Protein AF-A0A8H7KN46-F1 (afdb_monomer_lite)

Foldseek 3Di:
DQQVQADPVRHRDDPVLVVQLLVLLLVLLVVVVPDDDDPVCVPDQPALVSCCVPPVPSLVVSLVSSCVSRVSQVVAPPSVSSSVSNRVSSVVVSVVVVVVVVVVVCVVVPVDDDDDDDDPDDDLQVLLVVLLCLLQPDDLVVCLQPPDPCCAQQNQPSCSQCPPNRHLCVRLVALVSQVDPVSLVSSLVSLVVSVVSSNVRCVVVVNDDSHHPSVVSSVVSVVSNVVRCVVVVNDPPPDDPPPPDPDPDPDDDDDDDDDDDDDDDDDDDDDDDDDDDDDDDDDDDDDDDDDDDDDDDDDDPPPPPDLVVLLVLLLVDHPVVLVVLCVVVVHDDDPPDGSNNSSVVLSPDDPVSNQDSVNSVVSVVVVVVVVVVVVVVVVPPDD

Secondary structure (DSSP, 8-state):
-TTT-B-TTSPBPPHHHHHHHHHHHHHHHHHHHTS---TTTTTS---HHHHHHH-HHHHHHHHHHHHHH-GGGTTSGGGHHHHHHHHHHHHHHHHHHHHHHHHHHHHHHTTS-----------HHHHHHHHHHHHHT--TTGGGGS--GGGSGGGTTHHHHHGGG--HHHH-SSHHHH-SHHHHHHHHHHHHHHHHHHHHHHHHTT---S--HHHHHHHHHHHHHHHHHHHTT-----S-------PPPS--------------------------------------------------------HHHHHHHHTTS-HHHHHHHHHHTT----TT--HHHHHHHHHTS-TTTSPPHHHHHHHHHHHHHHHHHHHHHTTS---

pLDDT: mean 80.56, std 20.69, range [34.06, 98.5]

Structure (mmCIF, N/CA/C/O backbone):
data_AF-A0A8H7KN46-F1
#
_entry.id   AF-A0A8H7KN46-F1
#
loop_
_atom_site.group_PDB
_atom_site.id
_atom_site.type_symbol
_atom_site.label_atom_id
_atom_site.label_alt_id
_atom_site.label_comp_id
_atom_site.label_asym_id
_atom_site.label_entity_id
_atom_site.label_seq_id
_atom_site.pdbx_PDB_ins_code
_atom_site.Cartn_x
_atom_site.Cartn_y
_atom_site.Cartn_z
_atom_site.occupancy
_atom_site.B_iso_or_equiv
_atom_site.auth_seq_id
_atom_site.auth_comp_id
_atom_site.auth_asym_id
_atom_site.auth_atom_id
_atom_site.pdbx_PDB_model_num
ATOM 1 N N . MET A 1 1 ? -3.778 -1.177 12.459 1.00 79.94 1 MET A N 1
ATOM 2 C CA . MET A 1 1 ? -2.851 -2.339 12.482 1.00 79.94 1 MET A CA 1
ATOM 3 C C . MET A 1 1 ? -3.054 -3.282 13.672 1.00 79.94 1 MET A C 1
ATOM 5 O O . MET A 1 1 ? -3.098 -4.482 13.447 1.00 79.94 1 MET A O 1
ATOM 9 N N . ASN A 1 2 ? -3.202 -2.800 14.915 1.00 78.19 2 ASN A N 1
ATOM 10 C CA . ASN A 1 2 ? -3.412 -3.665 16.097 1.00 78.19 2 ASN A CA 1
ATOM 11 C C . ASN A 1 2 ? -4.621 -4.622 15.981 1.00 78.19 2 ASN A C 1
ATOM 13 O O . ASN A 1 2 ? -4.564 -5.729 16.492 1.00 78.19 2 ASN A O 1
ATOM 17 N N . THR A 1 3 ? -5.685 -4.223 15.281 1.00 83.81 3 THR A N 1
ATOM 18 C CA . THR A 1 3 ? -6.890 -5.037 15.035 1.00 83.81 3 THR A CA 1
ATOM 19 C C . THR A 1 3 ? -6.734 -6.076 13.921 1.00 83.81 3 THR A C 1
ATOM 21 O O . THR A 1 3 ? -7.535 -7.006 13.835 1.00 83.81 3 THR A O 1
ATOM 24 N N . ALA A 1 4 ? -5.722 -5.925 13.060 1.00 82.19 4 ALA A N 1
ATOM 25 C CA . ALA A 1 4 ? -5.460 -6.821 11.932 1.00 82.19 4 ALA A CA 1
ATOM 26 C C . ALA A 1 4 ? -4.572 -8.017 12.322 1.00 82.19 4 ALA A C 1
ATOM 28 O O . ALA A 1 4 ? -4.532 -9.027 11.619 1.00 82.19 4 ALA A O 1
ATOM 29 N N . ILE A 1 5 ? -3.849 -7.919 13.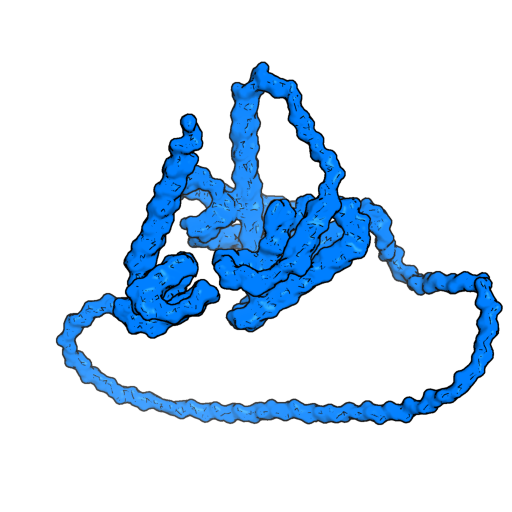441 1.00 90.69 5 ILE A N 1
ATOM 30 C CA . ILE A 1 5 ? -3.033 -9.010 13.976 1.00 90.69 5 ILE A CA 1
ATOM 31 C C . ILE A 1 5 ? -3.873 -9.775 14.992 1.00 90.69 5 ILE A C 1
ATOM 33 O O . ILE A 1 5 ? -4.477 -9.197 15.893 1.00 90.69 5 ILE A O 1
ATOM 37 N N . ARG A 1 6 ? -3.932 -11.089 14.803 1.00 92.75 6 ARG A N 1
ATOM 38 C CA . ARG A 1 6 ? -4.775 -12.016 15.554 1.00 92.75 6 ARG A CA 1
ATOM 39 C C . ARG A 1 6 ? -3.920 -13.174 16.037 1.00 92.75 6 ARG A C 1
ATOM 41 O O . ARG A 1 6 ? -2.882 -13.457 15.435 1.00 92.75 6 ARG A O 1
ATOM 48 N N . ASN A 1 7 ? -4.365 -13.816 17.106 1.00 95.50 7 ASN A N 1
ATOM 49 C CA . ASN A 1 7 ? -3.825 -15.101 17.526 1.00 95.50 7 ASN A CA 1
ATOM 50 C C . ASN A 1 7 ? -4.100 -16.166 16.447 1.00 95.50 7 ASN A C 1
ATOM 52 O O . ASN A 1 7 ? -4.873 -15.943 15.511 1.00 95.50 7 ASN A O 1
ATOM 56 N N . THR A 1 8 ? -3.473 -17.333 16.580 1.00 93.75 8 THR A N 1
ATOM 57 C CA . THR A 1 8 ? -3.646 -18.467 15.654 1.00 93.75 8 THR A CA 1
ATOM 58 C C . THR A 1 8 ? -5.088 -18.972 15.574 1.00 93.75 8 THR A C 1
ATOM 60 O O . THR A 1 8 ? -5.494 -19.478 14.536 1.00 93.75 8 THR A O 1
ATOM 63 N N . ASP A 1 9 ? -5.878 -18.783 16.631 1.00 93.81 9 ASP A N 1
ATOM 64 C CA . ASP A 1 9 ? -7.309 -19.105 16.693 1.00 93.81 9 ASP A CA 1
ATOM 65 C C . ASP A 1 9 ? -8.222 -18.007 16.101 1.00 93.81 9 ASP A C 1
ATOM 67 O O . ASP A 1 9 ? -9.446 -18.126 16.126 1.00 93.81 9 ASP A O 1
ATOM 71 N N . GLY A 1 10 ? -7.648 -16.912 15.588 1.00 90.75 10 GLY A N 1
ATOM 72 C CA . GLY A 1 10 ? -8.381 -15.765 15.048 1.00 90.75 10 GLY A CA 1
ATOM 73 C C . GLY A 1 10 ? -8.858 -14.744 16.093 1.00 90.75 10 GLY A C 1
ATOM 74 O O . GLY A 1 10 ? -9.384 -13.685 15.720 1.00 90.75 10 GLY A O 1
ATOM 75 N N . SER A 1 11 ? -8.647 -14.993 17.388 1.00 93.50 11 SER A N 1
ATOM 76 C CA . SER A 1 11 ? -8.971 -14.032 18.446 1.00 93.50 11 SER A CA 1
ATOM 77 C C . SER A 1 11 ? -8.077 -12.785 18.376 1.00 93.50 11 SER A C 1
ATOM 79 O O . SER A 1 11 ? -6.987 -12.789 17.795 1.00 93.50 11 SER A O 1
ATOM 81 N N . LEU A 1 12 ? -8.558 -11.667 18.928 1.00 91.06 12 LEU A N 1
ATOM 82 C CA . LEU A 1 12 ? -7.784 -10.424 18.979 1.00 91.06 12 LEU A CA 1
ATOM 83 C C . LEU A 1 12 ? -6.608 -10.565 19.952 1.00 91.06 12 LEU A C 1
ATOM 85 O O . LEU A 1 12 ? -6.760 -11.106 21.047 1.00 91.06 12 LEU A O 1
ATOM 89 N N . ILE A 1 13 ? -5.451 -10.019 19.578 1.00 96.19 13 ILE A N 1
ATOM 90 C CA . ILE A 1 13 ? -4.305 -9.927 20.488 1.00 96.19 13 ILE A CA 1
ATOM 91 C C . ILE A 1 13 ? -4.566 -8.899 21.598 1.00 96.19 13 ILE A C 1
ATOM 93 O O . ILE A 1 13 ? -5.303 -7.927 21.412 1.00 96.19 13 ILE A O 1
ATOM 97 N N . THR A 1 14 ? -3.930 -9.079 22.754 1.00 96.50 14 THR A N 1
ATOM 98 C CA . THR A 1 14 ? -3.999 -8.103 23.851 1.00 96.50 14 THR A CA 1
ATOM 99 C C . THR A 1 14 ? -3.113 -6.884 23.568 1.00 96.50 14 THR A C 1
ATOM 101 O O . THR A 1 14 ? -2.185 -6.937 22.755 1.00 96.50 14 THR A O 1
ATOM 104 N N . ALA A 1 15 ? -3.358 -5.776 24.276 1.00 93.00 15 ALA A N 1
ATOM 105 C CA . ALA A 1 15 ? -2.524 -4.575 24.171 1.00 93.00 15 ALA A CA 1
ATOM 106 C C . ALA A 1 15 ? -1.045 -4.859 24.496 1.00 93.00 15 ALA A C 1
ATOM 108 O O . ALA A 1 15 ? -0.166 -4.394 23.776 1.00 93.00 15 ALA A O 1
ATOM 109 N N . GLY A 1 16 ? -0.775 -5.696 25.507 1.00 96.38 16 GLY A N 1
ATOM 110 C CA . GLY A 1 16 ? 0.589 -6.081 25.881 1.00 96.38 16 GLY A CA 1
ATOM 111 C C . GLY A 1 16 ? 1.326 -6.836 24.771 1.00 96.38 16 GLY A C 1
ATOM 112 O O . GLY A 1 16 ? 2.477 -6.524 24.480 1.00 96.38 16 GLY A O 1
ATOM 113 N N . VAL A 1 17 ? 0.655 -7.765 24.079 1.00 96.50 17 VAL A N 1
ATOM 114 C CA . VAL A 1 17 ? 1.240 -8.466 22.918 1.00 96.50 17 VAL A CA 1
ATOM 115 C C . VAL A 1 17 ? 1.554 -7.479 21.792 1.00 96.50 17 VAL A C 1
ATOM 117 O O . VAL A 1 17 ? 2.625 -7.534 21.189 1.00 96.50 17 VAL A O 1
ATOM 120 N N . TRP A 1 18 ? 0.657 -6.524 21.534 1.00 96.88 18 TRP A N 1
ATOM 121 C CA . TRP A 1 18 ? 0.903 -5.480 20.540 1.00 96.88 18 TRP A CA 1
ATOM 122 C C . TRP A 1 18 ? 2.093 -4.576 20.902 1.00 96.88 18 TRP A C 1
ATOM 124 O O . TRP A 1 18 ? 2.863 -4.188 20.021 1.00 96.88 18 TRP A O 1
ATOM 134 N N . ASP A 1 19 ? 2.280 -4.251 22.181 1.00 95.81 19 ASP A N 1
ATOM 135 C CA . ASP A 1 19 ? 3.432 -3.472 22.644 1.00 95.81 19 ASP A CA 1
ATOM 136 C C . ASP A 1 19 ? 4.755 -4.214 22.435 1.00 95.81 19 ASP A C 1
ATOM 138 O O . ASP A 1 19 ? 5.716 -3.613 21.948 1.00 95.81 19 ASP A O 1
ATOM 142 N N . VAL A 1 20 ? 4.779 -5.524 22.693 1.00 97.31 20 VAL A N 1
ATOM 143 C CA . VAL A 1 20 ? 5.935 -6.386 22.412 1.00 97.31 20 VAL A CA 1
ATOM 144 C C . VAL A 1 20 ? 6.251 -6.418 20.911 1.00 97.31 20 VAL A C 1
ATOM 146 O O . VAL A 1 20 ? 7.402 -6.212 20.526 1.00 97.31 20 VAL A O 1
ATOM 149 N N . ILE A 1 21 ? 5.238 -6.554 20.044 1.00 97.56 21 ILE A N 1
ATOM 150 C CA . ILE A 1 21 ? 5.416 -6.501 18.581 1.00 97.56 21 ILE A CA 1
ATOM 151 C C . ILE A 1 21 ? 6.026 -5.163 18.144 1.00 97.56 21 ILE A C 1
ATOM 153 O O . ILE A 1 21 ? 6.982 -5.133 17.363 1.00 97.56 21 ILE A O 1
ATOM 157 N N . LYS A 1 22 ? 5.502 -4.041 18.655 1.00 97.12 22 LYS A N 1
ATOM 158 C CA . LYS A 1 22 ? 6.054 -2.709 18.362 1.00 97.12 22 LYS A CA 1
ATOM 159 C C . LYS A 1 22 ? 7.501 -2.586 18.833 1.00 97.12 22 LYS A C 1
ATOM 161 O O . LYS A 1 22 ? 8.298 -1.961 18.136 1.00 97.12 22 LYS A O 1
ATOM 166 N N . LEU A 1 23 ? 7.841 -3.147 19.993 1.00 97.69 23 LEU A N 1
ATOM 167 C CA . LEU A 1 23 ? 9.199 -3.112 20.531 1.00 97.69 23 LEU A CA 1
ATOM 168 C C . LEU A 1 23 ? 10.175 -3.889 19.638 1.00 97.69 23 LEU A C 1
ATOM 170 O O . LEU A 1 23 ? 11.185 -3.322 19.222 1.00 97.69 23 LEU A O 1
ATOM 174 N N . SER A 1 24 ? 9.846 -5.129 19.261 1.00 98.44 24 SER A N 1
ATOM 175 C CA . SER A 1 24 ? 10.664 -5.916 18.325 1.00 98.44 24 SER A CA 1
ATOM 176 C C . SER A 1 24 ? 10.804 -5.226 16.967 1.00 98.44 24 SER A C 1
ATOM 178 O O . SER A 1 24 ? 11.900 -5.151 16.418 1.00 98.44 24 SER A O 1
ATOM 180 N N . SER A 1 25 ? 9.722 -4.638 16.451 1.00 98.19 25 SER A N 1
ATOM 181 C CA . SER A 1 25 ? 9.766 -3.856 15.212 1.00 98.19 25 SER A CA 1
ATOM 182 C C . SER A 1 25 ? 10.705 -2.650 15.314 1.00 98.19 25 SER A C 1
ATOM 184 O O . SER A 1 25 ? 11.467 -2.382 14.386 1.00 98.19 25 SER A O 1
ATOM 186 N N . ARG A 1 26 ? 10.715 -1.933 16.449 1.00 98.00 26 ARG A N 1
ATOM 187 C CA . ARG A 1 26 ? 11.660 -0.824 16.680 1.00 98.00 26 ARG A CA 1
ATOM 188 C C . ARG A 1 26 ? 13.103 -1.303 16.705 1.00 98.00 26 ARG A C 1
ATOM 190 O O . ARG A 1 26 ? 13.947 -0.630 16.124 1.00 98.00 26 ARG A O 1
ATOM 197 N N . GLN A 1 27 ? 13.381 -2.441 17.339 1.00 98.25 27 GLN A N 1
ATOM 198 C CA . GLN A 1 27 ? 14.721 -3.028 17.372 1.00 98.25 27 GLN A CA 1
ATOM 199 C C . GLN A 1 27 ? 15.227 -3.339 15.954 1.00 98.25 27 GLN A C 1
ATOM 201 O O . GLN A 1 27 ? 16.325 -2.924 15.585 1.00 98.25 27 GLN A O 1
ATOM 206 N N . VAL A 1 28 ? 14.405 -3.997 15.130 1.00 98.50 28 VAL A N 1
ATOM 207 C CA . VAL A 1 28 ? 14.744 -4.299 13.728 1.00 98.50 28 VAL A CA 1
ATOM 208 C C . VAL A 1 28 ? 14.901 -3.013 12.906 1.00 98.50 28 VAL A C 1
ATOM 210 O O . VAL A 1 28 ? 15.877 -2.853 12.174 1.00 98.50 28 VAL A O 1
ATOM 213 N N . ALA A 1 29 ? 13.999 -2.041 13.077 1.00 98.12 29 ALA A N 1
ATOM 214 C CA . ALA A 1 29 ? 14.088 -0.746 12.405 1.00 98.12 29 ALA A CA 1
ATOM 215 C C . ALA A 1 29 ? 15.373 0.019 12.768 1.00 98.12 29 ALA A C 1
ATOM 217 O O . ALA A 1 29 ? 15.988 0.634 11.900 1.00 98.12 29 ALA A O 1
ATOM 218 N N . GLN A 1 30 ? 15.807 -0.023 14.030 1.00 97.75 30 GLN A N 1
ATOM 219 C CA . GLN A 1 30 ? 17.065 0.590 14.460 1.00 97.75 30 GLN A CA 1
ATOM 220 C C . GLN A 1 30 ? 18.282 -0.090 13.829 1.00 97.75 30 GLN A C 1
ATOM 222 O O . GLN A 1 30 ? 19.210 0.612 13.435 1.00 97.75 30 GLN A O 1
ATOM 227 N N . SER A 1 31 ? 18.261 -1.417 13.671 1.00 98.00 31 SER A N 1
ATOM 228 C CA . SER A 1 31 ? 19.317 -2.146 12.959 1.00 98.00 31 SER A CA 1
ATOM 229 C C . SER A 1 31 ? 19.429 -1.693 11.498 1.00 98.00 31 SER A C 1
ATOM 231 O O . SER A 1 31 ? 20.519 -1.326 11.060 1.00 98.00 31 SER A O 1
ATOM 233 N N . LEU A 1 32 ? 18.299 -1.584 10.783 1.00 97.38 32 LEU A N 1
ATOM 234 C CA . LEU A 1 32 ? 18.259 -1.037 9.418 1.00 97.38 32 LEU A CA 1
ATOM 235 C C . LEU A 1 32 ? 18.794 0.397 9.347 1.00 97.38 32 LEU A C 1
ATOM 237 O O . LEU A 1 32 ? 19.567 0.740 8.456 1.00 97.38 32 LEU A O 1
ATOM 241 N N . LEU A 1 33 ? 18.392 1.253 10.287 1.00 96.19 33 LEU A N 1
ATOM 242 C CA . LEU A 1 33 ? 18.830 2.649 10.335 1.00 96.19 33 LEU A CA 1
ATOM 243 C C . LEU A 1 33 ? 20.300 2.814 10.756 1.00 96.19 33 LEU A C 1
ATOM 245 O O . LEU A 1 33 ? 20.874 3.867 10.491 1.00 96.19 33 LEU A O 1
ATOM 249 N N . GLY A 1 34 ? 20.892 1.808 11.404 1.00 95.94 34 GLY A N 1
ATOM 250 C CA . GLY A 1 34 ? 22.303 1.771 11.798 1.00 95.94 34 GLY A CA 1
ATOM 251 C C . GLY A 1 34 ? 23.250 1.294 10.694 1.00 95.94 34 GLY A C 1
ATOM 252 O O . GLY A 1 34 ? 24.466 1.305 10.885 1.00 95.94 34 GLY A O 1
ATOM 253 N N . MET A 1 35 ? 22.720 0.880 9.540 1.00 96.50 35 MET A N 1
ATOM 254 C CA . MET A 1 35 ? 23.533 0.518 8.384 1.00 96.50 35 MET A CA 1
ATOM 255 C C . MET A 1 35 ? 24.356 1.710 7.876 1.00 96.50 35 MET A C 1
ATOM 257 O O . MET A 1 35 ? 23.965 2.873 7.992 1.00 96.50 35 MET A O 1
ATOM 261 N N . LYS A 1 36 ? 25.507 1.421 7.264 1.00 94.94 36 LYS A N 1
ATOM 262 C CA . LYS A 1 36 ? 26.312 2.442 6.587 1.00 94.94 36 LYS A CA 1
ATOM 263 C C . LYS A 1 36 ? 25.663 2.785 5.245 1.00 94.94 36 LYS A C 1
ATOM 265 O O . LYS A 1 36 ? 25.499 1.908 4.403 1.00 94.94 36 LYS A O 1
ATOM 270 N N . PHE A 1 37 ? 25.322 4.056 5.055 1.00 94.12 37 PHE A N 1
ATOM 271 C CA . PHE A 1 37 ? 24.769 4.591 3.807 1.00 94.12 37 PHE A CA 1
ATOM 272 C C . PHE A 1 37 ? 25.821 5.433 3.082 1.00 94.12 37 PHE A C 1
ATOM 274 O O . PHE A 1 37 ? 26.661 6.060 3.732 1.00 94.12 37 PHE A O 1
ATOM 281 N N . SER A 1 38 ? 25.761 5.502 1.751 1.00 90.88 38 SER A N 1
ATOM 282 C CA . SER A 1 38 ? 26.600 6.443 1.001 1.00 90.88 38 SER A CA 1
ATOM 283 C C . SER A 1 38 ? 26.205 7.897 1.293 1.00 90.88 38 SER A C 1
ATOM 285 O O . SER A 1 38 ? 25.077 8.188 1.700 1.00 90.88 38 SER A O 1
ATOM 287 N N . ALA A 1 39 ? 27.118 8.837 1.031 1.00 86.19 39 ALA A N 1
ATOM 288 C CA . ALA A 1 39 ? 26.893 10.266 1.271 1.00 86.19 39 ALA A CA 1
ATOM 289 C C . ALA A 1 39 ? 25.680 10.839 0.512 1.00 86.19 39 ALA A C 1
ATOM 291 O O . ALA A 1 39 ? 25.021 11.757 0.989 1.00 86.19 39 ALA A O 1
ATOM 292 N N . HIS A 1 40 ? 25.352 10.296 -0.662 1.00 82.56 40 HIS A N 1
ATOM 293 C CA . HIS A 1 40 ? 24.167 10.722 -1.406 1.00 82.56 40 HIS A CA 1
ATOM 294 C C . HIS A 1 40 ? 22.872 10.186 -0.770 1.00 82.56 40 HIS A C 1
ATOM 296 O O . HIS A 1 40 ? 21.833 10.847 -0.782 1.00 82.56 40 HIS A O 1
ATOM 302 N N . GLU A 1 41 ? 22.921 8.999 -0.170 1.00 85.62 41 GLU A N 1
ATOM 303 C CA . GLU A 1 41 ? 21.756 8.344 0.417 1.00 85.62 41 GLU A CA 1
ATOM 304 C C . GLU A 1 41 ? 21.405 8.879 1.803 1.00 85.62 41 GLU A C 1
ATOM 306 O O . GLU A 1 41 ? 20.233 8.821 2.176 1.00 85.62 41 GLU A O 1
ATOM 311 N N . THR A 1 42 ? 22.368 9.387 2.575 1.00 84.19 42 THR A N 1
ATOM 312 C CA . THR A 1 42 ? 22.129 9.950 3.920 1.00 84.19 42 THR A CA 1
ATOM 313 C C . THR A 1 42 ? 21.143 11.117 3.908 1.00 84.19 42 THR A C 1
ATOM 315 O O . THR A 1 42 ? 20.400 11.284 4.870 1.00 84.19 42 THR A O 1
ATOM 318 N N . SER A 1 43 ? 21.077 11.867 2.804 1.00 82.25 43 SER A N 1
ATOM 319 C CA . SER A 1 43 ? 20.131 12.976 2.612 1.00 82.25 43 SER A CA 1
ATOM 320 C C . SER A 1 43 ? 18.669 12.536 2.445 1.00 82.25 43 SER A C 1
ATOM 322 O O . SER A 1 43 ? 17.753 13.347 2.579 1.00 82.25 43 SER A O 1
ATOM 324 N N . ARG A 1 44 ? 18.423 11.257 2.136 1.00 87.94 44 ARG A N 1
ATOM 325 C CA . ARG A 1 44 ? 17.082 10.742 1.842 1.00 87.94 44 ARG A CA 1
ATOM 326 C C . ARG A 1 44 ? 16.390 10.224 3.093 1.00 87.94 44 ARG A C 1
ATOM 328 O O . ARG A 1 44 ? 16.990 9.556 3.934 1.00 87.94 44 ARG A O 1
ATOM 335 N N . SER A 1 45 ? 15.081 10.455 3.148 1.00 90.81 45 SER A N 1
ATOM 336 C CA . SER A 1 45 ? 14.211 9.901 4.181 1.00 90.81 45 SER A CA 1
ATOM 337 C C . SER A 1 45 ? 14.236 8.369 4.150 1.00 90.81 45 SER A C 1
ATOM 339 O O . SER A 1 45 ? 13.954 7.749 3.123 1.00 90.81 45 SER A O 1
ATOM 341 N N . LYS A 1 46 ? 14.586 7.752 5.283 1.00 95.25 46 LYS A N 1
ATOM 342 C CA . LYS A 1 46 ? 14.768 6.300 5.431 1.00 95.25 46 LYS A CA 1
ATOM 343 C C . LYS A 1 46 ? 13.434 5.588 5.672 1.00 95.25 46 LYS A C 1
ATOM 345 O O . LYS A 1 46 ? 13.182 5.037 6.740 1.00 95.25 46 LYS A O 1
ATOM 350 N N . THR A 1 47 ? 12.551 5.666 4.683 1.00 92.94 47 THR A N 1
ATOM 351 C CA . THR A 1 47 ? 11.210 5.065 4.710 1.00 92.94 47 THR A CA 1
ATOM 352 C C . THR A 1 47 ? 11.221 3.609 4.232 1.00 92.94 47 THR A C 1
ATOM 354 O O . THR A 1 47 ? 12.224 3.109 3.727 1.00 92.94 47 THR A O 1
ATOM 357 N N . LYS A 1 48 ? 10.071 2.927 4.329 1.00 94.19 48 LYS A N 1
ATOM 358 C CA . LYS A 1 48 ? 9.851 1.607 3.712 1.00 94.19 48 LYS A CA 1
ATOM 359 C C . LYS A 1 48 ? 10.237 1.584 2.226 1.00 94.19 48 LYS A C 1
ATOM 361 O O . LYS A 1 48 ? 10.964 0.691 1.809 1.00 94.19 48 LYS A O 1
ATOM 366 N N . SER A 1 49 ? 9.769 2.562 1.443 1.00 85.88 49 SER A N 1
ATOM 367 C CA . SER A 1 49 ? 10.064 2.650 0.003 1.00 85.88 49 SER A CA 1
ATOM 368 C C . SER A 1 49 ? 11.572 2.765 -0.246 1.00 85.88 49 SER A C 1
ATOM 370 O O . SER A 1 49 ? 12.111 2.027 -1.063 1.00 85.88 49 SER A O 1
ATOM 372 N N . PHE A 1 50 ? 12.278 3.578 0.550 1.00 93.69 50 PHE A N 1
ATOM 373 C CA . PHE A 1 50 ? 13.734 3.694 0.463 1.00 93.69 50 PHE A CA 1
ATOM 374 C C . PHE A 1 50 ? 14.439 2.336 0.625 1.00 93.69 50 PHE A C 1
ATOM 376 O O . PHE A 1 50 ? 15.244 1.958 -0.223 1.00 93.69 50 PHE A O 1
ATOM 383 N N . PHE A 1 51 ? 14.130 1.573 1.677 1.00 96.31 51 PHE A N 1
ATOM 384 C CA . PHE A 1 51 ? 14.781 0.276 1.880 1.00 96.31 51 PHE A CA 1
ATOM 385 C C . PHE A 1 51 ? 14.365 -0.764 0.838 1.00 96.31 51 PHE A C 1
ATOM 387 O O . PHE A 1 51 ? 15.222 -1.509 0.380 1.00 96.31 51 PHE A O 1
ATOM 394 N N . LYS A 1 52 ? 13.100 -0.788 0.399 1.00 91.62 52 LYS A N 1
ATOM 395 C CA . LYS A 1 52 ? 12.667 -1.706 -0.667 1.00 91.62 52 LYS A CA 1
ATOM 396 C C . LYS A 1 52 ? 13.388 -1.445 -1.993 1.00 91.62 52 LYS A C 1
ATOM 398 O O . LYS A 1 52 ? 13.739 -2.402 -2.667 1.00 91.62 52 LYS A O 1
ATOM 403 N N . SER A 1 53 ? 13.619 -0.182 -2.355 1.00 85.00 53 SER A N 1
ATOM 404 C CA . SER A 1 53 ? 14.245 0.169 -3.636 1.00 85.00 53 SER A CA 1
ATOM 405 C C . SER A 1 53 ? 15.770 0.066 -3.620 1.00 85.00 53 SER A C 1
ATOM 407 O O . SER A 1 53 ? 16.352 -0.390 -4.596 1.00 85.00 53 SER A O 1
ATOM 409 N N . PHE A 1 54 ? 16.427 0.504 -2.540 1.00 91.56 54 PHE A N 1
ATOM 410 C CA . PHE A 1 54 ? 17.896 0.597 -2.491 1.00 91.56 54 PHE A CA 1
ATOM 411 C C . PHE A 1 54 ? 18.560 -0.570 -1.750 1.00 91.56 54 PHE A C 1
ATOM 413 O O . PHE A 1 54 ? 19.723 -0.866 -2.002 1.00 91.56 54 PHE A O 1
ATOM 420 N N . TYR A 1 55 ? 17.834 -1.247 -0.856 1.00 95.81 55 TYR A N 1
ATOM 421 C CA . TYR A 1 55 ? 18.351 -2.335 -0.017 1.00 95.81 55 TYR A CA 1
ATOM 422 C C . TYR A 1 55 ? 17.354 -3.507 0.087 1.00 95.81 55 TYR A C 1
ATOM 424 O O . TYR A 1 55 ? 16.999 -3.917 1.200 1.00 95.81 55 TYR A O 1
ATOM 432 N N . PRO A 1 56 ? 16.857 -4.052 -1.043 1.00 92.50 56 PRO A N 1
ATOM 433 C CA . PRO A 1 56 ? 15.804 -5.071 -1.041 1.00 92.50 56 PRO A CA 1
ATOM 434 C C . PRO A 1 56 ? 16.192 -6.325 -0.245 1.00 92.50 56 PRO A C 1
ATOM 436 O O . PRO A 1 56 ? 15.355 -6.898 0.458 1.00 92.50 56 PRO A O 1
ATOM 439 N N . THR A 1 57 ? 17.467 -6.721 -0.290 1.00 96.19 57 THR A N 1
ATOM 440 C CA . THR A 1 57 ? 17.994 -7.864 0.466 1.00 96.19 57 THR A CA 1
ATOM 441 C C . THR A 1 57 ? 17.908 -7.622 1.969 1.00 96.19 57 THR A C 1
ATOM 443 O O . THR A 1 57 ? 17.371 -8.454 2.697 1.00 96.19 57 THR A O 1
ATOM 446 N N . GLN A 1 58 ? 18.374 -6.467 2.448 1.00 98.00 58 GLN A N 1
ATOM 447 C CA . GLN A 1 58 ? 18.357 -6.131 3.873 1.00 98.00 58 GLN A CA 1
ATOM 448 C C . GLN A 1 58 ? 16.938 -5.874 4.373 1.00 98.00 58 GLN A C 1
ATOM 450 O O . GLN A 1 58 ? 16.611 -6.241 5.502 1.00 98.00 58 GLN A O 1
ATOM 455 N N . TRP A 1 59 ? 16.069 -5.309 3.530 1.00 97.06 59 TRP A N 1
ATOM 456 C CA . TRP A 1 59 ? 14.642 -5.225 3.820 1.00 97.06 59 TRP A CA 1
ATOM 457 C C . TRP A 1 59 ? 14.049 -6.620 4.033 1.00 97.06 59 TRP A C 1
ATOM 459 O O . TRP A 1 59 ? 13.454 -6.871 5.075 1.00 97.06 59 TRP A O 1
ATOM 469 N N . THR A 1 60 ? 14.270 -7.547 3.098 1.00 96.38 60 THR A N 1
ATOM 470 C CA . THR A 1 60 ? 13.757 -8.924 3.183 1.00 96.38 60 THR A CA 1
ATOM 471 C C . THR A 1 60 ? 14.287 -9.648 4.421 1.00 96.38 60 THR A C 1
ATOM 473 O O . THR A 1 60 ? 13.500 -10.209 5.177 1.00 96.38 60 THR A O 1
ATOM 476 N N . GLN A 1 61 ? 15.590 -9.549 4.703 1.00 97.88 61 GLN A N 1
ATOM 477 C CA . GLN A 1 61 ? 16.196 -10.107 5.918 1.00 97.88 61 GLN A CA 1
ATOM 478 C C . GLN A 1 61 ? 15.577 -9.529 7.195 1.00 97.88 61 GLN A C 1
ATOM 480 O O . GLN A 1 61 ? 15.308 -10.267 8.137 1.00 97.88 61 GLN A O 1
ATOM 485 N N . SER A 1 62 ? 15.299 -8.225 7.218 1.00 98.25 62 SER A N 1
ATOM 486 C CA . SER A 1 62 ? 14.664 -7.560 8.361 1.00 98.25 62 SER A CA 1
ATOM 487 C C . SER A 1 62 ? 13.220 -8.014 8.565 1.00 98.25 62 SER A C 1
ATOM 489 O O . SER A 1 62 ? 12.777 -8.164 9.701 1.00 98.25 62 SER A O 1
ATOM 491 N N . ILE A 1 63 ? 12.484 -8.266 7.479 1.00 98.06 63 ILE A N 1
ATOM 492 C CA . ILE A 1 63 ? 11.147 -8.864 7.540 1.00 98.06 63 ILE A CA 1
ATOM 493 C C . ILE A 1 63 ? 11.216 -10.266 8.143 1.00 98.06 63 ILE A C 1
ATOM 495 O O . ILE A 1 63 ? 10.523 -10.525 9.124 1.00 98.06 63 ILE A O 1
ATOM 499 N N . THR A 1 64 ? 12.106 -11.121 7.634 1.00 97.31 64 THR A N 1
ATOM 500 C CA . THR A 1 64 ? 12.314 -12.474 8.167 1.00 97.31 64 THR A CA 1
ATOM 501 C C . THR A 1 64 ? 12.722 -12.444 9.640 1.00 97.31 64 THR A C 1
ATOM 503 O O . THR A 1 64 ? 12.188 -13.201 10.445 1.00 97.31 64 THR A O 1
ATOM 506 N N . GLN A 1 65 ? 13.620 -11.536 10.028 1.00 98.12 65 GLN A N 1
ATOM 507 C CA . GLN A 1 65 ? 14.028 -11.367 11.422 1.00 98.12 65 GLN A CA 1
ATOM 508 C C . GLN A 1 65 ? 12.849 -10.942 12.307 1.00 98.12 65 GLN A C 1
ATOM 510 O O . GLN A 1 65 ? 12.657 -11.492 13.390 1.00 98.12 65 GLN A O 1
ATOM 515 N N . LEU A 1 66 ? 12.040 -9.975 11.863 1.00 98.25 66 LEU A N 1
ATOM 516 C CA . LEU A 1 66 ? 10.871 -9.525 12.617 1.00 98.25 66 LEU A CA 1
ATOM 517 C C . LEU A 1 66 ? 9.838 -10.650 12.777 1.00 98.25 66 LEU A C 1
ATOM 519 O O . LEU A 1 66 ? 9.250 -10.795 13.845 1.00 98.25 66 LEU A O 1
ATOM 523 N N . GLU A 1 67 ? 9.648 -11.465 11.746 1.00 97.62 67 GLU A N 1
ATOM 524 C CA . GLU A 1 67 ? 8.778 -12.639 11.773 1.00 97.62 67 GLU A CA 1
ATOM 525 C C . GLU A 1 67 ? 9.284 -13.736 12.708 1.00 97.62 67 GLU A C 1
ATOM 527 O O . GLU A 1 67 ? 8.479 -14.355 13.400 1.00 97.62 67 GLU A O 1
ATOM 532 N N . GLN A 1 68 ?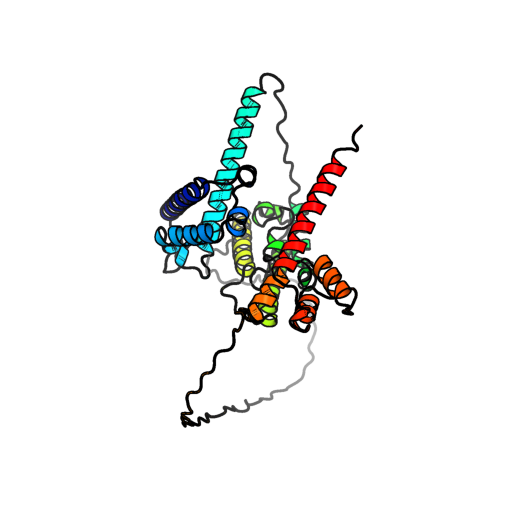 10.597 -13.963 12.774 1.00 97.62 68 GLN A N 1
ATOM 533 C CA . GLN A 1 68 ? 11.204 -14.887 13.737 1.00 97.62 68 GLN A CA 1
ATOM 534 C C . GLN A 1 68 ? 11.001 -14.413 15.180 1.00 97.62 68 GLN A C 1
ATOM 536 O O . GLN A 1 68 ? 10.695 -15.219 16.055 1.00 97.62 68 GLN A O 1
ATOM 541 N N . LEU A 1 69 ? 11.131 -13.105 15.427 1.00 97.88 69 LEU A N 1
ATOM 542 C CA . LEU A 1 69 ? 10.886 -12.515 16.745 1.00 97.88 69 LEU A CA 1
ATOM 543 C C . LEU A 1 69 ? 9.399 -12.524 17.120 1.00 97.88 69 LEU A C 1
ATOM 545 O O . LEU A 1 69 ? 9.068 -12.619 18.299 1.00 97.88 69 LEU A O 1
ATOM 549 N N . GLN A 1 70 ? 8.508 -12.390 16.135 1.00 97.69 70 GLN A N 1
ATOM 550 C CA . GLN A 1 70 ? 7.066 -12.251 16.331 1.00 97.69 70 GLN A CA 1
ATOM 551 C C . GLN A 1 70 ? 6.289 -13.196 15.398 1.00 97.69 70 GLN A C 1
ATOM 553 O O . GLN A 1 70 ? 5.762 -12.750 14.371 1.00 97.69 70 GLN A O 1
ATOM 558 N N . PRO A 1 71 ? 6.133 -14.484 15.769 1.00 97.19 71 PRO A N 1
ATOM 559 C CA . PRO A 1 71 ? 5.482 -15.490 14.924 1.00 97.19 71 PRO A CA 1
ATOM 560 C C . PRO A 1 71 ? 4.051 -15.137 14.491 1.00 97.19 71 PRO A C 1
ATOM 562 O O . PRO A 1 71 ? 3.608 -15.546 13.424 1.00 97.19 71 PRO A O 1
ATOM 565 N N . LEU A 1 72 ? 3.325 -14.311 15.257 1.00 95.81 72 LEU A N 1
ATOM 566 C CA . LEU A 1 72 ? 1.980 -13.840 14.882 1.00 95.81 72 LEU A CA 1
ATOM 567 C C . LEU A 1 72 ? 1.953 -13.017 13.581 1.00 95.81 72 LEU A C 1
ATOM 569 O O . LEU A 1 72 ? 0.903 -12.894 12.941 1.00 95.81 72 LEU A O 1
ATOM 573 N N . LEU A 1 73 ? 3.091 -12.443 13.180 1.00 95.56 73 LEU A N 1
ATOM 574 C CA . LEU A 1 73 ? 3.222 -11.710 11.923 1.00 95.56 73 LEU A CA 1
ATOM 575 C C . LEU A 1 73 ? 3.351 -12.646 10.712 1.00 95.56 73 LEU A C 1
ATOM 577 O O . LEU A 1 73 ? 2.958 -12.234 9.623 1.00 95.56 73 LEU A O 1
ATOM 581 N N . GLN A 1 74 ? 3.783 -13.899 10.916 1.00 95.50 74 GLN A N 1
ATOM 582 C CA . GLN A 1 74 ? 3.879 -14.935 9.873 1.00 95.50 74 GLN A CA 1
ATOM 583 C C . GLN A 1 74 ? 2.511 -15.474 9.442 1.00 95.50 74 GLN A C 1
ATOM 585 O O . GLN A 1 74 ? 2.377 -16.064 8.377 1.00 95.50 74 GLN A O 1
ATOM 590 N N . LEU A 1 75 ? 1.465 -15.255 10.248 1.00 89.31 75 LEU A N 1
ATOM 591 C CA . LEU A 1 75 ? 0.108 -15.748 9.976 1.00 89.31 75 LEU A CA 1
ATOM 592 C C . LEU A 1 75 ? -0.581 -15.044 8.788 1.00 89.31 75 LEU A C 1
ATOM 594 O O . LEU A 1 75 ? -1.792 -15.159 8.626 1.00 89.31 75 LEU A O 1
ATOM 598 N N . CYS A 1 76 ? 0.140 -14.247 8.000 1.00 79.19 76 CYS A N 1
ATOM 599 C CA . CYS A 1 76 ? -0.351 -13.665 6.757 1.00 79.19 76 CYS A CA 1
ATOM 600 C C . CYS A 1 76 ? 0.580 -14.020 5.607 1.00 79.19 76 CYS A C 1
ATOM 602 O O . CYS A 1 76 ? 1.797 -13.933 5.740 1.00 79.19 76 CYS A O 1
ATOM 604 N N . ALA A 1 77 ? -0.014 -14.330 4.457 1.00 74.12 77 ALA A N 1
ATOM 605 C CA . ALA A 1 77 ? 0.735 -14.562 3.237 1.00 74.12 77 ALA A CA 1
ATOM 606 C C . ALA A 1 77 ? 1.578 -13.334 2.846 1.00 74.12 77 ALA A C 1
ATOM 608 O O . ALA A 1 77 ? 1.228 -12.183 3.142 1.00 74.12 77 ALA A O 1
ATOM 609 N N . SER A 1 78 ? 2.696 -13.603 2.168 1.00 77.44 78 SER A N 1
ATOM 610 C CA . SER A 1 78 ? 3.584 -12.586 1.586 1.00 77.44 78 SER A CA 1
ATOM 611 C C . SER A 1 78 ? 4.142 -11.578 2.603 1.00 77.44 78 SER A C 1
ATOM 613 O O . SER A 1 78 ? 4.458 -10.440 2.250 1.00 77.44 78 SER A O 1
ATOM 615 N N . ASN A 1 79 ? 4.253 -11.981 3.872 1.00 90.62 79 ASN A N 1
ATOM 616 C CA . ASN A 1 79 ? 4.855 -11.207 4.958 1.00 90.62 79 ASN A CA 1
ATOM 617 C C . ASN A 1 79 ? 4.203 -9.828 5.164 1.00 90.62 79 ASN A C 1
ATOM 619 O O . ASN A 1 79 ? 4.827 -8.884 5.662 1.00 90.62 79 ASN A O 1
ATOM 623 N N . TRP A 1 80 ? 2.940 -9.669 4.746 1.00 88.50 80 TRP A N 1
ATOM 624 C CA . TRP A 1 80 ? 2.279 -8.364 4.690 1.00 88.50 80 TRP A CA 1
ATOM 625 C C . TRP A 1 80 ? 2.226 -7.682 6.065 1.00 88.50 80 TRP A C 1
ATOM 627 O O . TRP A 1 80 ? 2.546 -6.495 6.178 1.00 88.50 80 TRP A O 1
ATOM 637 N N . LYS A 1 81 ? 1.900 -8.432 7.129 1.00 90.38 81 LYS A N 1
ATOM 638 C CA . LYS A 1 81 ? 1.836 -7.905 8.503 1.00 90.38 81 LYS A CA 1
ATOM 639 C C . LYS A 1 81 ? 3.188 -7.360 8.951 1.00 90.38 81 LYS A C 1
ATOM 641 O O . LYS A 1 81 ? 3.263 -6.215 9.395 1.00 90.38 81 LYS A O 1
ATOM 646 N N . ALA A 1 82 ? 4.249 -8.154 8.811 1.00 96.38 82 ALA A N 1
ATOM 647 C CA . ALA A 1 82 ? 5.603 -7.744 9.168 1.00 96.38 82 ALA A CA 1
ATOM 648 C C . ALA A 1 82 ? 6.051 -6.526 8.352 1.00 96.38 82 ALA A C 1
ATOM 650 O O . ALA A 1 82 ? 6.560 -5.553 8.909 1.00 96.38 82 ALA A O 1
ATOM 651 N N . ASN A 1 83 ? 5.762 -6.528 7.050 1.00 94.06 83 ASN A N 1
ATOM 652 C CA . ASN A 1 83 ? 6.073 -5.429 6.143 1.00 94.06 83 ASN A CA 1
ATOM 653 C C . ASN A 1 83 ? 5.398 -4.123 6.570 1.00 94.06 83 ASN A C 1
ATOM 655 O O . ASN A 1 83 ? 6.037 -3.068 6.634 1.00 94.06 83 ASN A O 1
ATOM 659 N N . HIS A 1 84 ? 4.117 -4.194 6.919 1.00 91.50 84 HIS A N 1
ATOM 660 C CA . HIS A 1 84 ? 3.357 -3.027 7.330 1.00 91.50 84 HIS A CA 1
ATOM 661 C C . HIS A 1 84 ? 3.778 -2.508 8.712 1.00 91.50 84 HIS A C 1
ATOM 663 O O . HIS A 1 84 ? 3.920 -1.294 8.891 1.00 91.50 84 HIS A O 1
ATOM 669 N N . VAL A 1 85 ? 4.014 -3.405 9.676 1.00 96.75 85 VAL A N 1
ATOM 670 C CA . VAL A 1 85 ? 4.463 -3.054 11.032 1.00 96.75 85 VAL A CA 1
ATOM 671 C C . VAL A 1 85 ? 5.847 -2.399 10.995 1.00 96.75 85 VAL A C 1
ATOM 673 O O . VAL A 1 85 ? 6.026 -1.320 11.573 1.00 96.75 85 VAL A O 1
ATOM 676 N N . LEU A 1 86 ? 6.801 -2.987 10.266 1.00 97.88 86 LEU A N 1
ATOM 677 C CA . LEU A 1 86 ? 8.151 -2.439 10.128 1.00 97.88 86 LEU A CA 1
ATOM 678 C C . LEU A 1 86 ? 8.137 -1.096 9.389 1.00 97.88 86 LEU A C 1
ATOM 680 O O . LEU A 1 86 ? 8.736 -0.124 9.850 1.00 97.88 86 LEU A O 1
ATOM 684 N N . GLY A 1 87 ? 7.389 -1.004 8.284 1.00 94.38 87 GLY A N 1
ATOM 685 C CA . GLY A 1 87 ? 7.263 0.230 7.511 1.00 94.38 87 GLY A CA 1
ATOM 686 C C . GLY A 1 87 ? 6.651 1.382 8.312 1.00 94.38 87 GLY A C 1
ATOM 687 O O . GLY A 1 87 ? 7.179 2.495 8.287 1.00 94.38 87 GLY A O 1
ATOM 688 N N . GLY A 1 88 ? 5.590 1.111 9.079 1.00 92.25 88 GLY A N 1
ATOM 689 C CA . GLY A 1 88 ? 4.981 2.098 9.976 1.00 92.25 88 GLY A CA 1
ATOM 690 C C . GLY A 1 88 ? 5.921 2.527 11.106 1.00 92.25 88 GLY A C 1
ATOM 691 O O . GLY A 1 88 ? 5.968 3.701 11.470 1.00 92.25 88 GLY A O 1
ATOM 692 N N . THR A 1 89 ? 6.730 1.597 11.617 1.00 97.25 89 THR A N 1
ATOM 693 C CA . THR A 1 89 ? 7.726 1.888 12.658 1.00 97.25 89 THR A CA 1
ATOM 694 C C . THR A 1 89 ? 8.834 2.805 12.141 1.00 97.25 89 THR A C 1
ATOM 696 O O . THR A 1 89 ? 9.170 3.786 12.804 1.00 97.25 89 THR A O 1
ATOM 699 N N . LEU A 1 90 ? 9.360 2.546 10.940 1.00 96.88 90 LEU A N 1
ATOM 700 C CA . LEU A 1 90 ? 10.333 3.430 10.290 1.00 96.88 90 LEU A CA 1
ATOM 701 C C . LEU A 1 90 ? 9.770 4.836 10.073 1.00 96.88 90 LEU A C 1
ATOM 703 O O . LEU A 1 90 ? 10.437 5.816 10.402 1.00 96.88 90 LEU A O 1
ATOM 707 N N . ALA A 1 91 ? 8.536 4.942 9.572 1.00 91.94 91 ALA A N 1
ATOM 708 C CA . ALA A 1 91 ? 7.881 6.231 9.364 1.00 91.94 91 ALA A CA 1
ATOM 709 C C . ALA A 1 91 ? 7.773 7.033 10.673 1.00 91.94 91 ALA A C 1
ATOM 711 O O . ALA A 1 91 ? 8.137 8.209 10.699 1.00 91.94 91 ALA A O 1
ATOM 712 N N . ALA A 1 92 ? 7.364 6.390 11.771 1.00 93.75 92 ALA A N 1
ATOM 713 C CA . ALA A 1 92 ? 7.278 7.028 13.084 1.00 93.75 92 ALA A CA 1
ATOM 714 C C . ALA A 1 92 ? 8.651 7.500 13.603 1.00 93.75 92 ALA A C 1
ATOM 716 O O . ALA A 1 92 ? 8.768 8.618 14.108 1.00 93.75 92 ALA A O 1
ATOM 717 N N . ILE A 1 93 ? 9.707 6.690 13.441 1.00 95.50 93 ILE A N 1
ATOM 718 C CA . ILE A 1 93 ? 11.073 7.068 13.842 1.00 95.50 93 ILE A CA 1
ATOM 719 C C . ILE A 1 93 ? 11.553 8.285 13.041 1.00 95.50 93 ILE A C 1
ATOM 721 O O . ILE A 1 93 ? 12.048 9.248 13.626 1.00 95.50 93 ILE A O 1
ATOM 725 N N . VAL A 1 94 ? 11.377 8.278 11.718 1.00 91.12 94 VAL A N 1
ATOM 726 C CA . VAL A 1 94 ? 11.762 9.401 10.850 1.00 91.12 94 VAL A CA 1
ATOM 727 C C . VAL A 1 94 ? 11.004 10.678 11.225 1.00 91.12 94 VAL A C 1
ATOM 729 O O . VAL A 1 94 ? 11.620 11.731 11.379 1.00 91.12 94 VAL A O 1
ATOM 732 N N . GLN A 1 95 ? 9.689 10.591 11.442 1.00 89.06 95 GLN A N 1
ATOM 733 C CA . GLN A 1 95 ? 8.876 11.737 11.862 1.00 89.06 95 GLN A CA 1
ATOM 734 C C . GLN A 1 95 ? 9.329 12.301 13.216 1.00 89.06 95 GLN A C 1
ATOM 736 O O . GLN A 1 95 ? 9.427 13.518 13.362 1.00 89.06 95 GLN A O 1
ATOM 741 N N . SER A 1 96 ? 9.665 11.437 14.182 1.00 92.50 96 SER A N 1
ATOM 742 C CA . SER A 1 96 ? 10.160 11.873 15.495 1.00 92.50 96 SER A CA 1
ATOM 743 C C . SER A 1 96 ? 11.490 12.630 15.410 1.00 92.50 96 SER A C 1
ATOM 745 O O . SER A 1 96 ? 11.660 13.637 16.093 1.00 92.50 96 SER A O 1
ATOM 747 N N . LYS A 1 97 ? 12.398 12.213 14.514 1.00 89.25 97 LYS A N 1
ATOM 748 C CA . LYS A 1 97 ? 13.676 12.903 14.284 1.00 89.25 97 LYS A CA 1
ATOM 749 C C . LYS A 1 97 ? 13.469 14.278 13.657 1.00 89.25 97 LYS A C 1
ATOM 751 O O . LYS A 1 97 ? 14.084 15.243 14.096 1.00 89.25 97 LYS A O 1
ATOM 756 N N . ASN A 1 98 ? 12.575 14.371 12.674 1.00 83.81 98 ASN A N 1
ATOM 757 C CA . ASN A 1 98 ? 12.261 15.643 12.026 1.00 83.81 98 ASN A CA 1
ATOM 758 C C . ASN A 1 98 ? 11.615 16.627 13.006 1.00 83.81 98 ASN A C 1
ATOM 760 O O . ASN A 1 98 ? 11.978 17.797 13.016 1.00 83.81 98 ASN A O 1
ATOM 764 N N . LYS A 1 99 ? 10.697 16.151 13.857 1.00 84.56 99 LYS A N 1
ATOM 765 C CA . LYS A 1 99 ? 10.062 16.989 14.877 1.00 84.56 99 LYS A CA 1
ATOM 766 C C . LYS A 1 99 ? 11.081 17.521 15.887 1.00 84.56 99 LYS A C 1
ATOM 768 O O . LYS A 1 99 ? 11.070 18.711 16.168 1.00 84.56 99 LYS A O 1
ATOM 773 N N . HIS A 1 100 ? 11.985 16.669 16.372 1.00 82.25 100 HIS A N 1
ATOM 774 C CA . HIS A 1 100 ? 13.007 17.097 17.327 1.00 82.25 100 HIS A CA 1
ATOM 775 C C . HIS A 1 100 ? 13.980 18.120 16.722 1.00 82.25 100 HIS A C 1
ATOM 777 O O . HIS A 1 100 ? 14.330 19.089 17.382 1.00 82.25 100 HIS A O 1
ATOM 783 N N . GLY A 1 101 ? 14.351 17.960 15.445 1.00 76.44 101 GLY A N 1
ATOM 784 C CA . GLY A 1 101 ? 15.187 18.939 14.744 1.00 76.44 101 GLY A CA 1
ATOM 785 C C . GLY A 1 101 ? 14.507 20.298 14.546 1.00 76.44 101 GLY A C 1
ATOM 786 O O . GLY A 1 101 ? 15.176 21.325 14.609 1.00 76.44 101 GLY A O 1
ATOM 787 N N . ILE A 1 102 ? 13.184 20.317 14.341 1.00 75.88 102 ILE A N 1
ATOM 788 C CA . ILE A 1 102 ? 12.405 21.560 14.249 1.00 75.88 102 ILE A CA 1
ATOM 789 C C . ILE A 1 102 ? 12.288 22.220 15.625 1.00 75.88 102 ILE A C 1
ATOM 791 O O . ILE A 1 102 ? 12.584 23.400 15.735 1.00 75.88 102 ILE A O 1
ATOM 795 N N . GLU A 1 103 ? 11.938 21.473 16.676 1.00 78.12 103 GLU A N 1
ATOM 796 C CA . GLU A 1 103 ? 11.829 22.019 18.039 1.00 78.12 103 GLU A CA 1
ATOM 797 C C . GLU A 1 103 ? 13.176 22.560 18.553 1.00 78.12 103 GLU A C 1
ATOM 799 O O . GLU A 1 103 ? 13.210 23.598 19.209 1.00 78.12 103 GLU A O 1
ATOM 804 N N . GLU A 1 104 ? 14.300 21.914 18.221 1.00 72.50 104 GLU A N 1
ATOM 805 C CA . GLU A 1 104 ? 15.635 22.413 18.575 1.00 72.50 104 GLU A CA 1
ATOM 806 C C . GLU A 1 104 ? 16.023 23.667 17.768 1.00 72.50 104 GLU A C 1
ATOM 808 O O . GLU A 1 104 ? 16.654 24.579 18.305 1.00 72.50 104 GLU A O 1
ATOM 813 N N . ALA A 1 105 ? 15.623 23.754 16.494 1.00 70.00 105 ALA A N 1
ATOM 814 C CA . ALA A 1 105 ? 15.824 24.948 15.673 1.00 70.00 105 ALA A CA 1
ATOM 815 C C . ALA A 1 105 ? 14.932 26.120 16.123 1.00 70.00 105 ALA A C 1
ATOM 817 O O . ALA A 1 105 ? 15.391 27.260 16.164 1.00 70.00 105 ALA A O 1
ATOM 818 N N . GLU A 1 106 ? 13.689 25.845 16.521 1.00 69.88 106 GLU A N 1
ATOM 819 C CA . GLU A 1 106 ? 12.752 26.825 17.076 1.00 69.88 106 GLU A CA 1
ATOM 820 C C . GLU A 1 106 ? 13.196 27.303 18.464 1.00 69.88 106 GLU A C 1
ATOM 822 O O . GLU A 1 106 ? 13.160 28.502 18.726 1.00 69.88 106 GLU A O 1
ATOM 827 N N . ALA A 1 107 ? 13.724 26.426 19.324 1.00 67.75 107 ALA A N 1
ATOM 828 C CA . ALA A 1 107 ? 14.303 26.823 20.611 1.00 67.75 107 ALA A CA 1
ATOM 829 C C . ALA A 1 107 ? 15.522 27.753 20.462 1.00 67.75 107 ALA A C 1
ATOM 831 O O . ALA A 1 107 ? 15.800 28.547 21.357 1.00 67.75 107 ALA A O 1
ATOM 832 N N . ARG A 1 108 ? 16.230 27.695 19.324 1.00 62.25 108 ARG A N 1
ATOM 833 C CA . ARG A 1 108 ? 17.315 28.631 18.980 1.00 62.25 108 ARG A CA 1
ATOM 834 C C . ARG A 1 108 ? 16.826 29.908 18.282 1.00 62.25 108 ARG A C 1
ATOM 836 O O . ARG A 1 108 ? 17.596 30.857 18.190 1.00 62.25 108 ARG A O 1
ATOM 843 N N . GLY A 1 109 ? 15.584 29.938 17.794 1.00 54.22 109 GLY A N 1
ATOM 844 C CA . GLY A 1 109 ? 14.978 31.082 17.098 1.00 54.22 109 GLY A CA 1
ATOM 845 C C . GLY A 1 109 ? 13.928 31.860 17.904 1.00 54.22 109 GLY A C 1
ATOM 846 O O . GLY A 1 109 ? 13.526 32.941 17.488 1.00 54.22 109 GLY A O 1
ATOM 847 N N . ALA A 1 110 ? 13.484 31.347 19.053 1.00 50.12 110 ALA A N 1
ATOM 848 C CA . ALA A 1 110 ? 12.362 31.888 19.823 1.00 50.12 110 ALA A CA 1
ATOM 849 C C . ALA A 1 110 ? 12.769 32.840 20.970 1.00 50.12 110 ALA A C 1
ATOM 851 O O . ALA A 1 110 ? 12.252 32.722 22.082 1.00 50.12 110 ALA A O 1
ATOM 852 N N . GLU A 1 111 ? 13.638 33.820 20.696 1.00 48.50 111 GLU A N 1
ATOM 853 C CA . GLU A 1 111 ? 13.585 35.109 21.419 1.00 48.50 111 GLU A CA 1
ATOM 854 C C . GLU A 1 111 ? 12.704 36.145 20.710 1.00 48.50 111 GLU A C 1
ATOM 856 O O . GLU A 1 111 ? 12.394 37.178 21.297 1.00 48.50 111 GLU A O 1
ATOM 861 N N . ASP A 1 112 ? 12.203 35.857 19.506 1.00 52.16 112 ASP A N 1
ATOM 862 C CA . ASP A 1 112 ? 11.317 36.774 18.802 1.00 52.16 112 ASP A CA 1
ATOM 863 C C . ASP A 1 112 ? 10.102 36.032 18.238 1.00 52.16 112 ASP A C 1
ATOM 865 O O . ASP A 1 112 ? 10.221 34.983 17.612 1.00 52.16 112 ASP A O 1
ATOM 869 N N . SER A 1 113 ? 8.912 36.599 18.435 1.00 48.03 113 SER A N 1
ATOM 870 C CA . SER A 1 113 ? 7.626 36.136 17.878 1.00 48.03 113 SER A CA 1
ATOM 871 C C . SER A 1 113 ? 6.901 34.970 18.579 1.00 48.03 113 SER A C 1
ATOM 873 O O . SER A 1 113 ? 6.693 33.884 18.035 1.00 48.03 113 SER A O 1
ATOM 875 N N . LYS A 1 114 ? 6.319 35.266 19.750 1.00 41.94 114 LYS A N 1
ATOM 876 C CA . LYS A 1 114 ? 5.109 34.575 20.230 1.00 41.94 114 LYS A CA 1
ATOM 877 C C . LYS A 1 114 ? 3.905 34.964 19.371 1.00 41.94 114 LYS A C 1
ATOM 879 O O . LYS A 1 114 ? 3.509 36.124 19.342 1.00 41.94 114 LYS A O 1
ATOM 884 N N . GLY A 1 115 ? 3.238 33.960 18.812 1.00 45.34 115 GLY A N 1
ATOM 885 C CA . GLY A 1 115 ? 1.808 34.041 18.526 1.00 45.34 115 GLY A CA 1
ATOM 886 C C . GLY A 1 115 ? 1.431 33.743 17.086 1.00 45.34 115 GLY A C 1
ATOM 887 O O . GLY A 1 115 ? 1.324 34.649 16.264 1.00 45.34 115 GLY A O 1
ATOM 888 N N . ARG A 1 116 ? 1.101 32.476 16.819 1.00 36.53 116 ARG A N 1
ATOM 889 C CA . ARG A 1 116 ? 0.003 32.119 15.910 1.00 36.53 116 ARG A CA 1
ATOM 890 C C . ARG A 1 116 ? -0.409 30.659 16.119 1.00 36.53 116 ARG A C 1
ATOM 892 O O . ARG A 1 116 ? 0.194 29.731 15.595 1.00 36.53 116 ARG A O 1
ATOM 899 N N . HIS A 1 117 ? -1.455 30.474 16.922 1.00 34.16 117 HIS A N 1
ATOM 900 C CA . HIS A 1 117 ? -2.195 29.218 17.019 1.00 34.16 117 HIS A CA 1
ATOM 901 C C . HIS A 1 117 ? -2.992 29.005 15.725 1.00 34.16 117 HIS A C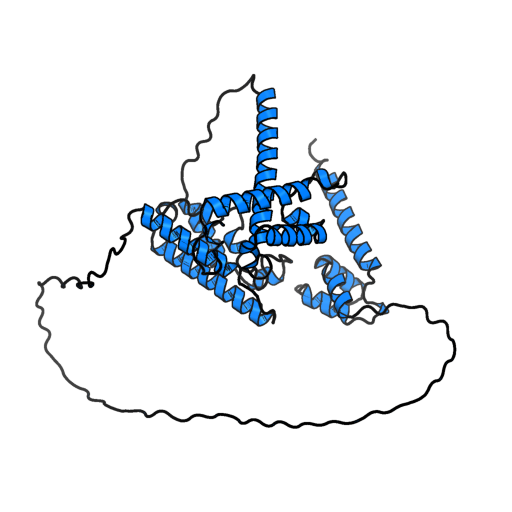 1
ATOM 903 O O . HIS A 1 117 ? -3.825 29.839 15.367 1.00 34.16 117 HIS A O 1
ATOM 909 N N . ASN A 1 118 ? -2.744 27.888 15.037 1.00 38.16 118 ASN A N 1
ATOM 910 C CA . ASN A 1 118 ? -3.475 27.512 13.831 1.00 38.16 118 ASN A CA 1
ATOM 911 C C . ASN A 1 118 ? -4.877 26.987 14.164 1.00 38.16 118 ASN A C 1
ATOM 913 O O . ASN A 1 118 ? -5.064 26.086 14.981 1.00 38.16 118 ASN A O 1
ATOM 917 N N . HIS A 1 119 ? -5.852 27.582 13.489 1.00 37.47 119 HIS A N 1
ATOM 918 C CA . HIS A 1 119 ? -7.284 27.387 13.632 1.00 37.47 119 HIS A CA 1
ATOM 919 C C . HIS A 1 119 ? -7.738 26.344 12.592 1.00 37.47 119 HIS A C 1
ATOM 921 O O . HIS A 1 119 ? -8.009 26.696 11.449 1.00 37.47 119 HIS A O 1
ATOM 927 N N . TYR A 1 120 ? -7.813 25.055 12.947 1.00 39.72 120 TYR A N 1
ATOM 928 C CA . TYR A 1 120 ? -8.466 24.053 12.088 1.00 39.72 120 TYR A CA 1
ATOM 929 C C . TYR A 1 120 ? -9.986 24.139 12.289 1.00 39.72 120 TYR A C 1
ATOM 931 O O . TYR A 1 120 ? -10.571 23.425 13.101 1.00 39.72 120 TYR A O 1
ATOM 939 N N . ARG A 1 121 ? -10.619 25.079 11.578 1.00 41.75 121 ARG A N 1
ATOM 940 C CA . ARG A 1 121 ? -12.081 25.204 11.478 1.00 41.75 121 ARG A CA 1
ATOM 941 C C . ARG A 1 121 ? -12.604 24.218 10.432 1.00 41.75 121 ARG A C 1
ATOM 943 O O . ARG A 1 121 ? -12.085 24.154 9.323 1.00 41.75 121 ARG A O 1
ATOM 950 N N . GLY A 1 122 ? -13.604 23.435 10.828 1.00 45.06 122 GLY A N 1
ATOM 951 C CA . GLY A 1 122 ? -14.091 22.269 10.108 1.00 45.06 122 GLY A CA 1
ATOM 952 C C . GLY A 1 122 ? -14.925 22.559 8.864 1.00 45.06 122 GLY A C 1
ATOM 953 O O . GLY A 1 122 ? -15.993 23.148 8.959 1.00 45.06 122 GLY A O 1
ATOM 954 N N . ASN A 1 123 ? -14.475 21.993 7.747 1.00 54.56 123 ASN A N 1
ATOM 955 C CA . ASN A 1 123 ? -15.325 21.520 6.661 1.00 54.56 123 ASN A CA 1
ATOM 956 C C . ASN A 1 123 ? -14.802 20.133 6.253 1.00 54.56 123 ASN A C 1
ATOM 958 O O . ASN A 1 123 ? -13.963 20.024 5.369 1.00 54.56 123 ASN A O 1
ATOM 962 N N . THR A 1 124 ? -15.237 19.076 6.945 1.00 74.12 124 THR A N 1
ATOM 963 C CA . THR A 1 124 ? -14.810 17.688 6.671 1.00 74.12 124 THR A CA 1
ATOM 964 C C . THR A 1 124 ? -15.634 17.004 5.578 1.00 74.12 124 THR A C 1
ATOM 966 O O . THR A 1 124 ? -15.185 16.012 5.016 1.00 74.12 124 THR A O 1
ATOM 969 N N . LEU A 1 125 ? -16.814 17.540 5.245 1.00 82.50 125 LEU A N 1
ATOM 970 C CA . LEU A 1 125 ? -17.677 16.980 4.203 1.00 82.50 125 LEU A CA 1
ATOM 971 C C . LEU A 1 125 ? -17.093 17.128 2.780 1.00 82.50 125 LEU A C 1
ATOM 973 O O . LEU A 1 125 ? -17.178 16.161 2.033 1.00 82.50 125 LEU A O 1
ATOM 977 N N . PRO A 1 126 ? -16.459 18.257 2.389 1.00 90.75 126 PRO A N 1
ATOM 978 C CA . PRO A 1 126 ? -15.790 18.359 1.090 1.00 90.75 126 PRO A CA 1
ATOM 979 C C . PRO A 1 126 ? -14.665 17.335 0.905 1.00 90.75 126 PRO A C 1
ATOM 981 O O . PRO A 1 126 ? -14.619 16.687 -0.131 1.00 90.75 126 PRO A O 1
ATOM 984 N N . GLU A 1 127 ? -13.826 17.122 1.930 1.00 92.50 127 GLU A N 1
ATOM 985 C CA . GLU A 1 127 ? -12.768 16.094 1.901 1.00 92.50 127 GLU A CA 1
ATOM 986 C C . GLU A 1 127 ? -13.365 14.686 1.727 1.00 92.50 127 GLU A C 1
ATOM 988 O O . GLU A 1 127 ? -12.794 13.844 1.040 1.00 92.50 127 GLU A O 1
ATOM 993 N N . PHE A 1 128 ? -14.529 14.426 2.337 1.00 94.75 128 PHE A N 1
ATOM 994 C CA . PHE A 1 128 ? -15.247 13.163 2.176 1.00 94.75 128 PHE A CA 1
ATOM 995 C C . PHE A 1 128 ? -15.806 12.972 0.769 1.00 94.75 128 PHE A C 1
ATOM 997 O O . PHE A 1 128 ? -15.661 11.888 0.212 1.00 94.75 128 PHE A O 1
ATOM 1004 N N . LEU A 1 129 ? -16.432 13.999 0.195 1.00 94.94 129 LEU A N 1
ATOM 1005 C CA . LEU A 1 129 ? -16.994 13.913 -1.151 1.00 94.94 129 LEU A CA 1
ATOM 1006 C C . LEU A 1 129 ? -15.897 13.773 -2.209 1.00 94.94 129 LEU A C 1
ATOM 1008 O O . LEU A 1 129 ? -16.041 12.938 -3.090 1.00 94.94 129 LEU A O 1
ATOM 1012 N N . GLU A 1 130 ? -14.787 14.503 -2.073 1.00 94.50 130 GLU A N 1
ATOM 1013 C CA . GLU A 1 130 ? -13.616 14.354 -2.947 1.00 94.50 130 GLU A CA 1
ATOM 1014 C C . GLU A 1 130 ? -13.046 12.930 -2.867 1.00 94.50 130 GLU A C 1
ATOM 1016 O O . GLU A 1 130 ? -12.749 12.308 -3.884 1.00 94.50 130 GLU A O 1
ATOM 1021 N N . PHE A 1 131 ? -12.952 12.374 -1.656 1.00 95.69 131 PHE A N 1
ATOM 1022 C CA . PHE A 1 131 ? -12.502 11.000 -1.455 1.00 95.69 131 PHE A CA 1
ATOM 1023 C C . PHE A 1 131 ? -13.465 9.964 -2.054 1.00 95.69 131 PHE A C 1
ATOM 1025 O O . PHE A 1 131 ? -13.020 8.996 -2.668 1.00 95.69 131 PHE A O 1
ATOM 1032 N N . LEU A 1 132 ? -14.777 10.159 -1.898 1.00 96.94 132 LEU A N 1
ATOM 1033 C CA . LEU A 1 132 ? -15.793 9.283 -2.479 1.00 96.94 132 LEU A CA 1
ATOM 1034 C C . LEU A 1 132 ? -15.761 9.331 -4.011 1.00 96.94 132 LEU A C 1
ATOM 1036 O O . LEU A 1 132 ? -15.655 8.283 -4.644 1.00 96.94 132 LEU A O 1
ATOM 1040 N N . GLU A 1 133 ? -15.788 10.533 -4.590 1.00 95.69 133 GLU A N 1
ATOM 1041 C CA . GLU A 1 133 ? -15.719 10.753 -6.037 1.00 95.69 133 GLU A CA 1
ATOM 1042 C C . GLU A 1 133 ? -14.458 10.113 -6.624 1.00 95.69 133 GLU A C 1
ATOM 1044 O O . GLU A 1 133 ? -14.519 9.450 -7.660 1.00 95.69 133 GLU A O 1
ATOM 1049 N N . HIS A 1 134 ? -13.322 10.229 -5.934 1.00 94.88 134 HIS A N 1
ATOM 1050 C CA . HIS A 1 134 ? -12.070 9.610 -6.355 1.00 94.88 134 HIS A CA 1
ATOM 1051 C C . HIS A 1 134 ? -12.152 8.078 -6.454 1.00 94.88 134 HIS A C 1
ATOM 1053 O O . HIS A 1 134 ? -11.646 7.493 -7.411 1.00 94.88 134 HIS A O 1
ATOM 1059 N N . ILE A 1 135 ? -12.791 7.415 -5.485 1.00 95.94 135 ILE A N 1
ATOM 1060 C CA . ILE A 1 135 ? -12.955 5.953 -5.504 1.00 95.94 135 ILE A CA 1
ATOM 1061 C C . ILE A 1 135 ? -13.979 5.539 -6.570 1.00 95.94 135 ILE A C 1
ATOM 1063 O O . ILE A 1 135 ? -13.757 4.554 -7.274 1.00 95.94 135 ILE A O 1
ATOM 1067 N N . GLU A 1 136 ? -15.082 6.279 -6.711 1.00 96.31 136 GLU A N 1
ATOM 1068 C CA . GLU A 1 136 ? -16.153 5.982 -7.675 1.00 96.31 136 GLU A CA 1
ATOM 1069 C C . GLU A 1 136 ? -15.711 6.143 -9.131 1.00 96.31 136 GLU A C 1
ATOM 1071 O O . GLU A 1 136 ? -16.114 5.363 -9.993 1.00 96.31 136 GLU A O 1
ATOM 1076 N N . THR A 1 137 ? -14.870 7.138 -9.407 1.00 94.75 137 THR A N 1
ATOM 1077 C CA . THR A 1 137 ? -14.396 7.459 -10.762 1.00 94.75 137 THR A CA 1
ATOM 1078 C C . THR A 1 137 ? -13.094 6.748 -11.134 1.00 94.75 137 THR A C 1
ATOM 1080 O O . THR A 1 137 ? -12.549 6.984 -12.213 1.00 94.75 137 THR A O 1
ATOM 1083 N N . ALA A 1 138 ? -12.590 5.863 -10.269 1.00 92.88 138 ALA A N 1
ATOM 1084 C CA . ALA A 1 138 ? -11.365 5.118 -10.515 1.00 92.88 138 ALA A CA 1
ATOM 1085 C C . ALA A 1 138 ? -11.508 4.196 -11.739 1.00 92.88 138 ALA A C 1
ATOM 1087 O O . ALA A 1 138 ? -12.194 3.175 -11.695 1.00 92.88 138 ALA A O 1
ATOM 1088 N N . ASP A 1 139 ? -10.812 4.540 -12.823 1.00 90.56 139 ASP A N 1
ATOM 1089 C CA . ASP A 1 139 ? -10.798 3.756 -14.057 1.00 90.56 139 ASP A CA 1
ATOM 1090 C C . ASP A 1 139 ? -9.662 2.716 -14.038 1.00 90.56 139 ASP A C 1
ATOM 1092 O O . ASP A 1 139 ? -8.496 3.108 -14.105 1.00 90.56 139 ASP A O 1
ATOM 1096 N N . PRO A 1 140 ? -9.948 1.400 -14.004 1.00 87.00 140 PRO A N 1
ATOM 1097 C CA . PRO A 1 140 ? -8.912 0.370 -14.071 1.00 87.00 140 PRO A CA 1
ATOM 1098 C C . PRO A 1 140 ? -8.086 0.369 -15.355 1.00 87.00 140 PRO A C 1
ATOM 1100 O O . PRO A 1 140 ? -6.973 -0.150 -15.351 1.00 87.00 140 PRO A O 1
ATOM 1103 N N . GLN A 1 141 ? -8.598 0.927 -16.452 1.00 82.81 141 GLN A N 1
ATOM 1104 C CA . GLN A 1 141 ? -7.883 0.954 -17.728 1.00 82.81 141 GLN A CA 1
ATOM 1105 C C . GLN A 1 141 ? -6.852 2.080 -17.794 1.00 82.81 141 GLN A C 1
ATOM 1107 O O . GLN A 1 141 ? -5.802 1.910 -18.416 1.00 82.81 141 GLN A O 1
ATOM 1112 N N . ALA A 1 142 ? -7.108 3.201 -17.115 1.00 75.06 142 ALA A N 1
ATOM 1113 C CA . ALA A 1 142 ? -6.218 4.361 -17.102 1.00 75.06 142 ALA A CA 1
ATOM 1114 C C . ALA A 1 142 ? -4.830 4.055 -16.508 1.00 75.06 142 ALA A C 1
ATOM 1116 O O . ALA A 1 142 ? -3.847 4.712 -16.852 1.00 75.06 142 ALA A O 1
ATOM 1117 N N . PHE A 1 143 ? -4.724 3.043 -15.641 1.00 64.94 143 PHE A N 1
ATOM 1118 C CA . PHE A 1 143 ? -3.484 2.732 -14.923 1.00 64.94 143 PHE A CA 1
ATOM 1119 C C . PHE A 1 143 ? -2.585 1.709 -15.622 1.00 64.94 143 PHE A C 1
ATOM 1121 O O . PHE A 1 143 ? -1.433 1.567 -15.225 1.00 64.94 143 PHE A O 1
ATOM 1128 N N . ASN A 1 144 ? -3.029 1.082 -16.717 1.00 60.97 144 ASN A N 1
ATOM 1129 C CA . ASN A 1 144 ? -2.155 0.229 -17.536 1.00 60.97 144 ASN A CA 1
ATOM 1130 C C . ASN A 1 144 ? -0.988 1.009 -18.183 1.00 60.97 144 ASN A C 1
ATOM 1132 O O . ASN A 1 144 ? -0.023 0.407 -18.656 1.00 60.97 144 ASN A O 1
ATOM 1136 N N . GLU A 1 145 ? -1.057 2.344 -18.210 1.00 55.53 145 GLU A N 1
ATOM 1137 C CA . GLU A 1 145 ? -0.018 3.214 -18.771 1.00 55.53 145 GLU A CA 1
ATOM 1138 C C . GLU A 1 145 ? 1.024 3.687 -17.740 1.00 55.53 145 GLU A C 1
ATOM 1140 O O . GLU A 1 145 ? 2.102 4.146 -18.128 1.00 55.53 145 GLU A O 1
ATOM 1145 N N . ILE A 1 146 ? 0.738 3.565 -16.440 1.00 57.19 146 ILE A N 1
ATOM 1146 C CA . ILE A 1 146 ? 1.597 4.060 -15.361 1.00 57.19 146 ILE A CA 1
ATOM 1147 C C . ILE A 1 146 ? 2.218 2.849 -14.657 1.00 57.19 146 ILE A C 1
ATOM 1149 O O . ILE A 1 146 ? 1.505 1.985 -14.162 1.00 57.19 146 ILE A O 1
ATOM 1153 N N . GLU A 1 147 ? 3.554 2.781 -14.609 1.00 58.00 147 GLU A N 1
ATOM 1154 C CA . GLU A 1 147 ? 4.333 1.771 -13.864 1.00 58.00 147 GLU A CA 1
ATOM 1155 C C . GLU A 1 147 ? 4.187 1.931 -12.338 1.00 58.00 147 GLU A C 1
ATOM 1157 O O . GLU A 1 147 ? 5.172 2.047 -11.609 1.00 58.00 147 GLU A O 1
ATOM 1162 N N . ASP A 1 148 ? 2.963 2.023 -11.839 1.00 73.06 148 ASP A N 1
ATOM 1163 C CA . ASP A 1 148 ? 2.704 2.102 -10.415 1.00 73.06 148 ASP A CA 1
ATOM 1164 C C . ASP A 1 148 ? 2.349 0.706 -9.904 1.00 73.06 148 ASP A C 1
ATOM 1166 O O . ASP A 1 148 ? 1.234 0.222 -10.099 1.00 73.06 148 ASP A O 1
ATOM 1170 N N . GLU A 1 149 ? 3.319 0.038 -9.268 1.00 73.88 149 GLU A N 1
ATOM 1171 C CA . GLU A 1 149 ? 3.136 -1.285 -8.648 1.00 73.88 149 GLU A CA 1
ATOM 1172 C C . GLU A 1 149 ? 1.942 -1.317 -7.683 1.00 73.88 149 GLU A C 1
ATOM 1174 O O . GLU A 1 149 ? 1.340 -2.374 -7.471 1.00 73.88 149 GLU A O 1
ATOM 1179 N N . ASP A 1 150 ? 1.585 -0.163 -7.116 1.00 75.69 150 ASP A N 1
ATOM 1180 C CA . ASP A 1 150 ? 0.480 -0.011 -6.180 1.00 75.69 150 ASP A CA 1
ATOM 1181 C C . ASP A 1 150 ? -0.901 -0.021 -6.872 1.00 75.69 150 ASP A C 1
ATOM 1183 O O . ASP A 1 150 ? -1.925 -0.126 -6.199 1.00 75.69 150 ASP A O 1
ATOM 1187 N N . ASN A 1 151 ? -0.946 0.018 -8.208 1.00 79.25 151 ASN A N 1
ATOM 1188 C CA . ASN A 1 151 ? -2.166 0.025 -9.023 1.00 79.25 151 ASN A CA 1
ATOM 1189 C C . ASN A 1 151 ? -2.338 -1.222 -9.901 1.00 79.25 151 ASN A C 1
ATOM 1191 O O . ASN A 1 151 ? -3.184 -1.241 -10.793 1.00 79.25 151 ASN A O 1
ATOM 1195 N N . LEU A 1 152 ? -1.570 -2.287 -9.655 1.00 83.19 152 LEU A N 1
ATOM 1196 C CA . LEU A 1 152 ? -1.616 -3.502 -10.470 1.00 83.19 152 LEU A CA 1
ATOM 1197 C C . LEU A 1 152 ? -2.205 -4.692 -9.707 1.00 83.19 152 LEU A C 1
ATOM 1199 O O . LEU A 1 152 ? -1.824 -4.979 -8.570 1.00 83.19 152 LEU A O 1
ATOM 1203 N N . GLY A 1 153 ? -3.115 -5.419 -10.367 1.00 88.12 153 GLY A N 1
ATOM 1204 C CA . GLY A 1 153 ? -3.645 -6.707 -9.908 1.00 88.12 153 GLY A CA 1
ATOM 1205 C C . GLY A 1 153 ? -4.124 -6.688 -8.455 1.00 88.12 153 GLY A C 1
ATOM 1206 O O . GLY A 1 153 ? -5.076 -5.993 -8.104 1.00 88.12 153 GLY A O 1
ATOM 1207 N N . SER A 1 154 ? -3.438 -7.444 -7.594 1.00 91.06 154 SER A N 1
ATOM 1208 C CA . SER A 1 154 ? -3.782 -7.599 -6.176 1.00 91.06 154 SER A CA 1
ATOM 1209 C C . SER A 1 154 ? -3.605 -6.331 -5.350 1.00 91.06 154 SER A C 1
ATOM 1211 O O . SER A 1 154 ? -4.191 -6.225 -4.272 1.00 91.06 154 SER A O 1
ATOM 1213 N N . ASN A 1 155 ? -2.792 -5.388 -5.829 1.00 91.19 155 ASN A N 1
ATOM 1214 C CA . ASN A 1 155 ? -2.534 -4.122 -5.150 1.00 91.19 155 ASN A CA 1
ATOM 1215 C C . ASN A 1 155 ? -3.580 -3.055 -5.496 1.00 91.19 155 ASN A C 1
ATOM 1217 O O . ASN A 1 155 ? -3.675 -2.062 -4.774 1.00 91.19 155 ASN A O 1
ATOM 1221 N N . TRP A 1 156 ? -4.406 -3.289 -6.528 1.00 93.50 156 TRP A N 1
ATOM 1222 C CA . TRP A 1 156 ? -5.489 -2.384 -6.904 1.00 93.50 156 TRP A CA 1
ATOM 1223 C C . TRP A 1 156 ? -6.345 -2.007 -5.691 1.00 93.50 156 TRP A C 1
ATOM 1225 O O . TRP A 1 156 ? -6.756 -2.856 -4.890 1.00 93.50 156 TRP A O 1
ATOM 1235 N N . GLY A 1 157 ? -6.600 -0.708 -5.566 1.00 92.31 157 GLY A N 1
ATOM 1236 C CA . GLY A 1 157 ? -7.188 -0.085 -4.394 1.00 92.31 157 GLY A CA 1
ATOM 1237 C C . GLY A 1 157 ? -6.189 0.758 -3.606 1.00 92.31 157 GLY A C 1
ATOM 1238 O O . GLY A 1 157 ? -6.617 1.737 -3.008 1.00 92.31 157 GLY A O 1
ATOM 1239 N N . HIS A 1 158 ? -4.879 0.462 -3.602 1.00 92.69 158 HIS A N 1
ATOM 1240 C CA . HIS A 1 158 ? -3.937 1.239 -2.778 1.00 92.69 158 HIS A CA 1
ATOM 1241 C C . HIS A 1 158 ? -4.027 2.736 -3.051 1.00 92.69 158 HIS A C 1
ATOM 1243 O O . HIS A 1 158 ? -4.231 3.520 -2.124 1.00 92.69 158 HIS A O 1
ATOM 1249 N N . TYR A 1 159 ? -3.928 3.117 -4.322 1.00 91.62 159 TYR A N 1
ATOM 1250 C CA . TYR A 1 159 ? -4.019 4.505 -4.742 1.00 91.62 159 TYR A CA 1
ATOM 1251 C C . TYR A 1 159 ? -5.390 5.095 -4.418 1.00 91.62 159 TYR A C 1
ATOM 1253 O O . TYR A 1 159 ? -5.454 6.152 -3.801 1.00 91.62 159 TYR A O 1
ATOM 1261 N N . GLN A 1 160 ? -6.473 4.367 -4.705 1.00 93.69 160 GLN A N 1
ATOM 1262 C CA . GLN A 1 160 ? -7.842 4.825 -4.443 1.00 93.69 160 GLN A CA 1
ATOM 1263 C C . GLN A 1 160 ? -8.072 5.182 -2.965 1.00 93.69 160 GLN A C 1
ATOM 1265 O O . GLN A 1 160 ? -8.813 6.112 -2.667 1.00 93.69 160 GLN A O 1
ATOM 1270 N N . TYR A 1 161 ? -7.406 4.495 -2.031 1.00 94.81 161 TYR A N 1
ATOM 1271 C CA . TYR A 1 161 ? -7.527 4.769 -0.593 1.00 94.81 161 TYR A CA 1
ATOM 1272 C C . TYR A 1 161 ? -6.406 5.641 -0.002 1.00 94.81 161 TYR A C 1
ATOM 1274 O O . TYR A 1 161 ? -6.432 5.900 1.206 1.00 94.81 161 TYR A O 1
ATOM 1282 N N . THR A 1 162 ? -5.397 6.050 -0.781 1.00 90.94 162 THR A N 1
ATOM 1283 C CA . THR A 1 162 ? -4.226 6.788 -0.253 1.00 90.94 162 THR A CA 1
ATOM 1284 C C . THR A 1 162 ? -3.785 8.003 -1.072 1.00 90.94 162 THR A C 1
ATOM 1286 O O . THR A 1 162 ? -2.944 8.782 -0.602 1.00 90.94 162 THR A O 1
ATOM 1289 N N . ALA A 1 163 ? -4.342 8.206 -2.265 1.00 84.38 163 ALA A N 1
ATOM 1290 C CA . ALA A 1 163 ? -4.020 9.330 -3.129 1.00 84.38 163 ALA A CA 1
ATOM 1291 C C . ALA A 1 163 ? -4.362 10.678 -2.475 1.00 84.38 163 ALA A C 1
ATOM 1293 O O . ALA A 1 163 ? -5.234 10.802 -1.616 1.00 84.38 163 ALA A O 1
ATOM 1294 N N . GLY A 1 164 ? -3.623 11.723 -2.856 1.00 78.62 164 GLY A N 1
ATOM 1295 C CA . GLY A 1 164 ? -3.945 13.099 -2.460 1.00 78.62 164 GLY A CA 1
ATOM 1296 C C . GLY A 1 164 ? -3.861 13.400 -0.957 1.00 78.62 164 GLY A C 1
ATOM 1297 O O . GLY A 1 164 ? -4.322 14.454 -0.535 1.00 78.62 164 GLY A O 1
ATOM 1298 N N . LYS A 1 165 ? -3.251 12.522 -0.139 1.00 82.06 165 LYS A N 1
ATOM 1299 C CA . LYS A 1 165 ? -3.282 12.565 1.344 1.00 82.06 165 LYS A CA 1
ATOM 1300 C C . LYS A 1 165 ? -4.671 12.299 1.943 1.00 82.06 165 LYS A C 1
ATOM 1302 O O . LYS A 1 165 ? -4.824 12.400 3.163 1.00 82.06 165 LYS A O 1
ATOM 1307 N N . LEU A 1 166 ? -5.655 11.946 1.120 1.00 87.75 166 LEU A N 1
ATOM 1308 C CA . LEU A 1 166 ? -6.976 11.534 1.560 1.00 87.75 166 LEU A CA 1
ATOM 1309 C C . LEU A 1 166 ? -6.920 10.033 1.839 1.00 87.75 166 LEU A C 1
ATOM 1311 O O . LEU A 1 166 ? -6.820 9.201 0.948 1.00 87.75 166 LEU A O 1
ATOM 1315 N N . THR A 1 167 ? -6.907 9.698 3.121 1.00 93.38 167 THR A N 1
ATOM 1316 C CA . THR A 1 167 ? -6.940 8.329 3.631 1.00 93.38 167 THR A CA 1
ATOM 1317 C C . THR A 1 167 ? -8.243 8.103 4.380 1.00 93.38 167 THR A C 1
ATOM 1319 O O . THR A 1 167 ? -8.830 9.052 4.904 1.00 93.38 167 THR A O 1
ATOM 1322 N N . LEU A 1 168 ? -8.648 6.842 4.546 1.00 94.81 168 LEU A N 1
ATOM 1323 C CA . LEU A 1 168 ? -9.824 6.487 5.351 1.00 94.81 168 LEU A CA 1
ATOM 1324 C C . LEU A 1 168 ? -9.842 7.195 6.716 1.00 94.81 168 LEU A C 1
ATOM 1326 O O . LEU A 1 168 ? -10.844 7.789 7.101 1.00 94.81 168 LEU A O 1
ATOM 1330 N N . THR A 1 169 ? -8.710 7.188 7.426 1.00 93.62 169 THR A N 1
ATOM 1331 C CA . THR A 1 169 ? -8.602 7.798 8.764 1.00 93.62 169 THR A CA 1
ATOM 1332 C C . THR A 1 169 ? -8.523 9.322 8.748 1.00 93.62 169 THR A C 1
ATOM 1334 O O . THR A 1 169 ? -8.931 9.963 9.717 1.00 93.62 169 THR A O 1
ATOM 1337 N N . SER A 1 170 ? -8.011 9.925 7.671 1.00 92.62 170 SER A N 1
ATOM 1338 C CA . SER A 1 170 ? -7.963 11.382 7.555 1.00 92.62 170 SER A CA 1
ATOM 1339 C C . SER A 1 170 ? -9.301 11.963 7.120 1.00 92.62 170 SER A C 1
ATOM 1341 O O . SER A 1 170 ? -9.574 13.102 7.463 1.00 92.62 170 SER A O 1
ATOM 1343 N N . VAL A 1 171 ? -10.135 11.205 6.412 1.00 94.62 171 VAL A N 1
ATOM 1344 C CA . VAL A 1 171 ? -11.435 11.662 5.907 1.00 94.62 171 VAL A CA 1
ATOM 1345 C C . VAL A 1 171 ? -12.560 11.328 6.896 1.00 94.62 171 VAL A C 1
ATOM 1347 O O . VAL A 1 171 ? -13.361 12.184 7.281 1.00 94.62 171 VAL A O 1
ATOM 1350 N N . ILE A 1 172 ? -12.585 10.095 7.407 1.00 95.25 172 ILE A N 1
ATOM 1351 C CA . ILE A 1 172 ? -13.632 9.591 8.303 1.00 95.25 172 ILE A CA 1
ATOM 1352 C C . ILE A 1 172 ? -13.217 9.827 9.764 1.00 95.25 172 ILE A C 1
ATOM 1354 O O . ILE A 1 172 ? -12.930 8.898 10.508 1.00 95.25 172 ILE A O 1
ATOM 1358 N N . LYS A 1 173 ? -13.160 11.098 10.186 1.00 95.06 173 LYS A N 1
ATOM 1359 C CA . LYS A 1 173 ? -12.783 11.479 11.570 1.00 95.06 173 LYS A CA 1
ATOM 1360 C C . LYS A 1 173 ? -13.911 11.246 12.586 1.00 95.06 173 LYS A C 1
ATOM 1362 O O . LYS A 1 173 ? -13.661 10.998 13.763 1.00 95.06 173 LYS A O 1
ATOM 1367 N N . ALA A 1 174 ? -15.157 11.390 12.140 1.00 95.06 174 ALA A N 1
ATOM 1368 C CA . ALA A 1 174 ? -16.374 11.238 12.930 1.00 95.06 174 ALA A CA 1
ATOM 1369 C C . ALA A 1 174 ? -17.558 10.936 12.001 1.00 95.06 174 ALA A C 1
ATOM 1371 O O . ALA A 1 174 ? -17.481 11.194 10.801 1.00 95.06 174 ALA A O 1
ATOM 1372 N N . TRP A 1 175 ? -18.684 10.468 12.553 1.00 95.00 175 TRP A N 1
ATOM 1373 C CA . TRP A 1 175 ? -19.888 10.216 11.750 1.00 95.00 175 TRP A CA 1
ATOM 1374 C C . TRP A 1 175 ? -20.388 11.478 11.033 1.00 95.00 175 TRP A C 1
ATOM 1376 O O . TRP A 1 175 ? -20.792 11.423 9.877 1.00 95.00 175 TRP A O 1
ATOM 1386 N N . ALA A 1 176 ? -20.272 12.637 11.690 1.00 93.75 176 ALA A N 1
ATOM 1387 C CA . ALA A 1 176 ? -20.626 13.929 11.110 1.00 93.75 176 ALA A CA 1
ATOM 1388 C C . ALA A 1 176 ? -19.812 14.280 9.848 1.00 93.75 176 ALA A C 1
ATOM 1390 O O . ALA A 1 176 ? -20.323 14.995 8.994 1.00 93.75 176 ALA A O 1
ATOM 1391 N N . SER A 1 177 ? -18.585 13.759 9.694 1.00 94.31 177 SER A N 1
ATOM 1392 C CA . SER A 1 177 ? -17.773 13.985 8.487 1.00 94.31 177 SER A CA 1
ATOM 1393 C C . SER A 1 177 ? -18.342 13.304 7.244 1.00 94.31 177 SER A C 1
ATOM 1395 O O . SER A 1 177 ? -18.088 13.766 6.141 1.00 94.31 177 SER A O 1
ATOM 1397 N N . ILE A 1 178 ? -19.110 12.225 7.418 1.00 94.38 178 ILE A N 1
ATOM 1398 C CA . ILE A 1 178 ? -19.739 11.478 6.319 1.00 94.38 178 ILE A CA 1
ATOM 1399 C C . ILE A 1 178 ? -21.006 12.201 5.831 1.00 94.38 178 ILE A C 1
ATOM 1401 O O . ILE A 1 178 ? -21.444 12.033 4.699 1.00 94.38 178 ILE A O 1
ATOM 1405 N N . GLY A 1 179 ? -21.630 13.006 6.694 1.00 91.25 179 GLY A N 1
ATOM 1406 C CA . GLY A 1 179 ? -22.850 13.753 6.397 1.00 91.25 179 GLY A CA 1
ATOM 1407 C C . GLY A 1 179 ? -24.128 12.921 6.521 1.00 91.25 179 GLY A C 1
ATOM 1408 O O . GLY A 1 179 ? -24.997 13.271 7.316 1.00 91.25 179 GLY A O 1
ATOM 1409 N N . SER A 1 180 ? -24.262 11.818 5.772 1.00 91.56 180 SER A N 1
ATOM 1410 C CA . SER A 1 180 ? -25.493 11.008 5.753 1.00 91.56 180 SER A CA 1
ATOM 1411 C C . SER A 1 180 ? -25.243 9.493 5.653 1.00 91.56 180 SER A C 1
ATOM 1413 O O . SER A 1 180 ? -24.221 9.074 5.107 1.00 91.56 180 SER A O 1
ATOM 1415 N N . PRO A 1 181 ? -26.184 8.641 6.113 1.00 93.81 181 PRO A N 1
ATOM 1416 C CA . PRO A 1 181 ? -26.105 7.195 5.888 1.00 93.81 181 PRO A CA 1
ATOM 1417 C C . PRO A 1 181 ? -26.023 6.815 4.403 1.00 93.81 181 PRO A C 1
ATOM 1419 O O . PRO A 1 181 ? -25.343 5.852 4.061 1.00 93.81 181 PRO A O 1
ATOM 1422 N N . SER A 1 182 ? -26.662 7.587 3.517 1.00 93.25 182 SER A N 1
ATOM 1423 C CA . SER A 1 182 ? -26.609 7.363 2.068 1.00 93.25 182 SER A CA 1
ATOM 1424 C C . SER A 1 182 ? -25.181 7.454 1.533 1.00 93.25 182 SER A C 1
ATOM 1426 O O . SER A 1 182 ? -24.764 6.592 0.766 1.00 93.25 182 SER A O 1
ATOM 1428 N N . TYR A 1 183 ? -24.402 8.429 2.006 1.00 95.94 183 TYR A N 1
ATOM 1429 C CA . TYR A 1 183 ? -22.991 8.571 1.640 1.00 95.94 183 TYR A CA 1
ATOM 1430 C C . TYR A 1 183 ? -22.119 7.433 2.183 1.00 95.94 183 TYR A C 1
ATOM 1432 O O . TYR A 1 183 ? -21.222 6.958 1.490 1.00 95.94 183 TYR A O 1
ATOM 1440 N N . ALA A 1 184 ? -22.402 6.936 3.393 1.00 96.50 184 ALA A N 1
ATOM 1441 C CA . ALA A 1 184 ? -21.713 5.757 3.923 1.00 96.50 184 ALA A CA 1
ATOM 1442 C C . ALA A 1 184 ? -21.962 4.511 3.051 1.00 96.50 184 ALA A C 1
ATOM 1444 O O . ALA A 1 184 ? -21.039 3.739 2.792 1.00 96.50 184 ALA A O 1
ATOM 1445 N N . ILE A 1 185 ? -23.204 4.325 2.588 1.00 97.38 185 ILE A N 1
ATOM 1446 C CA . ILE A 1 185 ? -23.590 3.220 1.700 1.00 97.38 185 ILE A CA 1
ATOM 1447 C C . ILE A 1 185 ? -22.922 3.367 0.330 1.00 97.38 185 ILE A C 1
ATOM 1449 O O . ILE A 1 185 ? -22.398 2.382 -0.184 1.00 97.38 185 ILE A O 1
ATOM 1453 N N . GLN A 1 186 ? -22.894 4.577 -0.237 1.00 97.38 186 GLN A N 1
ATOM 1454 C CA . GLN A 1 186 ? -22.196 4.855 -1.496 1.00 97.38 186 GLN A CA 1
ATOM 1455 C C . GLN A 1 186 ? -20.705 4.527 -1.393 1.00 97.38 186 GLN A C 1
ATOM 1457 O O . GLN A 1 186 ? -20.193 3.776 -2.217 1.00 97.38 186 GLN A O 1
ATOM 1462 N N . LEU A 1 187 ? -20.033 4.964 -0.324 1.00 97.56 187 LEU A N 1
ATOM 1463 C CA . LEU A 1 187 ? -18.622 4.644 -0.108 1.00 97.56 187 LEU A CA 1
ATOM 1464 C C . LEU A 1 187 ? -18.375 3.133 0.013 1.00 97.56 187 LEU A C 1
ATOM 1466 O O . LEU A 1 187 ? -17.409 2.624 -0.553 1.00 97.56 187 LEU A O 1
ATOM 1470 N N . LEU A 1 188 ? -19.250 2.392 0.703 1.00 98.19 188 LEU A N 1
ATOM 1471 C CA . LEU A 1 188 ? -19.174 0.927 0.763 1.00 98.19 188 LEU A CA 1
ATOM 1472 C C . LEU A 1 188 ? -19.386 0.277 -0.611 1.00 98.19 188 LEU A C 1
ATOM 1474 O O . LEU A 1 188 ? -18.669 -0.663 -0.952 1.00 98.19 188 LEU A O 1
ATOM 1478 N N . ALA A 1 189 ? -20.339 0.773 -1.401 1.00 97.69 189 ALA A N 1
ATOM 1479 C CA . ALA A 1 189 ? -20.599 0.277 -2.748 1.00 97.69 189 ALA A CA 1
ATOM 1480 C C . ALA A 1 189 ? -19.399 0.524 -3.676 1.00 97.69 189 ALA A C 1
ATOM 1482 O O . ALA A 1 189 ? -18.928 -0.412 -4.321 1.00 97.69 189 ALA A O 1
ATOM 1483 N N . ALA A 1 190 ? -18.848 1.740 -3.673 1.00 97.50 190 ALA A N 1
ATOM 1484 C CA . ALA A 1 190 ? -17.638 2.091 -4.412 1.00 97.50 190 ALA A CA 1
ATOM 1485 C C . ALA A 1 190 ? -16.461 1.187 -4.006 1.00 97.50 190 ALA A C 1
ATOM 1487 O O . ALA A 1 190 ? -15.780 0.614 -4.855 1.00 97.50 190 ALA A O 1
ATOM 1488 N N . SER A 1 191 ? -16.302 0.950 -2.702 1.00 97.62 191 SER A N 1
ATOM 1489 C CA . SER A 1 191 ? -15.259 0.081 -2.151 1.00 97.62 191 SER A CA 1
ATOM 1490 C C . SER A 1 191 ? -15.386 -1.378 -2.601 1.00 97.62 191 SER A C 1
ATOM 1492 O O . SER A 1 191 ? -14.387 -2.016 -2.939 1.00 97.62 191 SER A O 1
ATOM 1494 N N . LEU A 1 192 ? -16.609 -1.918 -2.643 1.00 97.88 192 LEU A N 1
ATOM 1495 C CA . LEU A 1 192 ? -16.888 -3.257 -3.175 1.00 97.88 192 LEU A CA 1
ATOM 1496 C C . LEU A 1 192 ? -16.567 -3.345 -4.671 1.00 97.88 192 LEU A C 1
ATOM 1498 O O . LEU A 1 192 ? -15.972 -4.332 -5.109 1.00 97.88 192 LEU A O 1
ATOM 1502 N N . THR A 1 193 ? -16.897 -2.305 -5.440 1.00 97.06 193 THR A N 1
ATOM 1503 C CA . THR A 1 193 ? -16.519 -2.200 -6.855 1.00 97.06 193 THR A CA 1
ATOM 1504 C C . THR A 1 193 ? -15.002 -2.242 -7.015 1.00 97.06 193 THR A C 1
ATOM 1506 O O . THR A 1 193 ? -14.505 -3.046 -7.801 1.00 97.06 193 THR A O 1
ATOM 1509 N N . THR A 1 194 ? -14.243 -1.489 -6.209 1.00 96.50 194 THR A N 1
ATOM 1510 C CA . THR A 1 194 ? -12.772 -1.556 -6.198 1.00 96.50 194 THR A CA 1
ATOM 1511 C C . THR A 1 194 ? -12.266 -2.978 -5.929 1.00 96.50 194 THR A C 1
ATOM 1513 O O . THR A 1 194 ? -11.354 -3.445 -6.610 1.00 96.50 194 THR A O 1
ATOM 1516 N N . CYS A 1 195 ? -12.873 -3.709 -4.988 1.00 96.94 195 CYS A N 1
ATOM 1517 C CA . CYS A 1 195 ? -12.497 -5.100 -4.705 1.00 96.94 195 CYS A CA 1
ATOM 1518 C C . CYS A 1 195 ? -12.765 -6.028 -5.902 1.00 96.94 195 CYS A C 1
ATOM 1520 O O . CYS A 1 195 ? -11.940 -6.877 -6.240 1.00 96.94 195 CYS A O 1
ATOM 1522 N N . ASN A 1 196 ? -13.907 -5.865 -6.574 1.00 96.38 196 ASN A N 1
ATOM 1523 C CA . ASN A 1 196 ? -14.247 -6.647 -7.765 1.00 96.38 196 ASN A CA 1
ATOM 1524 C C . ASN A 1 196 ? -13.296 -6.367 -8.929 1.00 96.38 196 ASN A C 1
ATOM 1526 O O . ASN A 1 196 ? -12.867 -7.301 -9.604 1.00 96.38 196 ASN A O 1
ATOM 1530 N N . VAL A 1 197 ? -12.913 -5.106 -9.121 1.00 94.88 197 VAL A N 1
ATOM 153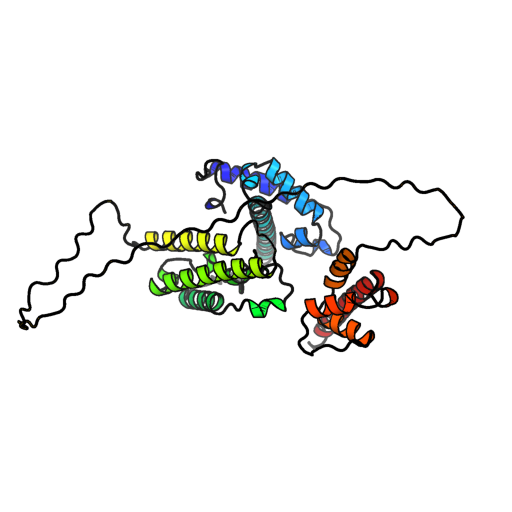1 C CA . VAL A 1 197 ? -11.926 -4.710 -10.128 1.00 94.88 197 VAL A CA 1
ATOM 1532 C C . VAL A 1 197 ? -10.569 -5.360 -9.856 1.00 94.88 197 VAL A C 1
ATOM 1534 O O . VAL A 1 197 ? -9.981 -5.919 -10.777 1.00 94.88 197 VAL A O 1
ATOM 1537 N N . ALA A 1 198 ? -10.102 -5.391 -8.602 1.00 94.38 198 ALA A N 1
ATOM 1538 C CA . ALA A 1 198 ? -8.851 -6.070 -8.248 1.00 94.38 198 ALA A CA 1
ATOM 1539 C C . ALA A 1 198 ? -8.878 -7.567 -8.617 1.00 94.38 198 ALA A C 1
ATOM 1541 O O . ALA A 1 198 ? -7.924 -8.092 -9.191 1.00 94.38 198 ALA A O 1
ATOM 1542 N N . ARG A 1 199 ? -9.998 -8.254 -8.343 1.00 94.62 199 ARG A N 1
ATOM 1543 C CA . ARG A 1 199 ? -10.204 -9.661 -8.737 1.00 94.62 199 ARG A CA 1
ATOM 1544 C C . ARG A 1 199 ? -10.177 -9.839 -10.250 1.00 94.62 199 ARG A C 1
ATOM 1546 O O . ARG A 1 199 ? -9.508 -10.744 -10.745 1.00 94.62 199 ARG A O 1
ATOM 1553 N N . TRP A 1 200 ? -10.881 -8.973 -10.973 1.00 94.12 200 TRP A N 1
ATOM 1554 C CA . TRP A 1 200 ? -10.929 -8.998 -12.432 1.00 94.12 200 TRP A CA 1
ATOM 1555 C C . TRP A 1 200 ? -9.547 -8.757 -13.062 1.00 94.12 200 TRP A C 1
ATOM 1557 O O . TRP A 1 200 ? -9.160 -9.488 -13.976 1.00 94.12 200 TRP A O 1
ATOM 1567 N N . LEU A 1 201 ? -8.767 -7.808 -12.534 1.00 90.81 201 LEU A N 1
ATOM 1568 C CA . LEU A 1 201 ? -7.392 -7.555 -12.973 1.00 90.81 201 LEU A CA 1
ATOM 1569 C C . LEU A 1 201 ? -6.507 -8.790 -12.758 1.00 90.81 201 LEU A C 1
ATOM 1571 O O . LEU A 1 201 ? -5.846 -9.239 -13.691 1.00 90.81 201 LEU A O 1
ATOM 1575 N N . CYS A 1 202 ? -6.528 -9.395 -11.566 1.00 91.00 202 CYS A N 1
ATOM 1576 C CA . CYS A 1 202 ? -5.751 -10.612 -11.298 1.00 91.00 202 CYS A CA 1
ATOM 1577 C C . CYS A 1 202 ? -6.126 -11.771 -12.228 1.00 91.00 202 CYS A C 1
ATOM 1579 O O . CYS A 1 202 ? -5.238 -12.452 -12.742 1.00 91.00 202 CYS A O 1
ATOM 1581 N N . LEU A 1 203 ? -7.427 -11.970 -12.471 1.00 91.81 203 LEU A N 1
ATOM 1582 C CA . LEU A 1 203 ? -7.920 -12.994 -13.391 1.00 91.81 203 LEU A CA 1
ATOM 1583 C C . LEU A 1 203 ? -7.410 -12.751 -14.817 1.00 91.81 203 LEU A C 1
ATOM 1585 O O . LEU A 1 203 ? -6.922 -13.675 -15.462 1.00 91.81 203 LEU A O 1
ATOM 1589 N N . THR A 1 204 ? -7.471 -11.504 -15.284 1.00 89.00 204 THR A N 1
ATOM 1590 C CA . THR A 1 204 ? -7.042 -11.114 -16.636 1.00 89.00 204 THR A CA 1
ATOM 1591 C C . THR A 1 204 ? -5.536 -11.304 -16.834 1.00 89.00 204 THR A C 1
ATOM 1593 O O . THR A 1 204 ? -5.098 -11.724 -17.902 1.00 89.00 204 THR A O 1
ATOM 1596 N N . HIS A 1 205 ? -4.734 -11.059 -15.797 1.00 84.75 205 HIS A N 1
ATOM 1597 C CA . HIS A 1 205 ? -3.278 -11.201 -15.856 1.00 84.75 205 HIS A CA 1
ATOM 1598 C C . HIS A 1 205 ? -2.763 -12.596 -15.469 1.00 84.75 205 HIS A C 1
ATOM 1600 O O . HIS A 1 205 ? -1.554 -12.808 -15.469 1.00 84.75 205 HIS A O 1
ATOM 1606 N N . SER A 1 206 ? -3.650 -13.554 -15.163 1.00 83.69 206 SER A N 1
ATOM 1607 C CA . SER A 1 206 ? -3.287 -14.921 -14.742 1.00 83.69 206 SER A CA 1
ATOM 1608 C C . SER A 1 206 ? -2.314 -14.972 -13.554 1.00 83.69 206 SER A C 1
ATOM 1610 O O . SER A 1 206 ? -1.531 -15.911 -13.418 1.00 83.69 206 SER A O 1
ATOM 1612 N N . VAL A 1 207 ? -2.360 -13.967 -12.675 1.00 76.31 207 VAL A N 1
ATOM 1613 C CA . VAL A 1 207 ? -1.544 -13.927 -11.457 1.00 76.31 207 VAL A CA 1
ATOM 1614 C C . VAL A 1 207 ? -2.429 -14.371 -10.297 1.00 76.31 207 VAL A C 1
ATOM 1616 O O . VAL A 1 207 ? -3.320 -13.609 -9.923 1.00 76.31 207 VAL A O 1
ATOM 1619 N N . PRO A 1 208 ? -2.228 -15.569 -9.716 1.00 80.12 208 PRO A N 1
ATOM 1620 C CA . PRO A 1 208 ? -2.985 -15.999 -8.549 1.00 80.12 208 PRO A CA 1
ATOM 1621 C C . PRO A 1 208 ? -2.570 -15.144 -7.343 1.00 80.12 208 PRO A C 1
ATOM 1623 O O . PRO A 1 208 ? -1.432 -15.249 -6.877 1.00 80.12 208 PRO A O 1
ATOM 1626 N N . PRO A 1 209 ? -3.454 -14.277 -6.825 1.00 85.81 209 PRO A N 1
ATOM 1627 C CA . PRO A 1 209 ? -3.092 -13.399 -5.731 1.00 85.81 209 PRO A CA 1
ATOM 1628 C C . PRO A 1 209 ? -3.239 -14.139 -4.401 1.00 85.81 209 PRO A C 1
ATOM 1630 O O . PRO A 1 209 ? -4.200 -14.875 -4.180 1.00 85.81 209 PRO A O 1
ATOM 1633 N N . SER A 1 210 ? -2.302 -13.917 -3.481 1.00 81.75 210 SER A N 1
ATOM 1634 C CA . SER A 1 210 ? -2.396 -14.455 -2.118 1.00 81.75 210 SER A CA 1
ATOM 1635 C C . SER A 1 210 ? -3.408 -13.688 -1.256 1.00 81.75 210 SER A C 1
ATOM 1637 O O . SER A 1 210 ? -3.980 -14.247 -0.321 1.00 81.75 210 SER A O 1
ATOM 1639 N N . CYS A 1 211 ? -3.643 -12.412 -1.570 1.00 88.38 211 CYS A N 1
ATOM 1640 C CA . CYS A 1 211 ? -4.673 -11.558 -0.986 1.00 88.38 211 CYS A CA 1
ATOM 1641 C C . CYS A 1 211 ? -4.953 -10.355 -1.900 1.00 88.38 211 CYS A C 1
ATOM 1643 O O . CYS A 1 211 ? -4.156 -10.050 -2.786 1.00 88.38 211 CYS A O 1
ATOM 1645 N N . TYR A 1 212 ? -6.065 -9.656 -1.667 1.00 94.06 212 TYR A N 1
ATOM 1646 C CA . TYR A 1 212 ? -6.385 -8.397 -2.340 1.00 94.06 212 TYR A CA 1
ATOM 1647 C C . TYR A 1 212 ? -6.244 -7.248 -1.350 1.00 94.06 212 TYR A C 1
ATOM 1649 O O . TYR A 1 212 ? -6.817 -7.271 -0.260 1.00 94.06 212 TYR A O 1
ATOM 1657 N N . LEU A 1 213 ? -5.474 -6.227 -1.711 1.00 93.38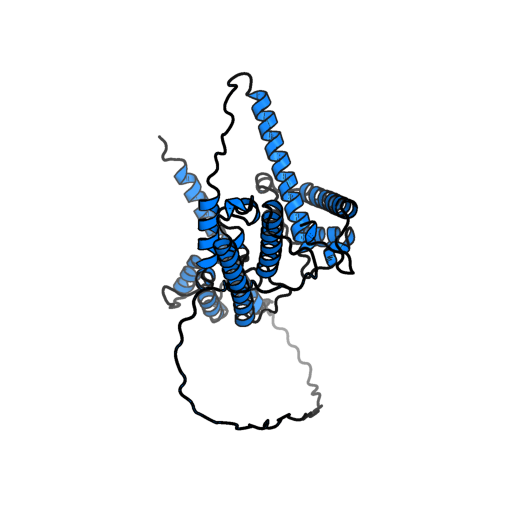 213 LEU A N 1
ATOM 1658 C CA . LEU A 1 213 ? -5.259 -5.078 -0.841 1.00 93.38 213 LEU A CA 1
ATOM 1659 C C . LEU A 1 213 ? -6.548 -4.265 -0.649 1.00 93.38 213 LEU A C 1
ATOM 1661 O O . LEU A 1 213 ? -6.818 -3.799 0.457 1.00 93.38 213 LEU A O 1
ATOM 1665 N N . SER A 1 214 ? -7.377 -4.173 -1.689 1.00 95.81 214 SER A N 1
ATOM 1666 C CA . SER A 1 214 ? -8.728 -3.602 -1.634 1.00 95.81 214 SER A CA 1
ATOM 1667 C C . SER A 1 214 ? -9.627 -4.266 -0.583 1.00 95.81 214 SER A C 1
ATOM 1669 O O . SER A 1 214 ? -10.325 -3.550 0.133 1.00 95.81 214 SER A O 1
ATOM 1671 N N . ASP A 1 215 ? -9.546 -5.589 -0.392 1.00 96.81 215 ASP A N 1
ATOM 1672 C CA . ASP A 1 215 ? -10.312 -6.290 0.654 1.00 96.81 215 ASP A CA 1
ATOM 1673 C C . ASP A 1 215 ? -9.894 -5.836 2.065 1.00 96.81 215 ASP A C 1
ATOM 1675 O O . ASP A 1 215 ? -10.737 -5.675 2.953 1.00 96.81 215 ASP A O 1
ATOM 1679 N N . ASN A 1 216 ? -8.598 -5.576 2.279 1.00 94.38 216 ASN A N 1
ATOM 1680 C CA . ASN A 1 216 ? -8.104 -5.050 3.554 1.00 94.38 216 ASN A CA 1
ATOM 1681 C C . ASN A 1 216 ? -8.640 -3.636 3.820 1.00 94.38 216 ASN A C 1
ATOM 1683 O O . ASN A 1 216 ? -9.052 -3.341 4.945 1.00 94.38 216 ASN A O 1
ATOM 1687 N N . TYR A 1 217 ? -8.678 -2.781 2.794 1.00 96.69 217 TYR A N 1
ATOM 1688 C CA . TYR A 1 217 ? -9.256 -1.441 2.905 1.00 96.69 217 TYR A CA 1
ATOM 1689 C C . TYR A 1 217 ? -10.758 -1.474 3.166 1.00 96.69 217 TYR A C 1
ATOM 1691 O O . TYR A 1 217 ? -11.232 -0.734 4.025 1.00 96.69 217 TYR A O 1
ATOM 1699 N N . LEU A 1 218 ? -11.502 -2.364 2.505 1.00 97.69 218 LEU A N 1
ATOM 1700 C CA . LEU A 1 218 ? -12.928 -2.552 2.765 1.00 97.69 218 LEU A CA 1
ATOM 1701 C C . LEU A 1 218 ? -13.182 -2.973 4.222 1.00 97.69 218 LEU A C 1
ATOM 1703 O O . LEU A 1 218 ? -14.086 -2.446 4.874 1.00 97.69 218 LEU A O 1
ATOM 1707 N N . ALA A 1 219 ? -12.365 -3.881 4.763 1.00 96.62 219 ALA A N 1
ATOM 1708 C CA . ALA A 1 219 ? -12.462 -4.299 6.160 1.00 96.62 219 ALA A CA 1
ATOM 1709 C C . ALA A 1 219 ? -12.159 -3.147 7.142 1.00 96.62 219 ALA A C 1
ATOM 1711 O O . ALA A 1 219 ? -12.849 -2.991 8.159 1.00 96.62 219 ALA A O 1
ATOM 1712 N N . GLU A 1 220 ? -11.150 -2.322 6.845 1.00 96.38 220 GLU A N 1
ATOM 1713 C CA . GLU A 1 220 ? -10.819 -1.130 7.634 1.00 96.38 220 GLU A CA 1
ATOM 1714 C C . GLU A 1 220 ? -11.932 -0.075 7.566 1.00 96.38 220 GLU A C 1
ATOM 1716 O O . GLU A 1 220 ? -12.367 0.423 8.608 1.00 96.38 220 GLU A O 1
ATOM 1721 N N . LEU A 1 221 ? -12.458 0.197 6.370 1.00 97.19 221 LEU A N 1
ATOM 1722 C CA . LEU A 1 221 ? -13.584 1.099 6.142 1.00 97.19 221 LEU A CA 1
ATOM 1723 C C . LEU A 1 221 ? -14.811 0.665 6.947 1.00 97.19 221 LEU A C 1
ATOM 1725 O O . LEU A 1 221 ? -15.369 1.468 7.694 1.00 97.19 221 LEU A O 1
ATOM 1729 N N . ALA A 1 222 ? -15.214 -0.605 6.846 1.00 97.56 222 ALA A N 1
ATOM 1730 C CA . ALA A 1 222 ? -16.358 -1.134 7.585 1.00 97.56 222 ALA A CA 1
ATOM 1731 C C . ALA A 1 222 ? -16.168 -0.981 9.104 1.00 97.56 222 ALA A C 1
ATOM 1733 O O . ALA A 1 222 ? -17.091 -0.589 9.822 1.00 97.56 222 ALA A O 1
ATOM 1734 N N . THR A 1 223 ? -14.948 -1.225 9.592 1.00 96.44 223 THR A N 1
ATOM 1735 C CA . THR A 1 223 ? -14.594 -1.046 11.006 1.00 96.44 223 THR A CA 1
ATOM 1736 C C . THR A 1 223 ? -14.716 0.418 11.442 1.00 96.44 223 THR A C 1
ATOM 1738 O O . THR A 1 223 ? -15.297 0.693 12.496 1.00 96.44 223 THR A O 1
ATOM 1741 N N . LEU A 1 224 ? -14.202 1.358 10.641 1.00 96.62 224 LEU A N 1
ATOM 1742 C CA . LEU A 1 224 ? -14.270 2.797 10.914 1.00 96.62 224 LEU A CA 1
ATOM 1743 C C . LEU A 1 224 ? -15.712 3.307 10.902 1.00 96.62 224 LEU A C 1
ATOM 1745 O O . LEU A 1 224 ? -16.148 3.912 11.884 1.00 96.62 224 LEU A O 1
ATOM 1749 N N . LEU A 1 225 ? -16.471 3.012 9.843 1.00 96.56 225 LEU A N 1
ATOM 1750 C CA . LEU A 1 225 ? -17.878 3.402 9.722 1.00 96.56 225 LEU A CA 1
ATOM 1751 C C . LEU A 1 225 ? -18.693 2.898 10.913 1.00 96.56 225 LEU A C 1
ATOM 1753 O O . LEU A 1 225 ? -19.409 3.673 11.543 1.00 96.56 225 LEU A O 1
ATOM 1757 N N . TRP A 1 226 ? -18.531 1.625 11.281 1.00 95.31 226 TRP A N 1
ATOM 1758 C CA . TRP A 1 226 ? -19.227 1.039 12.423 1.00 95.31 226 TRP A CA 1
ATOM 1759 C C . TRP A 1 226 ? -18.845 1.699 13.751 1.00 95.31 226 TRP A C 1
ATOM 1761 O O . TRP A 1 226 ? -19.706 1.966 14.593 1.00 95.31 226 TRP A O 1
ATOM 1771 N N . SER A 1 227 ? -17.552 1.961 13.962 1.00 95.62 227 SER A N 1
ATOM 1772 C CA . SER A 1 227 ? -17.060 2.621 15.173 1.00 95.62 227 SER A CA 1
ATOM 1773 C C . SER A 1 227 ? -17.662 4.020 15.322 1.00 95.62 227 SER A C 1
ATOM 1775 O O . SER A 1 227 ? -18.227 4.348 16.369 1.00 95.62 227 SER A O 1
ATOM 1777 N N . HIS A 1 228 ? -17.618 4.818 14.253 1.00 95.75 228 HIS A N 1
ATOM 1778 C CA . HIS A 1 228 ? -18.125 6.185 14.261 1.00 95.75 228 HIS A CA 1
ATOM 1779 C C . HIS A 1 228 ? -19.653 6.247 14.329 1.00 95.75 228 HIS A C 1
ATOM 1781 O O . HIS A 1 228 ? -20.180 7.093 15.050 1.00 95.75 228 HIS A O 1
ATOM 1787 N N . TRP A 1 229 ? -20.363 5.328 13.668 1.00 94.88 229 TRP A N 1
ATOM 1788 C CA . TRP A 1 229 ? -21.820 5.212 13.768 1.00 94.88 229 TRP A CA 1
ATOM 1789 C C . TRP A 1 229 ? -22.273 4.963 15.206 1.00 94.88 229 TRP A C 1
ATOM 1791 O O . TRP A 1 229 ? -23.128 5.678 15.729 1.00 94.88 229 TRP A O 1
ATOM 1801 N N . LYS A 1 230 ? -21.646 3.993 15.887 1.00 93.88 230 LYS A N 1
ATOM 1802 C CA . LYS A 1 230 ? -21.928 3.709 17.302 1.00 93.88 230 LYS A CA 1
ATOM 1803 C C . LYS A 1 230 ? -21.633 4.909 18.197 1.00 93.88 230 LYS A C 1
ATOM 1805 O O . LYS A 1 230 ? -22.426 5.209 19.084 1.00 93.88 230 LYS A O 1
ATOM 1810 N N . ALA A 1 231 ? -20.512 5.595 17.970 1.00 93.19 231 ALA A N 1
ATOM 1811 C CA . ALA A 1 231 ? -20.145 6.780 18.742 1.00 93.19 231 ALA A CA 1
ATOM 1812 C C . ALA A 1 231 ? -21.153 7.932 18.573 1.00 93.19 231 ALA A C 1
ATOM 1814 O O . ALA A 1 231 ? -21.357 8.704 19.504 1.00 93.19 231 ALA A O 1
ATOM 1815 N N . ALA A 1 232 ? -21.818 8.019 17.420 1.00 93.75 232 ALA A N 1
ATOM 1816 C CA . ALA A 1 232 ? -22.857 9.006 17.139 1.00 93.75 232 ALA A CA 1
ATOM 1817 C C . ALA A 1 232 ? -24.247 8.637 17.696 1.00 93.75 232 ALA A C 1
ATOM 1819 O O . ALA A 1 232 ? -25.225 9.312 17.388 1.00 93.75 232 ALA A O 1
ATOM 1820 N N . GLY A 1 233 ? -24.358 7.572 18.499 1.00 93.38 233 GLY A N 1
ATOM 1821 C CA . GLY A 1 233 ? -25.637 7.114 19.046 1.00 93.38 233 GLY A CA 1
ATOM 1822 C C . GLY A 1 233 ? -26.487 6.324 18.050 1.00 93.38 233 GLY A C 1
ATOM 1823 O O . GLY A 1 233 ? -27.686 6.167 18.272 1.00 93.38 233 GLY A O 1
ATOM 1824 N N . GLY A 1 234 ? -25.884 5.817 16.967 1.00 89.06 234 GLY A N 1
ATOM 1825 C CA . GLY A 1 234 ? -26.562 4.935 16.024 1.00 89.06 234 GLY A CA 1
ATOM 1826 C C . GLY A 1 234 ? -27.224 3.759 16.755 1.00 89.06 234 GLY A C 1
ATOM 1827 O O . GLY A 1 234 ? -26.619 3.219 17.690 1.00 89.06 234 GLY A O 1
ATOM 1828 N N . PRO A 1 235 ? -28.456 3.363 16.379 1.00 81.62 235 PRO A N 1
ATOM 1829 C CA . PRO A 1 235 ? -29.198 2.316 17.061 1.00 81.62 235 PRO A CA 1
ATOM 1830 C C . PRO A 1 235 ? -28.369 1.037 17.098 1.00 81.62 235 PRO A C 1
ATOM 1832 O O . PRO A 1 235 ? -28.172 0.346 16.098 1.00 81.62 235 PRO A O 1
ATOM 1835 N N . ILE A 1 236 ? -27.879 0.718 18.290 1.00 70.94 236 ILE A N 1
ATOM 1836 C CA . ILE A 1 236 ? -27.385 -0.611 18.589 1.00 70.94 236 ILE A CA 1
ATOM 1837 C C . ILE A 1 236 ? -28.659 -1.425 18.740 1.00 70.94 236 ILE A C 1
ATOM 1839 O O . ILE A 1 236 ? -29.366 -1.248 19.732 1.00 70.94 236 ILE A O 1
ATOM 1843 N N . ILE A 1 237 ? -28.980 -2.267 17.756 1.00 69.31 237 ILE A N 1
ATOM 1844 C CA . ILE A 1 237 ? -30.031 -3.276 17.905 1.00 69.31 237 ILE A CA 1
ATOM 1845 C C . ILE A 1 237 ? -29.566 -4.198 19.037 1.00 69.31 237 ILE A C 1
ATOM 1847 O O . ILE A 1 237 ? -28.837 -5.169 18.835 1.00 69.31 237 ILE A O 1
ATOM 1851 N N . LYS A 1 238 ? -29.886 -3.816 20.273 1.00 56.97 238 LYS A N 1
ATOM 1852 C CA . LYS A 1 238 ? -29.583 -4.581 21.469 1.00 56.97 238 LYS A CA 1
ATOM 1853 C C . LYS A 1 238 ? -30.659 -5.647 21.587 1.00 56.97 238 LYS A C 1
ATOM 1855 O O . LYS A 1 238 ? -31.649 -5.454 22.272 1.00 56.97 238 LYS A O 1
ATOM 1860 N N . GLY A 1 239 ? -30.408 -6.786 20.951 1.00 54.06 239 GLY A N 1
ATOM 1861 C CA . GLY A 1 239 ? -31.006 -8.054 21.351 1.00 54.06 239 GLY A CA 1
ATOM 1862 C C . GLY A 1 239 ? -32.143 -8.573 20.480 1.00 54.06 239 GLY A C 1
ATOM 1863 O O . GLY A 1 239 ? -32.680 -7.895 19.614 1.00 54.06 239 GLY A O 1
ATOM 1864 N N . LYS A 1 240 ? -32.460 -9.842 20.751 1.00 52.25 240 LYS A N 1
ATOM 1865 C CA . LYS A 1 240 ? -33.490 -10.718 20.173 1.00 52.25 240 LYS A CA 1
ATOM 1866 C C . LYS A 1 240 ? -34.935 -10.217 20.347 1.00 52.25 240 LYS A C 1
ATOM 1868 O O . LYS A 1 240 ? -35.852 -11.036 20.425 1.00 52.25 240 LYS A O 1
ATOM 1873 N N . ASP A 1 241 ? -35.164 -8.916 20.391 1.00 50.59 241 ASP A N 1
ATOM 1874 C CA . ASP A 1 241 ? -36.520 -8.400 20.372 1.00 50.59 241 ASP A CA 1
ATOM 1875 C C . ASP A 1 241 ? -37.003 -8.477 18.929 1.00 50.59 241 ASP A C 1
ATOM 1877 O O . ASP A 1 241 ? -36.547 -7.752 18.043 1.00 50.59 241 ASP A O 1
ATOM 1881 N N . LYS A 1 242 ? -37.858 -9.480 18.684 1.00 52.47 242 LYS A N 1
ATOM 1882 C CA . LYS A 1 242 ? -38.567 -9.679 17.421 1.00 52.47 242 LYS A CA 1
ATOM 1883 C C . LYS A 1 242 ? -39.051 -8.320 16.938 1.00 52.47 242 LYS A C 1
ATOM 1885 O O . LYS A 1 242 ? -39.766 -7.635 17.663 1.00 52.47 242 LYS A O 1
ATOM 1890 N N . TYR A 1 243 ? -38.667 -7.965 15.718 1.00 52.31 243 TYR A N 1
ATOM 1891 C CA . TYR A 1 243 ? -39.203 -6.813 15.016 1.00 52.31 243 TYR A CA 1
ATOM 1892 C C . TYR A 1 243 ? -40.731 -6.945 14.977 1.00 52.31 243 TYR A C 1
ATOM 1894 O O . TYR A 1 243 ? -41.281 -7.703 14.180 1.00 52.31 243 TYR A O 1
ATOM 1902 N N . THR A 1 244 ? -41.422 -6.276 15.896 1.00 49.91 244 THR A N 1
ATOM 1903 C CA . THR A 1 244 ? -42.859 -6.053 15.780 1.00 49.91 244 THR A CA 1
ATOM 1904 C C . THR A 1 244 ? -43.021 -4.952 14.757 1.00 49.91 244 THR A C 1
ATOM 1906 O O . THR A 1 244 ? -42.777 -3.781 15.045 1.00 49.91 244 THR A O 1
ATOM 1909 N N . GLU A 1 245 ? -43.365 -5.374 13.545 1.00 54.78 245 GLU A N 1
ATOM 1910 C CA . GLU A 1 245 ? -43.741 -4.511 12.438 1.00 54.78 245 GLU A CA 1
ATOM 1911 C C . GLU A 1 245 ? -44.704 -3.417 12.936 1.00 54.78 245 GLU A C 1
ATOM 1913 O O . GLU A 1 245 ? -45.669 -3.726 13.653 1.00 54.78 245 GLU A O 1
ATOM 1918 N N . PRO A 1 246 ? -44.437 -2.134 12.638 1.00 50.62 246 PRO A N 1
ATOM 1919 C CA . PRO A 1 246 ? -45.306 -1.059 13.073 1.00 50.62 246 PRO A CA 1
ATOM 1920 C C . PRO A 1 246 ? -46.671 -1.252 12.414 1.00 50.62 246 PRO A C 1
ATOM 1922 O O . PRO A 1 246 ? -46.807 -1.186 11.194 1.00 50.62 246 PRO A O 1
ATOM 1925 N N . LYS A 1 247 ? -47.689 -1.519 13.244 1.00 51.19 247 LYS A N 1
ATOM 1926 C CA . LYS A 1 247 ? -49.079 -1.622 12.796 1.00 51.19 247 LYS A CA 1
ATOM 1927 C C . LYS A 1 247 ? -49.426 -0.358 12.002 1.00 51.19 247 LYS A C 1
ATOM 1929 O O . LYS A 1 247 ? -49.234 0.736 12.540 1.00 51.19 247 LYS A O 1
ATOM 1934 N N . PRO A 1 248 ? -49.951 -0.486 10.771 1.00 51.88 248 PRO A N 1
ATOM 1935 C CA . PRO A 1 248 ? -50.370 0.672 10.002 1.00 51.88 248 PRO A CA 1
ATOM 1936 C C . PRO A 1 248 ? -51.437 1.454 10.781 1.00 51.88 248 PRO A C 1
ATOM 1938 O O . PRO A 1 248 ? -52.211 0.848 11.538 1.00 51.88 248 PRO A O 1
ATOM 1941 N N . PRO A 1 249 ? -51.485 2.788 10.619 1.00 46.31 249 PRO A N 1
ATOM 1942 C CA . PRO A 1 249 ? -52.510 3.605 11.240 1.00 46.31 249 PRO A CA 1
ATOM 1943 C C . PRO A 1 249 ? -53.879 3.095 10.786 1.00 46.31 249 PRO A C 1
ATOM 1945 O O . PRO A 1 249 ? -54.219 3.108 9.602 1.00 46.31 249 PRO A O 1
ATOM 1948 N N . LYS A 1 250 ? -54.657 2.601 11.752 1.00 55.12 250 LYS A N 1
ATOM 1949 C CA . LYS A 1 250 ? -56.095 2.430 11.589 1.00 55.12 250 LYS A CA 1
ATOM 1950 C C . LYS A 1 250 ? -56.659 3.835 11.466 1.00 55.12 250 LYS A C 1
ATOM 1952 O O . LYS A 1 250 ? -56.739 4.497 12.486 1.00 55.12 250 LYS A O 1
ATOM 1957 N N . ASP A 1 251 ? -56.885 4.286 10.239 1.00 55.00 251 ASP A N 1
ATOM 1958 C CA . ASP A 1 251 ? -57.977 5.181 9.845 1.00 55.00 251 ASP A CA 1
ATOM 1959 C C . ASP A 1 251 ? -57.813 5.551 8.368 1.00 55.00 251 ASP A C 1
ATOM 1961 O O . ASP A 1 251 ? -57.117 6.497 8.012 1.00 55.00 251 ASP A O 1
ATOM 1965 N N . SER A 1 252 ? -58.442 4.756 7.500 1.00 43.34 252 SER A N 1
ATOM 1966 C CA . SER A 1 252 ? -59.099 5.199 6.260 1.00 43.34 252 SER A CA 1
ATOM 1967 C C . SER A 1 252 ? -59.688 3.976 5.569 1.00 43.34 252 SER A C 1
ATOM 1969 O O . SER A 1 252 ? -59.042 3.290 4.779 1.00 43.34 252 SER A O 1
ATOM 1971 N N . ALA A 1 253 ? -60.938 3.681 5.913 1.00 48.09 253 ALA A N 1
ATOM 1972 C CA . ALA A 1 253 ? -61.771 2.790 5.132 1.00 48.09 253 ALA A CA 1
ATOM 1973 C C . ALA A 1 253 ? -62.122 3.490 3.811 1.00 48.09 253 ALA A C 1
ATOM 1975 O O . ALA A 1 253 ? -62.964 4.384 3.787 1.00 48.09 253 ALA A O 1
ATOM 1976 N N . MET A 1 254 ? -61.503 3.066 2.711 1.00 41.50 254 MET A N 1
ATOM 1977 C CA . MET A 1 254 ? -62.079 3.238 1.381 1.00 41.50 254 MET A CA 1
ATOM 1978 C C . MET A 1 254 ? -62.281 1.849 0.788 1.00 41.50 254 MET A C 1
ATOM 1980 O O . MET A 1 254 ? -61.333 1.141 0.459 1.00 41.50 254 MET A O 1
ATOM 1984 N N . GLN A 1 255 ? -63.548 1.446 0.738 1.00 48.28 255 GLN A N 1
ATOM 1985 C CA . GLN A 1 255 ? -64.008 0.270 0.019 1.00 48.28 255 GLN A CA 1
ATOM 1986 C C . GLN A 1 255 ? -63.682 0.435 -1.466 1.00 48.28 255 GLN A C 1
ATOM 1988 O O . GLN A 1 255 ? -64.179 1.363 -2.103 1.00 48.28 255 GLN A O 1
ATOM 1993 N N . ILE A 1 256 ? -62.927 -0.504 -2.029 1.00 40.94 256 ILE A N 1
ATOM 1994 C CA . ILE A 1 256 ? -63.006 -0.825 -3.452 1.00 40.94 256 ILE A CA 1
ATOM 1995 C C . ILE A 1 256 ? -63.314 -2.316 -3.540 1.00 40.94 256 ILE A C 1
ATOM 1997 O O . ILE A 1 256 ? -62.646 -3.146 -2.924 1.00 40.94 256 ILE A O 1
ATOM 2001 N N . LYS A 1 257 ? -64.425 -2.592 -4.222 1.00 42.12 257 LYS A N 1
ATOM 2002 C CA . LYS A 1 257 ? -64.986 -3.913 -4.478 1.00 42.12 257 LYS A CA 1
ATOM 2003 C C . LYS A 1 257 ? -64.099 -4.715 -5.432 1.00 42.12 257 LYS A C 1
ATOM 2005 O O . LYS A 1 257 ? -63.346 -4.149 -6.217 1.00 42.12 257 LYS A O 1
ATOM 2010 N N . GLU A 1 258 ? -64.254 -6.025 -5.291 1.00 41.12 258 GLU A N 1
ATOM 2011 C CA . GLU A 1 258 ? -63.738 -7.130 -6.098 1.00 41.12 258 GLU A CA 1
ATOM 2012 C C . GLU A 1 258 ? -63.746 -6.877 -7.611 1.00 41.12 258 GLU A C 1
ATOM 2014 O O . GLU A 1 258 ? -64.658 -6.237 -8.123 1.00 41.12 258 GLU A O 1
ATOM 2019 N N . ASP A 1 259 ? -62.796 -7.494 -8.318 1.00 34.38 259 ASP A N 1
ATOM 2020 C CA . ASP A 1 259 ? -63.176 -8.509 -9.302 1.00 34.38 259 ASP A CA 1
ATOM 2021 C C . ASP A 1 259 ? -62.067 -9.555 -9.509 1.00 34.38 259 ASP A C 1
ATOM 2023 O O . ASP A 1 259 ? -60.866 -9.306 -9.420 1.00 34.38 259 ASP A O 1
ATOM 2027 N N . THR A 1 260 ? -62.557 -10.771 -9.701 1.00 40.75 260 THR A N 1
ATOM 2028 C CA . THR A 1 260 ? -61.939 -12.099 -9.698 1.00 40.75 260 THR A CA 1
ATOM 2029 C C . THR A 1 260 ? -61.123 -12.489 -10.945 1.00 40.75 260 THR A C 1
ATOM 2031 O O . THR A 1 260 ? -61.373 -11.992 -12.037 1.00 40.75 260 THR A O 1
ATOM 2034 N N . ASN A 1 261 ? -60.309 -13.549 -10.764 1.00 38.28 261 ASN A N 1
ATOM 2035 C CA . ASN A 1 261 ? -59.913 -14.624 -11.710 1.00 38.28 261 ASN A CA 1
ATOM 2036 C C . ASN A 1 261 ? -58.521 -14.594 -12.377 1.00 38.28 261 ASN A C 1
ATOM 2038 O O . ASN A 1 261 ? -58.278 -13.833 -13.304 1.00 38.28 261 ASN A O 1
ATOM 2042 N N . HIS A 1 262 ? -57.659 -15.546 -11.977 1.00 38.22 262 HIS A N 1
ATOM 2043 C CA . HIS A 1 262 ? -57.160 -16.693 -12.781 1.00 38.22 262 HIS A CA 1
ATOM 2044 C C . HIS A 1 262 ? -56.056 -17.423 -11.981 1.00 38.22 262 HIS A C 1
ATOM 2046 O O . HIS A 1 262 ? -55.047 -16.827 -11.628 1.00 38.22 262 HIS A O 1
ATOM 2052 N N . THR A 1 263 ? -56.279 -18.619 -11.424 1.00 36.06 263 THR A N 1
ATOM 2053 C CA . THR A 1 263 ? -56.085 -19.966 -12.018 1.00 36.06 263 THR A CA 1
ATOM 2054 C C . THR A 1 263 ? -54.785 -20.139 -12.812 1.00 36.06 263 THR A C 1
ATOM 2056 O O . THR A 1 263 ? -54.665 -19.613 -13.911 1.00 36.06 263 THR A O 1
ATOM 2059 N N . GLY A 1 264 ? -53.858 -20.962 -12.305 1.00 35.00 264 GLY A N 1
ATOM 2060 C CA . GLY A 1 264 ? -52.699 -21.411 -13.083 1.00 35.00 264 GLY A CA 1
ATOM 2061 C C . GLY A 1 264 ? -51.621 -22.135 -12.278 1.00 35.00 264 GLY A C 1
ATOM 2062 O O . GLY A 1 264 ? -50.515 -21.629 -12.147 1.00 35.00 264 GLY A O 1
ATOM 2063 N N . ASN A 1 265 ? -51.940 -23.320 -11.748 1.00 38.94 265 ASN A N 1
ATOM 2064 C CA . ASN A 1 265 ? -50.940 -24.298 -11.312 1.00 38.94 265 ASN A CA 1
ATOM 2065 C C . ASN A 1 265 ? -50.212 -24.886 -12.532 1.00 38.94 265 ASN A C 1
ATOM 2067 O O . ASN A 1 265 ? -50.863 -25.273 -13.501 1.00 38.94 265 ASN A O 1
ATOM 2071 N N . GLY A 1 266 ? -48.895 -25.061 -12.432 1.00 34.06 266 GLY A N 1
ATOM 2072 C CA . GLY A 1 266 ? -48.109 -25.878 -13.356 1.00 34.06 266 GLY A CA 1
ATOM 2073 C C . GLY A 1 266 ? -46.738 -26.226 -12.759 1.00 34.06 266 GLY A C 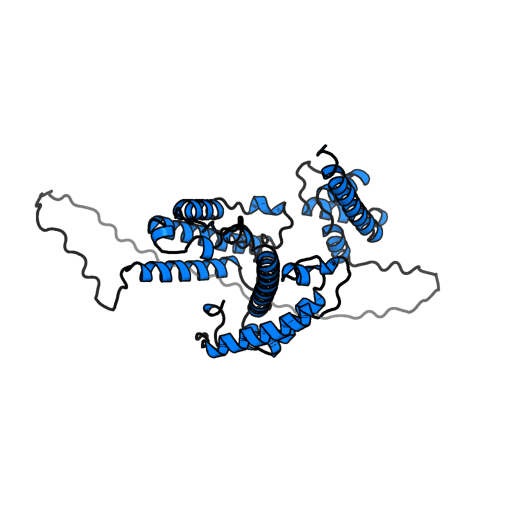1
ATOM 2074 O O . GLY A 1 266 ? -45.988 -25.302 -12.449 1.00 34.06 266 GLY A O 1
ATOM 2075 N N . PRO A 1 267 ? -46.400 -27.517 -12.564 1.00 51.09 267 PRO A N 1
ATOM 2076 C CA . PRO A 1 267 ? -45.109 -27.950 -12.040 1.00 51.09 267 PRO A CA 1
ATOM 2077 C C . PRO A 1 267 ? -44.121 -28.214 -13.186 1.00 51.09 267 PRO A C 1
ATOM 2079 O O . PRO A 1 267 ? -44.493 -28.781 -14.213 1.00 51.09 267 PRO A O 1
ATOM 2082 N N . VAL A 1 268 ? -42.847 -27.874 -12.994 1.00 46.06 268 VAL A N 1
ATOM 2083 C CA . VAL A 1 268 ? -41.755 -28.324 -13.870 1.00 46.06 268 VAL A CA 1
ATOM 2084 C C . VAL A 1 268 ? -40.720 -29.084 -13.049 1.00 46.06 268 VAL A C 1
ATOM 2086 O O . VAL A 1 268 ? -40.184 -28.581 -12.064 1.00 46.06 268 VAL A O 1
ATOM 2089 N N . ASN A 1 269 ? -40.515 -30.335 -13.458 1.00 43.62 269 ASN A N 1
ATOM 2090 C CA . ASN A 1 269 ? -39.537 -31.283 -12.934 1.00 43.62 269 ASN A CA 1
ATOM 2091 C C . ASN A 1 269 ? -38.092 -30.902 -13.322 1.00 43.62 269 ASN A C 1
ATOM 2093 O O . ASN A 1 269 ? -37.894 -30.204 -14.319 1.00 43.62 269 ASN A O 1
ATOM 2097 N N . PRO A 1 270 ? -37.087 -31.403 -12.577 1.00 48.47 270 PRO A N 1
ATOM 2098 C CA . PRO A 1 270 ? -35.671 -31.142 -12.820 1.00 48.47 270 PRO A CA 1
ATOM 2099 C C . PRO A 1 270 ? -35.091 -32.104 -13.868 1.00 48.47 270 PRO A C 1
ATOM 2101 O O . PRO A 1 270 ? -35.347 -33.307 -13.814 1.00 48.47 270 PRO A O 1
ATOM 2104 N N . LEU A 1 271 ? -34.296 -31.572 -14.802 1.00 39.53 271 LEU A N 1
ATOM 2105 C CA . LEU A 1 271 ? -33.605 -32.346 -15.833 1.00 39.53 271 LEU A CA 1
ATOM 2106 C C . LEU A 1 271 ? -32.108 -32.475 -15.508 1.00 39.53 271 LEU A C 1
ATOM 2108 O O . LEU A 1 271 ? -31.388 -31.484 -15.429 1.00 39.53 271 LEU A O 1
ATOM 2112 N N . ASP A 1 272 ? -31.741 -33.733 -15.296 1.00 40.81 272 ASP A N 1
ATOM 2113 C CA . ASP A 1 272 ? -30.498 -34.476 -15.497 1.00 40.81 272 ASP A CA 1
ATOM 2114 C C . ASP A 1 272 ? -29.094 -33.854 -15.478 1.00 40.81 272 ASP A C 1
ATOM 2116 O O . ASP A 1 272 ? -28.734 -32.874 -16.129 1.00 40.81 272 ASP A O 1
ATOM 2120 N N . ALA A 1 273 ? -28.275 -34.634 -14.774 1.00 40.31 273 ALA A N 1
ATOM 2121 C CA . ALA A 1 273 ? -26.836 -34.653 -14.672 1.00 40.31 273 ALA A CA 1
ATOM 2122 C C . ALA A 1 273 ? -26.136 -35.083 -15.971 1.00 40.31 273 ALA A C 1
ATOM 2124 O O . ALA A 1 273 ? -26.576 -36.004 -16.656 1.00 40.31 273 ALA A O 1
ATOM 2125 N N . LEU A 1 274 ? -24.957 -34.507 -16.218 1.00 45.28 274 LEU A N 1
ATOM 2126 C CA . LEU A 1 274 ? -23.921 -35.105 -17.057 1.00 45.28 274 LEU A CA 1
ATOM 2127 C C . LEU A 1 274 ? -22.552 -34.914 -16.389 1.00 45.28 274 LEU A C 1
ATOM 2129 O O . LEU A 1 274 ? -21.987 -33.823 -16.382 1.00 45.28 274 LEU A O 1
ATOM 2133 N N . GLU A 1 275 ? -22.032 -36.003 -15.825 1.00 46.69 275 GLU A N 1
ATOM 2134 C CA . GLU A 1 275 ? -20.600 -36.216 -15.592 1.00 46.69 275 GLU A CA 1
ATOM 2135 C C . GLU A 1 275 ? -19.893 -36.553 -16.918 1.00 46.69 275 GLU A C 1
ATOM 2137 O O . GLU A 1 275 ? -20.498 -37.183 -17.792 1.00 46.69 275 GLU A O 1
ATOM 2142 N N . PRO A 1 276 ? -18.578 -36.298 -17.024 1.00 50.62 276 PRO A N 1
ATOM 2143 C CA . PRO A 1 276 ? -17.719 -37.132 -17.852 1.00 50.62 276 PRO A CA 1
ATOM 2144 C C . PRO A 1 276 ? -16.596 -37.815 -17.051 1.00 50.62 276 PRO A C 1
ATOM 2146 O O . PRO A 1 276 ? -15.777 -37.178 -16.388 1.00 50.62 276 PRO A O 1
ATOM 2149 N N . LYS A 1 277 ? -16.557 -39.147 -17.210 1.00 41.94 277 LYS A N 1
ATOM 2150 C CA . LYS A 1 277 ? -15.436 -40.084 -16.982 1.00 41.94 277 LYS A CA 1
ATOM 2151 C C . LYS A 1 277 ? -14.118 -39.511 -17.527 1.00 41.94 277 LYS A C 1
ATOM 2153 O O . LYS A 1 277 ? -14.083 -39.027 -18.651 1.00 41.94 277 LYS A O 1
ATOM 2158 N N . VAL A 1 278 ? -13.036 -39.455 -16.749 1.00 41.84 278 VAL A N 1
ATOM 2159 C CA . VAL A 1 278 ? -12.041 -40.526 -16.502 1.00 41.84 278 VAL A CA 1
ATOM 2160 C C . VAL A 1 278 ? -11.654 -41.308 -17.764 1.00 41.84 278 VAL A C 1
ATOM 2162 O O . VAL A 1 278 ? -12.314 -42.272 -18.143 1.00 41.84 278 VAL A O 1
ATOM 2165 N N . GLY A 1 279 ? -10.520 -40.925 -18.347 1.00 39.09 279 GLY A N 1
ATOM 2166 C CA . GLY A 1 279 ? -9.734 -41.725 -19.281 1.00 39.09 279 GLY A CA 1
ATOM 2167 C C . GLY A 1 279 ? -8.260 -41.436 -19.018 1.00 39.09 279 GLY A C 1
ATOM 2168 O O . GLY A 1 279 ? -7.784 -40.346 -19.318 1.00 39.09 279 GLY A O 1
ATOM 2169 N N . GLY A 1 280 ? -7.578 -42.375 -18.365 1.00 37.56 280 GLY A N 1
ATOM 2170 C CA . GLY A 1 280 ? -6.128 -42.372 -18.235 1.00 37.56 280 GLY A CA 1
ATOM 2171 C C . GLY A 1 280 ? -5.517 -43.192 -19.357 1.00 37.56 280 GLY A C 1
ATOM 2172 O O . GLY A 1 280 ? -6.096 -44.202 -19.736 1.00 37.56 280 GLY A O 1
ATOM 2173 N N . GLU A 1 281 ? -4.339 -42.796 -19.824 1.00 39.62 281 GLU A N 1
ATOM 2174 C CA . GLU A 1 281 ? -3.446 -43.677 -20.565 1.00 39.62 281 GLU A CA 1
ATOM 2175 C C . GLU A 1 281 ? -1.993 -43.334 -20.225 1.00 39.62 281 GLU A C 1
ATOM 2177 O O . GLU A 1 281 ? -1.549 -42.187 -20.259 1.00 39.62 281 GLU A O 1
ATOM 2182 N N . SER A 1 282 ? -1.308 -44.388 -19.799 1.00 41.00 282 SER A N 1
ATOM 2183 C CA . SER A 1 282 ? 0.106 -44.491 -19.477 1.00 41.00 282 SER A CA 1
ATOM 2184 C C . SER A 1 282 ? 0.863 -44.848 -20.755 1.00 41.00 282 SER A C 1
ATOM 2186 O O . SER A 1 282 ? 0.397 -45.689 -21.522 1.00 41.00 282 SER A O 1
ATOM 2188 N N . GLY A 1 283 ? 2.038 -44.260 -20.965 1.00 37.72 283 GLY A N 1
ATOM 2189 C CA . GLY A 1 283 ? 2.907 -44.579 -22.095 1.00 37.72 283 GLY A CA 1
ATOM 2190 C C . GLY A 1 283 ? 4.365 -44.276 -21.774 1.00 37.72 283 GLY A C 1
ATOM 2191 O O . GLY A 1 283 ? 4.811 -43.141 -21.882 1.00 37.72 283 GLY A O 1
ATOM 2192 N N . GLN A 1 284 ? 5.077 -45.312 -21.334 1.00 36.19 284 GLN A N 1
ATOM 2193 C CA . GLN A 1 284 ? 6.533 -45.383 -21.176 1.00 36.19 284 GLN A CA 1
ATOM 2194 C C . GLN A 1 284 ? 7.248 -45.534 -22.533 1.00 36.19 284 GLN A C 1
ATOM 2196 O O . GLN A 1 284 ? 6.613 -45.904 -23.516 1.00 36.19 284 GLN A O 1
ATOM 2201 N N . SER A 1 285 ? 8.586 -45.420 -22.493 1.00 38.25 285 SER A N 1
ATOM 2202 C CA . SER A 1 285 ? 9.616 -45.756 -23.509 1.00 38.25 285 SER A CA 1
ATOM 2203 C C . SER A 1 285 ? 10.159 -44.572 -24.310 1.00 38.25 285 SER A C 1
ATOM 2205 O O . SER A 1 285 ? 9.404 -43.709 -24.724 1.00 38.25 285 SER A O 1
ATOM 2207 N N . ALA A 1 286 ? 11.449 -44.485 -24.632 1.00 38.41 286 ALA A N 1
ATOM 2208 C CA . ALA A 1 286 ? 12.617 -45.297 -24.296 1.00 38.41 286 ALA A CA 1
ATOM 2209 C C . ALA A 1 286 ? 13.880 -44.487 -24.640 1.00 38.41 286 ALA A C 1
ATOM 2211 O O . ALA A 1 286 ? 13.845 -43.553 -25.438 1.00 38.41 286 ALA A O 1
ATOM 2212 N N . ASN A 1 287 ? 14.985 -44.900 -24.025 1.00 38.62 287 ASN A N 1
ATOM 2213 C CA . ASN A 1 287 ? 16.354 -44.464 -24.269 1.00 38.62 287 ASN A CA 1
ATOM 2214 C C . ASN A 1 287 ? 16.764 -44.549 -25.747 1.00 38.62 287 ASN A C 1
ATOM 2216 O O . ASN A 1 287 ? 16.517 -45.570 -26.387 1.00 38.62 287 ASN A O 1
ATOM 2220 N N . THR A 1 288 ? 17.562 -43.581 -26.201 1.00 45.69 288 THR A N 1
ATOM 2221 C CA . THR A 1 288 ? 18.615 -43.833 -27.194 1.00 45.69 288 THR A CA 1
ATOM 2222 C C . THR A 1 288 ? 19.896 -43.106 -26.807 1.00 45.69 288 THR A C 1
ATOM 2224 O O . THR A 1 288 ? 19.977 -41.881 -26.786 1.00 45.69 288 THR A O 1
ATOM 2227 N N . ASP A 1 289 ? 20.863 -43.953 -26.493 1.00 39.34 289 ASP A N 1
ATOM 2228 C CA . ASP A 1 289 ? 22.307 -43.792 -26.417 1.00 39.34 289 ASP A CA 1
ATOM 2229 C C . ASP A 1 289 ? 22.877 -43.371 -27.787 1.00 39.34 289 ASP A C 1
ATOM 2231 O O . ASP A 1 289 ? 22.511 -43.981 -28.791 1.00 39.34 289 ASP A O 1
ATOM 2235 N N . THR A 1 290 ? 23.730 -42.339 -27.863 1.00 43.84 290 THR A N 1
ATOM 2236 C CA . THR A 1 290 ? 24.581 -42.040 -29.039 1.00 43.84 290 THR A CA 1
ATOM 2237 C C . THR A 1 290 ? 25.738 -41.101 -28.651 1.00 43.84 290 THR A C 1
ATOM 2239 O O . THR A 1 290 ? 25.581 -39.889 -28.561 1.00 43.84 290 THR A O 1
ATOM 2242 N N . THR A 1 291 ? 26.903 -41.723 -28.459 1.00 43.50 291 THR A N 1
ATOM 2243 C CA . THR A 1 291 ? 28.194 -41.421 -29.114 1.00 43.50 291 THR A CA 1
ATOM 2244 C C . THR A 1 291 ? 28.903 -40.082 -28.862 1.00 43.50 291 THR A C 1
ATOM 2246 O O . THR A 1 291 ? 28.478 -39.008 -29.276 1.00 43.50 291 THR A O 1
ATOM 2249 N N . MET A 1 292 ? 30.108 -40.216 -28.298 1.00 49.19 292 MET A N 1
ATOM 2250 C CA . MET A 1 292 ? 31.162 -39.206 -28.228 1.00 49.19 292 MET A CA 1
ATOM 2251 C C . MET A 1 292 ? 31.724 -38.826 -29.605 1.00 49.19 292 MET A C 1
ATOM 2253 O O . MET A 1 292 ? 32.121 -39.703 -30.370 1.00 49.19 292 MET A O 1
ATOM 2257 N N . HIS A 1 293 ? 31.888 -37.523 -29.843 1.00 43.59 293 HIS A N 1
ATOM 2258 C CA . HIS A 1 293 ? 32.981 -36.979 -30.649 1.00 43.59 293 HIS A CA 1
ATOM 2259 C C . HIS A 1 293 ? 33.266 -35.520 -30.257 1.00 43.59 293 HIS A C 1
ATOM 2261 O O . HIS A 1 293 ? 32.398 -34.659 -30.357 1.00 43.59 293 HIS A O 1
ATOM 2267 N N . ASP A 1 294 ? 34.500 -35.275 -29.822 1.00 47.28 294 ASP A N 1
ATOM 2268 C CA . ASP A 1 294 ? 35.150 -33.962 -29.735 1.00 47.28 294 ASP A CA 1
ATOM 2269 C C . ASP A 1 294 ? 35.731 -33.632 -31.129 1.00 47.28 294 ASP A C 1
ATOM 2271 O O . ASP A 1 294 ? 36.230 -34.545 -31.808 1.00 47.28 294 ASP A O 1
ATOM 2275 N N . PRO A 1 295 ? 35.634 -32.375 -31.599 1.00 56.75 295 PRO A N 1
ATOM 2276 C CA . PRO A 1 295 ? 36.872 -31.604 -31.658 1.00 56.75 295 PRO A CA 1
ATOM 2277 C C . PRO A 1 295 ? 36.714 -30.113 -31.305 1.00 56.75 295 PRO A C 1
ATOM 2279 O O . PRO A 1 295 ? 35.911 -29.378 -31.880 1.00 56.75 295 PRO A O 1
ATOM 2282 N N . GLN A 1 296 ? 37.608 -29.670 -30.422 1.00 51.22 296 GLN A N 1
ATOM 2283 C CA . GLN A 1 296 ? 38.179 -28.328 -30.270 1.00 51.22 296 GLN A CA 1
ATOM 2284 C C . GLN A 1 296 ? 37.832 -27.315 -31.380 1.00 51.22 296 GLN A C 1
ATOM 2286 O O . GLN A 1 296 ? 38.444 -27.282 -32.449 1.00 51.22 296 GLN A O 1
ATOM 2291 N N . SER A 1 297 ? 36.948 -26.375 -31.041 1.00 40.84 297 SER A N 1
ATOM 2292 C CA . SER A 1 297 ? 36.938 -25.024 -31.604 1.00 40.84 297 SER A CA 1
ATOM 2293 C C . SER A 1 297 ? 36.658 -24.025 -30.479 1.00 40.84 297 SER A C 1
ATOM 2295 O O . SER A 1 297 ? 35.852 -24.284 -29.589 1.00 40.84 297 SER A O 1
ATOM 2297 N N . ALA A 1 298 ? 37.400 -22.919 -30.461 1.00 53.03 298 ALA A N 1
ATOM 2298 C CA . ALA A 1 298 ? 37.274 -21.871 -29.459 1.00 53.03 298 ALA A CA 1
ATOM 2299 C C . ALA A 1 298 ? 35.921 -21.156 -29.614 1.00 53.03 298 ALA A C 1
ATOM 2301 O O . ALA A 1 298 ? 35.774 -20.269 -30.454 1.00 53.03 298 ALA A O 1
ATOM 2302 N N . ILE A 1 299 ? 34.938 -21.565 -28.813 1.00 39.03 299 ILE A N 1
ATOM 2303 C CA . ILE A 1 299 ? 33.652 -20.886 -28.662 1.00 39.03 299 ILE A CA 1
ATOM 2304 C C . ILE A 1 299 ? 33.832 -19.857 -27.544 1.00 39.03 299 ILE A C 1
ATOM 2306 O O . ILE A 1 299 ? 34.097 -20.203 -26.396 1.00 39.03 299 ILE A O 1
ATOM 2310 N N . LEU A 1 300 ? 33.750 -18.576 -27.901 1.00 43.94 300 LEU A N 1
ATOM 2311 C CA . LEU A 1 300 ? 33.523 -17.501 -26.941 1.00 43.94 300 LEU A CA 1
ATOM 2312 C C . LEU A 1 300 ? 32.169 -17.771 -26.277 1.00 43.94 300 LEU A C 1
ATOM 2314 O O . LEU A 1 300 ? 31.152 -17.744 -26.965 1.00 43.94 300 LEU A O 1
ATOM 2318 N N . ASP A 1 301 ? 32.177 -18.037 -24.971 1.00 39.59 301 ASP A N 1
ATOM 2319 C CA . ASP A 1 301 ? 30.986 -18.163 -24.127 1.00 39.59 301 ASP A CA 1
ATOM 2320 C C . ASP A 1 301 ? 30.182 -16.852 -24.149 1.00 39.59 301 ASP A C 1
ATOM 2322 O O . ASP A 1 301 ? 30.309 -15.984 -23.282 1.00 39.59 301 ASP A O 1
ATOM 2326 N N . THR A 1 302 ? 29.331 -16.683 -25.156 1.00 49.56 302 THR A N 1
ATOM 2327 C CA . THR A 1 302 ? 28.175 -15.802 -25.046 1.00 49.56 302 THR A CA 1
ATOM 2328 C C . THR A 1 302 ? 27.150 -16.560 -24.225 1.00 49.56 302 THR A C 1
ATOM 2330 O O . THR A 1 302 ? 26.459 -17.437 -24.737 1.00 49.56 302 THR A O 1
ATOM 2333 N N . HIS A 1 303 ? 27.109 -16.262 -22.927 1.00 53.12 303 HIS A N 1
ATOM 2334 C CA . HIS A 1 303 ? 26.045 -16.690 -22.029 1.00 53.12 303 HIS A CA 1
ATOM 2335 C C . HIS A 1 303 ? 24.706 -16.223 -22.626 1.00 53.12 303 HIS A C 1
ATOM 2337 O O . HIS A 1 303 ? 24.342 -15.055 -22.495 1.00 53.12 303 HIS A O 1
ATOM 2343 N N . ASP A 1 304 ? 24.016 -17.120 -23.331 1.00 59.44 304 ASP A N 1
ATOM 2344 C CA . ASP A 1 304 ? 22.666 -16.897 -23.843 1.00 59.44 304 ASP A CA 1
ATOM 2345 C C . ASP A 1 304 ? 21.755 -16.809 -22.614 1.00 59.44 304 ASP A C 1
ATOM 2347 O O . ASP A 1 304 ? 21.434 -17.811 -21.968 1.00 59.44 304 ASP A O 1
ATOM 2351 N N . LEU A 1 305 ? 21.457 -15.583 -22.187 1.00 65.38 305 LEU A N 1
ATOM 2352 C CA . LEU A 1 305 ? 20.524 -15.346 -21.094 1.00 65.38 305 LEU A CA 1
ATOM 2353 C C . LEU A 1 305 ? 19.138 -15.821 -21.539 1.00 65.38 305 LEU A C 1
ATOM 2355 O O . LEU A 1 305 ? 18.748 -15.640 -22.694 1.00 65.38 305 LEU A O 1
ATOM 2359 N N . ASP A 1 306 ? 18.384 -16.404 -20.606 1.00 78.94 306 ASP A N 1
ATOM 2360 C CA . ASP A 1 306 ? 16.995 -16.806 -20.831 1.00 78.94 306 ASP A CA 1
ATOM 2361 C C . ASP A 1 306 ? 16.216 -15.630 -21.468 1.00 78.94 306 ASP A C 1
ATOM 2363 O O . ASP A 1 306 ? 16.254 -14.511 -20.934 1.00 78.94 306 ASP A O 1
ATOM 2367 N N . PRO A 1 307 ? 15.497 -15.836 -22.590 1.00 77.75 307 PRO A N 1
ATOM 2368 C CA . PRO A 1 307 ? 14.640 -14.819 -23.200 1.00 77.75 307 PRO A CA 1
ATOM 2369 C C . PRO A 1 307 ? 13.714 -14.093 -22.207 1.00 77.75 307 PRO A C 1
ATOM 2371 O O . PRO A 1 307 ? 13.392 -12.915 -22.401 1.00 77.75 307 PRO A O 1
ATOM 2374 N N . GLN A 1 308 ? 13.300 -14.753 -21.117 1.00 78.94 308 GLN A N 1
ATOM 2375 C CA . GLN A 1 308 ? 12.514 -14.119 -20.053 1.00 78.94 308 GLN A CA 1
ATOM 2376 C C . GLN A 1 308 ? 13.294 -13.089 -19.232 1.00 78.94 308 GLN A C 1
ATOM 2378 O O . GLN A 1 308 ? 12.715 -12.089 -18.796 1.00 78.94 308 GLN A O 1
ATOM 2383 N N . ASP A 1 309 ? 14.593 -13.283 -19.030 1.00 84.62 309 ASP A N 1
ATOM 2384 C CA . ASP A 1 309 ? 15.418 -12.348 -18.270 1.00 84.62 309 ASP A CA 1
ATOM 2385 C C . ASP A 1 309 ? 15.733 -11.089 -19.084 1.00 84.62 309 ASP A C 1
ATOM 2387 O O . ASP A 1 309 ? 15.635 -9.979 -18.553 1.00 84.62 309 ASP A O 1
ATOM 2391 N N . HIS A 1 310 ? 15.926 -11.217 -20.400 1.00 87.06 310 HIS A N 1
ATOM 2392 C CA . HIS A 1 310 ? 16.014 -10.057 -21.295 1.00 87.06 310 HIS A CA 1
ATOM 2393 C C . HIS A 1 310 ? 14.744 -9.199 -21.269 1.00 87.06 310 HIS A C 1
ATOM 2395 O O . HIS A 1 310 ? 14.817 -7.968 -21.196 1.00 87.06 310 HIS A O 1
ATOM 2401 N N . LYS A 1 311 ? 13.562 -9.831 -21.263 1.00 93.69 311 LYS A N 1
ATOM 2402 C CA . LYS A 1 311 ? 12.279 -9.116 -21.190 1.00 93.69 311 LYS A CA 1
ATOM 2403 C C . LYS A 1 311 ? 12.163 -8.284 -19.909 1.00 93.69 311 LYS A C 1
ATOM 2405 O O . LYS A 1 311 ? 11.666 -7.153 -19.951 1.00 93.69 311 LYS A O 1
ATOM 2410 N N . LYS A 1 312 ? 12.652 -8.802 -18.777 1.00 88.88 312 LYS A N 1
ATOM 2411 C CA . LYS A 1 312 ? 12.689 -8.065 -17.502 1.00 88.88 312 LYS A CA 1
ATOM 2412 C C . LYS A 1 312 ? 13.653 -6.881 -17.559 1.00 88.88 312 LYS A C 1
ATOM 2414 O O . LYS A 1 312 ? 13.245 -5.789 -17.170 1.00 88.88 312 LYS A O 1
ATOM 2419 N N . SER A 1 313 ? 14.868 -7.056 -18.089 1.00 93.88 313 SER A N 1
ATOM 2420 C CA . SER A 1 313 ? 15.839 -5.957 -18.225 1.00 93.88 313 SER A CA 1
ATOM 2421 C C . SER A 1 313 ? 15.294 -4.811 -19.086 1.00 93.88 313 SER A C 1
ATOM 2423 O O . SER A 1 313 ? 15.368 -3.646 -18.695 1.00 93.88 313 SER A O 1
ATOM 2425 N N . ILE A 1 314 ? 14.661 -5.120 -20.223 1.00 96.94 314 ILE A N 1
ATOM 2426 C CA . ILE A 1 314 ? 14.065 -4.106 -21.115 1.00 96.94 314 ILE A CA 1
ATOM 2427 C C . ILE A 1 314 ? 12.883 -3.396 -20.435 1.00 96.94 314 ILE A C 1
ATOM 2429 O O . ILE A 1 314 ? 12.687 -2.191 -20.614 1.00 96.94 314 ILE A O 1
ATOM 2433 N N . SER A 1 315 ? 12.129 -4.109 -19.593 1.00 94.19 315 SER A N 1
ATOM 2434 C CA . SER A 1 315 ? 10.979 -3.562 -18.860 1.00 94.19 315 SER A CA 1
ATOM 2435 C C . SER A 1 315 ? 11.346 -2.476 -17.837 1.00 94.19 315 SER A C 1
ATOM 2437 O O . SER A 1 315 ? 10.445 -1.810 -17.336 1.00 94.19 315 SER A O 1
ATOM 2439 N N . ILE A 1 316 ? 12.631 -2.229 -17.562 1.00 92.56 316 ILE A N 1
ATOM 2440 C CA . ILE A 1 316 ? 13.111 -1.131 -16.697 1.00 92.56 316 ILE A CA 1
ATOM 2441 C C . ILE A 1 316 ? 13.108 0.230 -17.438 1.00 92.56 316 ILE A C 1
ATOM 2443 O O . ILE A 1 316 ? 13.151 1.307 -16.825 1.00 92.56 316 ILE A O 1
ATOM 2447 N N . LEU A 1 317 ? 13.057 0.217 -18.774 1.00 95.81 317 LEU A N 1
ATOM 2448 C CA . LEU A 1 317 ? 13.028 1.430 -19.595 1.00 95.81 317 LEU A CA 1
ATOM 2449 C C . LEU A 1 317 ? 11.631 2.064 -19.627 1.00 95.81 317 LEU A C 1
ATOM 2451 O O . LEU A 1 317 ? 10.613 1.370 -19.659 1.00 95.81 317 LEU A O 1
ATOM 2455 N N . TYR A 1 318 ? 11.579 3.398 -19.654 1.00 94.75 318 TYR A N 1
ATOM 2456 C CA . TYR A 1 318 ? 10.320 4.142 -19.728 1.00 94.75 318 TYR A CA 1
ATOM 2457 C C . TYR A 1 318 ? 9.761 4.157 -21.156 1.00 94.75 318 TYR A C 1
ATOM 2459 O O . TYR A 1 318 ? 10.504 4.072 -22.133 1.00 94.75 318 TYR A O 1
ATOM 2467 N N . VAL A 1 319 ? 8.445 4.357 -21.296 1.00 95.56 319 VAL A N 1
ATOM 2468 C CA . VAL A 1 319 ? 7.754 4.374 -22.603 1.00 95.56 319 VAL A CA 1
ATOM 2469 C C . VAL A 1 319 ? 8.422 5.291 -23.644 1.00 95.56 319 VAL A C 1
ATOM 2471 O O . VAL A 1 319 ? 8.601 4.839 -24.774 1.00 95.56 319 VAL A O 1
ATOM 2474 N N . PRO A 1 320 ? 8.840 6.538 -23.338 1.00 95.94 320 PRO A N 1
ATOM 2475 C CA . PRO A 1 320 ? 9.504 7.386 -24.331 1.00 95.94 320 PRO A CA 1
ATOM 2476 C C . PRO A 1 320 ? 10.834 6.813 -24.832 1.00 95.94 320 PRO A C 1
ATOM 2478 O O . PRO A 1 320 ? 11.184 7.001 -25.992 1.00 95.94 320 PRO A O 1
ATOM 2481 N N . GLU A 1 321 ? 11.560 6.103 -23.972 1.00 97.38 321 GLU A N 1
ATOM 2482 C CA . GLU A 1 321 ? 12.853 5.501 -24.298 1.00 97.38 321 GLU A CA 1
ATOM 2483 C C . GLU A 1 321 ? 12.667 4.236 -25.128 1.00 97.38 321 GLU A C 1
ATOM 2485 O O . GLU A 1 321 ? 13.358 4.068 -26.125 1.00 97.38 321 GLU A O 1
ATOM 2490 N N . LEU A 1 322 ? 11.679 3.405 -24.780 1.00 97.69 322 LEU A N 1
ATOM 2491 C CA . LEU A 1 322 ? 11.276 2.253 -25.587 1.00 97.69 322 LEU A CA 1
ATOM 2492 C C . LEU A 1 322 ? 10.817 2.695 -26.982 1.00 97.69 322 LEU A C 1
ATOM 2494 O O . LEU A 1 322 ? 11.239 2.119 -27.978 1.00 97.69 322 LEU A O 1
ATOM 2498 N N . LYS A 1 323 ? 10.012 3.765 -27.074 1.00 97.44 323 LYS A N 1
ATOM 2499 C CA . LYS A 1 323 ? 9.595 4.352 -28.359 1.00 97.44 323 LYS A CA 1
ATOM 2500 C C . LYS A 1 323 ? 10.781 4.891 -29.155 1.00 97.44 323 LYS A C 1
ATOM 2502 O O . LYS A 1 323 ? 10.799 4.737 -30.371 1.00 97.44 323 LYS A O 1
ATOM 2507 N N . GLN A 1 324 ? 11.737 5.548 -28.498 1.00 97.44 324 GLN A N 1
ATOM 2508 C CA . GLN A 1 324 ? 12.934 6.049 -29.171 1.00 97.44 324 GLN A CA 1
ATOM 2509 C C . GLN A 1 324 ? 13.783 4.893 -29.698 1.00 97.44 324 GLN A C 1
ATOM 2511 O O . GLN A 1 324 ? 14.098 4.875 -30.879 1.00 97.44 324 GLN A O 1
ATOM 2516 N N . TYR A 1 325 ? 14.062 3.896 -28.859 1.00 97.81 325 TYR A N 1
ATOM 2517 C CA . TYR A 1 325 ? 14.832 2.723 -29.249 1.00 97.81 325 TYR A CA 1
ATOM 2518 C C . TYR A 1 325 ? 14.163 1.959 -30.397 1.00 97.81 325 TYR A C 1
ATOM 2520 O O . TYR A 1 325 ? 14.806 1.656 -31.395 1.00 97.81 325 TYR A O 1
ATOM 2528 N N . ALA A 1 326 ? 12.852 1.714 -30.307 1.00 97.62 326 ALA A N 1
ATOM 2529 C CA . ALA A 1 326 ? 12.094 1.059 -31.369 1.00 97.62 326 ALA A CA 1
ATOM 2530 C C . ALA A 1 326 ? 12.171 1.841 -32.694 1.00 97.62 326 ALA A C 1
ATOM 2532 O O . ALA A 1 326 ? 12.380 1.240 -33.745 1.00 97.62 326 ALA A O 1
ATOM 2533 N N . LYS A 1 327 ? 12.087 3.180 -32.656 1.00 97.69 327 LYS A N 1
ATOM 2534 C CA . LYS A 1 327 ? 12.294 4.023 -33.848 1.00 97.69 327 LYS A CA 1
ATOM 2535 C C . LYS A 1 327 ? 13.707 3.904 -34.408 1.00 97.69 327 LYS A C 1
ATOM 2537 O O . LYS A 1 327 ? 13.852 3.828 -35.624 1.00 97.69 327 LYS A O 1
ATOM 2542 N N . ASP A 1 328 ? 14.720 3.873 -33.545 1.00 97.38 328 ASP A N 1
ATOM 2543 C CA . ASP A 1 328 ? 16.123 3.735 -33.951 1.00 97.38 328 ASP A CA 1
ATOM 2544 C C . ASP A 1 328 ? 16.383 2.372 -34.625 1.00 97.38 328 ASP A C 1
ATOM 2546 O O . ASP A 1 328 ? 17.209 2.285 -35.530 1.00 97.38 328 ASP A O 1
ATOM 2550 N N . GLN A 1 329 ? 15.622 1.332 -34.254 1.00 97.31 329 GLN A N 1
ATOM 2551 C CA . GLN A 1 329 ? 15.617 0.015 -34.912 1.00 97.31 329 GLN A CA 1
ATOM 2552 C C . GLN A 1 329 ? 14.692 -0.065 -36.145 1.00 97.31 329 GLN A C 1
ATOM 2554 O O . GLN A 1 329 ? 14.533 -1.131 -36.734 1.00 97.31 329 GLN A O 1
ATOM 2559 N N . GLY A 1 330 ? 14.051 1.037 -36.548 1.00 97.31 330 GLY A N 1
ATOM 2560 C CA . GLY A 1 330 ? 13.145 1.069 -37.701 1.00 97.31 330 GLY A CA 1
ATOM 2561 C C . GLY A 1 330 ? 11.791 0.386 -37.475 1.00 97.31 330 GLY A C 1
ATOM 2562 O O . GLY A 1 330 ? 11.078 0.105 -38.439 1.00 97.31 330 GLY A O 1
ATOM 2563 N N . LEU A 1 331 ? 11.407 0.124 -36.223 1.00 96.94 331 LEU A N 1
ATOM 2564 C CA . LEU A 1 331 ? 10.114 -0.467 -35.892 1.00 96.94 331 LEU A CA 1
ATOM 2565 C C . LEU A 1 331 ? 8.984 0.559 -36.029 1.00 96.94 331 LEU A C 1
ATOM 2567 O O . LEU A 1 331 ? 9.061 1.685 -35.530 1.00 96.94 331 LEU A O 1
ATOM 2571 N N . SER A 1 332 ? 7.893 0.135 -36.668 1.00 97.00 332 SER A N 1
ATOM 2572 C CA . SER A 1 332 ? 6.659 0.912 -36.770 1.00 97.00 332 SER A CA 1
ATOM 2573 C C . SER A 1 332 ? 5.669 0.471 -35.698 1.00 97.00 332 SER A C 1
ATOM 2575 O O . SER A 1 332 ? 5.351 -0.709 -35.573 1.00 97.00 332 SER A O 1
ATOM 2577 N N . PHE A 1 333 ? 5.155 1.426 -34.929 1.00 96.06 333 PHE A N 1
ATOM 2578 C CA . PHE A 1 333 ? 4.186 1.178 -33.868 1.00 96.06 333 PHE A CA 1
ATOM 2579 C C . PHE A 1 333 ? 3.145 2.296 -33.815 1.00 96.06 333 PHE A C 1
ATOM 2581 O O . PHE A 1 333 ? 3.365 3.425 -34.258 1.00 96.06 333 PHE A O 1
ATOM 2588 N N . ARG A 1 334 ? 1.977 1.984 -33.250 1.00 93.44 334 ARG A N 1
ATOM 2589 C CA . ARG A 1 334 ? 0.891 2.956 -33.073 1.00 93.44 334 ARG A CA 1
ATOM 2590 C C . ARG A 1 334 ? 1.342 4.070 -32.122 1.00 93.44 334 ARG A C 1
ATOM 2592 O O . ARG A 1 334 ? 2.006 3.805 -31.126 1.00 93.44 334 ARG A O 1
ATOM 2599 N N . ASN A 1 335 ? 0.907 5.314 -32.345 1.00 89.38 335 ASN A N 1
ATOM 2600 C CA . ASN A 1 335 ? 1.243 6.436 -31.448 1.00 89.38 335 ASN A CA 1
ATOM 2601 C C . ASN A 1 335 ? 0.869 6.161 -29.976 1.00 89.38 335 ASN A C 1
ATOM 2603 O O . ASN A 1 335 ? 1.568 6.609 -29.062 1.00 89.38 335 ASN A O 1
ATOM 2607 N N . LYS A 1 336 ? -0.190 5.368 -29.767 1.00 91.88 336 LYS A N 1
ATOM 2608 C CA . LYS A 1 336 ? -0.695 4.905 -28.467 1.00 91.88 336 LYS A CA 1
ATOM 2609 C C . LYS A 1 336 ? -0.222 3.495 -28.075 1.00 91.88 336 LYS A C 1
ATOM 2611 O O . LYS A 1 336 ? -0.899 2.835 -27.305 1.00 91.88 336 LYS A O 1
ATOM 2616 N N . ALA A 1 337 ? 0.894 3.011 -28.623 1.00 92.19 337 ALA A N 1
ATOM 2617 C CA . ALA A 1 337 ? 1.451 1.724 -28.212 1.00 92.19 337 ALA A CA 1
ATOM 2618 C C . ALA A 1 337 ? 1.777 1.740 -26.710 1.00 92.19 337 ALA A C 1
ATOM 2620 O O . ALA A 1 337 ? 2.433 2.673 -26.223 1.00 92.19 337 ALA A O 1
ATOM 2621 N N . THR A 1 338 ? 1.298 0.714 -26.012 1.00 91.75 338 THR A N 1
ATOM 2622 C CA . THR A 1 338 ? 1.525 0.475 -24.585 1.00 91.75 338 THR A CA 1
ATOM 2623 C C . THR A 1 338 ? 2.973 0.049 -24.332 1.00 91.75 338 THR A C 1
ATOM 2625 O O . THR A 1 338 ? 3.677 -0.398 -25.241 1.00 91.75 338 THR A O 1
ATOM 2628 N N . LYS A 1 339 ? 3.445 0.163 -23.081 1.00 94.25 339 LYS A N 1
ATOM 2629 C CA . LYS A 1 339 ? 4.786 -0.315 -22.697 1.00 94.25 339 LYS A CA 1
ATOM 2630 C C . LYS A 1 339 ? 4.959 -1.799 -23.034 1.00 94.25 339 LYS A C 1
ATOM 2632 O O . LYS A 1 339 ? 5.982 -2.174 -23.593 1.00 94.25 339 LYS A O 1
ATOM 2637 N N . TYR A 1 340 ? 3.957 -2.615 -22.710 1.00 91.62 340 TYR A N 1
ATOM 2638 C CA . TYR A 1 340 ? 3.990 -4.055 -22.945 1.00 91.62 340 TYR A CA 1
ATOM 2639 C C . TYR A 1 340 ? 4.156 -4.381 -24.434 1.00 91.62 340 TYR A C 1
ATOM 2641 O O . TYR A 1 340 ? 5.071 -5.120 -24.780 1.00 91.62 340 TYR A O 1
ATOM 2649 N N . GLU A 1 341 ? 3.350 -3.762 -25.309 1.00 95.00 341 GLU A N 1
ATOM 2650 C CA . GLU A 1 341 ? 3.456 -3.941 -26.767 1.00 95.00 341 GLU A CA 1
ATOM 2651 C C . GLU A 1 341 ? 4.842 -3.541 -27.293 1.00 95.00 341 GLU A C 1
ATOM 2653 O O . GLU A 1 341 ? 5.394 -4.215 -28.157 1.00 95.00 341 GLU A O 1
ATOM 2658 N N . LEU A 1 342 ? 5.428 -2.456 -26.771 1.00 97.50 342 LEU A N 1
ATOM 2659 C CA . LEU A 1 342 ? 6.768 -2.015 -27.169 1.00 97.50 342 LEU A CA 1
ATOM 2660 C C . LEU A 1 342 ? 7.854 -2.997 -26.719 1.00 97.50 342 LEU A C 1
ATOM 2662 O O . LEU A 1 342 ? 8.750 -3.302 -27.500 1.00 97.50 342 LEU A O 1
ATOM 2666 N N . VAL A 1 343 ? 7.780 -3.497 -25.481 1.00 96.69 343 VAL A N 1
ATOM 2667 C CA . VAL A 1 343 ? 8.726 -4.498 -24.963 1.00 96.69 343 VAL A CA 1
ATOM 2668 C C . VAL A 1 343 ? 8.620 -5.787 -25.772 1.00 96.69 343 VAL A C 1
ATOM 2670 O O . VAL A 1 343 ? 9.638 -6.321 -26.193 1.00 96.69 343 VAL A O 1
ATOM 2673 N N . GLU A 1 344 ? 7.402 -6.267 -26.026 1.00 95.94 344 GLU A N 1
ATOM 2674 C CA . GLU A 1 344 ? 7.173 -7.472 -26.822 1.00 95.94 344 GLU A CA 1
ATOM 2675 C C . GLU A 1 344 ? 7.725 -7.311 -28.242 1.00 95.94 344 GLU A C 1
ATOM 2677 O O . GLU A 1 344 ? 8.492 -8.155 -28.695 1.00 95.94 344 GLU A O 1
ATOM 2682 N N . MET A 1 345 ? 7.448 -6.182 -28.897 1.00 97.38 345 MET A N 1
ATOM 2683 C CA . MET A 1 345 ? 7.969 -5.884 -30.231 1.00 97.38 345 MET A CA 1
ATOM 2684 C C . MET A 1 345 ? 9.504 -5.851 -30.266 1.00 97.38 345 MET A C 1
ATOM 2686 O O . MET A 1 345 ? 10.109 -6.438 -31.160 1.00 97.38 345 MET A O 1
ATOM 2690 N N . ILE A 1 346 ? 10.150 -5.225 -29.277 1.00 97.56 346 ILE A N 1
ATOM 2691 C CA . ILE A 1 346 ? 11.618 -5.196 -29.177 1.00 97.56 346 ILE A CA 1
ATOM 2692 C C . ILE A 1 346 ? 12.179 -6.604 -28.928 1.00 97.56 346 ILE A C 1
ATOM 2694 O O . ILE A 1 346 ? 13.189 -6.965 -29.522 1.00 97.56 346 ILE A O 1
ATOM 2698 N N . CYS A 1 347 ? 11.521 -7.427 -28.108 1.00 96.00 347 CYS A N 1
ATOM 2699 C CA . CYS A 1 347 ? 11.940 -8.810 -27.859 1.00 96.00 347 CYS A CA 1
ATOM 2700 C C . CYS A 1 347 ? 11.765 -9.736 -29.075 1.00 96.00 347 CYS A C 1
ATOM 2702 O O . CYS A 1 347 ? 12.393 -10.788 -29.111 1.00 96.00 347 CYS A O 1
ATOM 2704 N N . THR A 1 348 ? 10.935 -9.371 -30.060 1.00 95.94 348 THR A N 1
ATOM 2705 C CA . THR A 1 348 ? 10.805 -10.125 -31.324 1.00 95.94 348 THR A CA 1
ATOM 2706 C C . THR A 1 348 ? 11.870 -9.782 -32.368 1.00 95.94 348 THR A C 1
ATOM 2708 O O . THR A 1 348 ? 11.907 -10.409 -33.428 1.00 95.94 348 THR A O 1
ATOM 2711 N N . LEU A 1 349 ? 12.735 -8.797 -32.100 1.00 95.94 349 LEU A N 1
ATOM 2712 C CA . LEU A 1 349 ? 13.851 -8.466 -32.982 1.00 95.94 349 LEU A CA 1
ATOM 2713 C C . LEU A 1 349 ? 14.875 -9.617 -33.041 1.00 95.94 349 LEU A C 1
ATOM 2715 O O . LEU A 1 349 ? 15.007 -10.377 -32.081 1.00 95.94 349 LEU A O 1
ATOM 2719 N N . PRO A 1 350 ? 15.653 -9.734 -34.133 1.00 96.31 350 PRO A N 1
ATOM 2720 C CA . PRO A 1 350 ? 16.815 -10.620 -34.169 1.00 96.31 350 PRO A CA 1
ATOM 2721 C C . PRO A 1 350 ? 17.758 -10.337 -32.992 1.00 96.31 350 PRO A C 1
ATOM 2723 O O . PRO A 1 350 ? 17.952 -9.174 -32.645 1.00 96.31 350 PRO A O 1
ATOM 2726 N N . SER A 1 351 ? 18.414 -11.358 -32.428 1.00 92.56 351 SER A N 1
ATOM 2727 C CA . SER A 1 351 ? 19.238 -11.219 -31.211 1.00 92.56 351 SER A CA 1
ATOM 2728 C C . SER A 1 351 ? 20.305 -10.116 -31.290 1.00 92.56 351 SER A C 1
ATOM 2730 O O . SER A 1 351 ? 20.611 -9.486 -30.285 1.00 92.56 351 SER A O 1
ATOM 2732 N N . ALA A 1 352 ? 20.825 -9.815 -32.486 1.00 94.38 352 ALA A N 1
ATOM 2733 C CA . ALA A 1 352 ? 21.789 -8.731 -32.715 1.00 94.38 352 ALA A CA 1
ATOM 2734 C C . ALA A 1 352 ? 21.203 -7.306 -32.579 1.00 94.38 352 ALA A C 1
ATOM 2736 O O . ALA A 1 352 ? 21.955 -6.339 -32.480 1.00 94.38 352 ALA A O 1
ATOM 2737 N N . GLN A 1 353 ? 19.878 -7.170 -32.618 1.00 95.88 353 GLN A N 1
ATOM 2738 C CA . GLN A 1 353 ? 19.130 -5.912 -32.524 1.00 95.88 353 GLN A CA 1
ATOM 2739 C C . GLN A 1 353 ? 18.361 -5.782 -31.203 1.00 95.88 353 GLN A C 1
ATOM 2741 O O . GLN A 1 353 ? 17.787 -4.729 -30.933 1.00 95.88 353 GLN A O 1
ATOM 2746 N N . ILE A 1 354 ? 18.340 -6.829 -30.375 1.00 95.56 354 ILE A N 1
ATOM 2747 C CA . ILE A 1 354 ? 17.828 -6.734 -29.009 1.00 95.56 354 ILE A CA 1
ATOM 2748 C C . ILE A 1 354 ? 18.827 -5.886 -28.203 1.00 95.56 354 ILE A C 1
ATOM 2750 O O . ILE A 1 354 ? 20.037 -6.109 -28.294 1.00 95.56 354 ILE A O 1
ATOM 2754 N N . PRO A 1 355 ? 18.368 -4.898 -27.416 1.00 96.69 355 PRO A N 1
ATOM 2755 C CA . PRO A 1 355 ? 19.268 -4.049 -26.649 1.00 96.69 355 PRO A CA 1
ATOM 2756 C C . PRO A 1 355 ? 20.049 -4.888 -25.639 1.00 96.69 355 PRO A C 1
ATOM 2758 O O . PRO A 1 355 ? 19.470 -5.556 -24.781 1.00 96.69 355 PRO A O 1
ATOM 2761 N N . SER A 1 356 ? 21.376 -4.808 -25.723 1.00 96.06 356 SER A N 1
ATOM 2762 C CA . SER A 1 356 ? 22.259 -5.391 -24.717 1.00 96.06 356 SER A CA 1
ATOM 2763 C C . SER A 1 356 ? 22.070 -4.709 -23.359 1.00 96.06 356 SER A C 1
ATOM 2765 O O . SER A 1 356 ? 21.640 -3.554 -23.283 1.00 96.06 356 SER A O 1
ATOM 2767 N N . GLU A 1 357 ? 22.459 -5.390 -22.280 1.00 95.00 357 GLU A N 1
ATOM 2768 C CA . GLU A 1 357 ? 22.431 -4.820 -20.925 1.00 95.00 357 GLU A CA 1
ATOM 2769 C C . GLU A 1 357 ? 23.207 -3.489 -20.863 1.00 95.00 357 GLU A C 1
ATOM 2771 O O . GLU A 1 357 ? 22.715 -2.501 -20.321 1.00 95.00 357 GLU A O 1
ATOM 2776 N N . ASP A 1 358 ? 24.359 -3.397 -21.534 1.00 95.69 358 ASP A N 1
ATOM 2777 C CA . ASP A 1 358 ? 25.132 -2.152 -21.634 1.00 95.69 358 ASP A CA 1
ATOM 2778 C C . ASP A 1 358 ? 24.354 -1.014 -22.307 1.00 95.69 358 ASP A C 1
ATOM 2780 O O . ASP A 1 358 ? 24.432 0.142 -21.876 1.00 95.69 358 ASP A O 1
ATOM 2784 N N . THR A 1 359 ? 23.566 -1.334 -23.337 1.00 97.00 359 THR A N 1
ATOM 2785 C CA . THR A 1 359 ? 22.701 -0.366 -24.021 1.00 97.00 359 THR A CA 1
ATOM 2786 C C . THR A 1 359 ? 21.611 0.139 -23.076 1.00 97.00 359 THR A C 1
ATOM 2788 O O . THR A 1 359 ? 21.401 1.350 -22.964 1.00 97.00 359 THR A O 1
ATOM 2791 N N . ILE A 1 360 ? 20.964 -0.769 -22.337 1.00 97.06 360 ILE A N 1
ATOM 2792 C CA . ILE A 1 360 ? 19.932 -0.445 -21.339 1.00 97.06 360 ILE A CA 1
ATOM 2793 C C . ILE A 1 360 ? 20.519 0.470 -20.254 1.00 97.06 360 ILE A C 1
ATOM 2795 O O . ILE A 1 360 ? 19.975 1.544 -19.975 1.00 97.06 360 ILE A O 1
ATOM 2799 N N . GLN A 1 361 ? 21.684 0.120 -19.703 1.00 95.75 361 GLN A N 1
ATOM 2800 C CA . GLN A 1 361 ? 22.381 0.935 -18.704 1.00 95.75 361 GLN A CA 1
ATOM 2801 C C . GLN A 1 361 ? 22.836 2.295 -19.260 1.00 95.75 361 GLN A C 1
ATOM 2803 O O . GLN A 1 361 ? 22.866 3.292 -18.530 1.00 95.75 361 GLN A O 1
ATOM 2808 N N . GLY A 1 362 ? 23.182 2.372 -20.547 1.00 97.19 362 GLY A N 1
ATOM 2809 C CA . GLY A 1 362 ? 23.487 3.626 -21.240 1.00 97.19 362 GLY A CA 1
ATOM 2810 C C . GLY A 1 362 ? 22.282 4.570 -21.299 1.00 97.19 362 GLY A C 1
ATOM 2811 O O . GLY A 1 362 ? 22.398 5.753 -20.966 1.00 97.19 362 GLY A O 1
ATOM 2812 N N . ILE A 1 363 ? 21.103 4.040 -21.635 1.00 97.31 363 ILE A N 1
ATOM 2813 C CA . ILE A 1 363 ? 19.843 4.800 -21.660 1.00 97.31 363 ILE A CA 1
ATOM 2814 C C . ILE A 1 363 ? 19.501 5.320 -20.254 1.00 97.31 363 ILE A C 1
ATOM 2816 O O . ILE A 1 363 ? 19.217 6.510 -20.079 1.00 97.31 363 ILE A O 1
ATOM 2820 N N . ILE A 1 364 ? 19.612 4.467 -19.229 1.00 94.38 364 ILE A N 1
ATOM 2821 C CA . ILE A 1 364 ? 19.359 4.838 -17.826 1.00 94.38 364 ILE A CA 1
ATOM 2822 C C . ILE A 1 364 ? 20.331 5.932 -17.351 1.00 94.38 364 ILE A C 1
ATOM 2824 O O . ILE A 1 364 ? 19.923 6.885 -16.676 1.00 94.38 364 ILE A O 1
ATOM 2828 N N . ARG A 1 365 ? 21.614 5.856 -17.728 1.00 95.44 365 ARG A N 1
ATOM 2829 C CA . ARG A 1 365 ? 22.601 6.902 -17.409 1.00 95.44 365 ARG A CA 1
ATOM 2830 C C . ARG A 1 365 ? 22.226 8.242 -18.036 1.00 95.44 365 ARG A C 1
ATOM 2832 O O . ARG A 1 365 ? 22.142 9.236 -17.308 1.00 95.44 365 ARG A O 1
ATOM 2839 N N . LYS A 1 366 ? 21.882 8.267 -19.326 1.00 94.81 366 LYS A N 1
ATOM 2840 C CA . LYS A 1 366 ? 21.453 9.486 -20.038 1.00 94.81 366 LYS A CA 1
ATOM 2841 C C . LYS A 1 366 ? 20.216 10.130 -19.398 1.00 94.81 366 LYS A C 1
ATOM 2843 O O . LYS A 1 366 ? 20.138 11.354 -19.266 1.00 94.81 366 LYS A O 1
ATOM 2848 N N . ARG A 1 367 ? 19.273 9.315 -18.904 1.00 92.06 367 ARG A N 1
ATOM 2849 C CA . ARG A 1 367 ? 18.105 9.774 -18.128 1.00 92.06 367 ARG A CA 1
ATOM 2850 C C . ARG A 1 367 ? 18.521 10.563 -16.882 1.00 92.06 367 ARG A C 1
ATOM 2852 O O . ARG A 1 367 ? 17.913 11.586 -16.559 1.00 92.06 367 ARG A O 1
ATOM 2859 N N . SER A 1 368 ? 19.546 10.099 -16.168 1.00 84.19 368 SER A N 1
ATOM 2860 C CA . SER A 1 368 ? 20.039 10.761 -14.954 1.00 84.19 368 SER A CA 1
ATOM 2861 C C . SER A 1 368 ? 20.704 12.115 -15.243 1.00 84.19 368 SER A C 1
ATOM 2863 O O . SER A 1 368 ? 20.547 13.055 -14.463 1.00 84.19 368 SER A O 1
ATOM 2865 N N . GLU A 1 369 ? 21.377 12.249 -16.385 1.00 90.38 369 GLU A N 1
ATOM 2866 C CA . GLU A 1 369 ? 22.042 13.485 -16.813 1.00 90.38 369 GLU A CA 1
ATOM 2867 C C . GLU A 1 369 ? 21.033 14.558 -17.228 1.00 90.38 369 GLU A C 1
ATOM 2869 O O . GLU A 1 369 ? 21.115 15.697 -16.766 1.00 90.38 369 GLU A O 1
ATOM 2874 N N . LEU A 1 370 ? 20.007 14.186 -18.001 1.00 87.94 370 LEU A N 1
ATOM 2875 C CA . LEU A 1 370 ? 18.928 15.101 -18.392 1.00 87.94 370 LEU A CA 1
ATOM 2876 C C . LEU A 1 370 ? 18.183 15.678 -17.178 1.00 87.94 370 LEU A C 1
ATOM 2878 O O . LEU A 1 370 ? 17.798 16.851 -17.176 1.00 87.94 370 LEU A O 1
ATOM 2882 N N . LYS A 1 371 ? 18.016 14.882 -16.112 1.00 81.50 371 LYS A N 1
ATOM 2883 C CA . LYS A 1 371 ? 17.441 15.363 -14.845 1.00 81.50 371 LYS A CA 1
ATOM 2884 C C . LYS A 1 371 ? 18.333 16.405 -14.161 1.00 81.50 371 LYS A C 1
ATOM 2886 O O . LYS A 1 371 ? 17.799 17.366 -13.609 1.00 81.50 371 LYS A O 1
ATOM 2891 N N . LYS A 1 372 ? 19.664 16.261 -14.222 1.00 82.94 372 LYS A N 1
ATOM 2892 C CA . LYS A 1 372 ? 20.608 17.242 -13.653 1.00 82.94 372 LYS A CA 1
ATOM 2893 C C . LYS A 1 372 ? 20.546 18.579 -14.393 1.00 82.94 372 LYS A C 1
ATOM 2895 O O . LYS A 1 372 ? 20.441 19.609 -13.737 1.00 82.94 372 LYS A O 1
ATOM 2900 N N . VAL A 1 373 ? 20.519 18.555 -15.729 1.00 84.19 373 VAL A N 1
ATOM 2901 C CA . VAL A 1 373 ? 20.461 19.775 -16.560 1.00 84.19 373 VAL A CA 1
ATOM 2902 C C . VAL A 1 373 ? 19.186 20.583 -16.289 1.00 84.19 373 VAL A C 1
ATOM 2904 O O . VAL A 1 373 ? 19.244 21.799 -16.105 1.00 84.19 373 VAL A O 1
ATOM 2907 N N . ARG A 1 374 ? 18.027 19.915 -16.178 1.00 78.56 374 ARG A N 1
ATOM 2908 C CA . ARG A 1 374 ? 16.761 20.587 -15.834 1.00 78.56 374 ARG A CA 1
ATOM 2909 C C . ARG A 1 374 ? 16.788 21.233 -14.447 1.00 78.56 374 ARG A C 1
ATOM 2911 O O . ARG A 1 374 ? 16.284 22.340 -14.294 1.00 78.56 374 ARG A O 1
ATOM 2918 N N . ALA A 1 375 ? 17.390 20.569 -13.460 1.00 72.56 375 ALA A N 1
ATOM 2919 C CA . ALA A 1 375 ? 17.481 21.090 -12.096 1.00 72.56 375 ALA A CA 1
ATOM 2920 C C . ALA A 1 375 ? 18.436 22.293 -11.966 1.00 72.56 375 ALA A C 1
ATOM 2922 O O . ALA A 1 375 ? 18.228 23.148 -11.105 1.00 72.56 375 ALA A O 1
ATOM 2923 N N . SER A 1 376 ? 19.472 22.381 -12.809 1.00 75.56 376 SER A N 1
ATOM 2924 C CA . SER A 1 376 ? 20.355 23.553 -12.863 1.00 75.56 376 SER A CA 1
ATOM 2925 C C . SER A 1 376 ? 19.714 24.744 -13.578 1.00 75.56 376 SER A C 1
ATOM 2927 O O . SER A 1 376 ? 19.853 25.867 -13.102 1.00 75.56 376 SER A O 1
ATOM 2929 N N . SER A 1 377 ? 18.956 24.525 -14.661 1.00 73.31 377 SER A N 1
ATOM 2930 C CA . SER A 1 377 ? 18.285 25.624 -15.376 1.00 73.31 377 SER A CA 1
ATOM 2931 C C . SER A 1 377 ? 17.170 26.287 -14.565 1.00 73.31 377 SER A C 1
ATOM 2933 O O . SER A 1 377 ? 16.940 27.479 -14.727 1.00 73.31 377 SER A O 1
ATOM 2935 N N . SER A 1 378 ? 16.510 25.573 -13.647 1.00 68.56 378 SER A N 1
ATOM 2936 C CA . SER A 1 378 ? 15.457 26.162 -12.805 1.00 68.56 378 SER A CA 1
ATOM 2937 C C . SER A 1 378 ? 15.972 27.087 -11.694 1.00 68.56 378 SER A C 1
ATOM 2939 O O . SER A 1 378 ? 15.166 27.742 -11.043 1.00 68.56 378 SER A O 1
ATOM 2941 N N . LYS A 1 379 ? 17.288 27.143 -11.440 1.00 65.12 379 LYS A N 1
ATOM 2942 C CA . LYS A 1 379 ? 17.887 28.020 -10.414 1.00 65.12 379 LYS A CA 1
ATOM 2943 C C . LYS A 1 379 ? 18.408 29.359 -10.953 1.00 65.12 379 LYS A C 1
ATOM 2945 O O . LYS A 1 379 ? 18.826 30.182 -10.153 1.00 65.12 379 LYS A O 1
ATOM 2950 N N . GLY A 1 380 ? 18.382 29.580 -12.270 1.00 56.62 380 GLY A N 1
ATOM 2951 C CA . GLY A 1 380 ? 18.967 30.764 -12.915 1.00 56.62 380 GLY A CA 1
ATOM 2952 C C . GLY A 1 380 ? 17.975 31.818 -13.422 1.00 56.62 380 GLY A C 1
ATOM 2953 O O . GLY A 1 380 ? 18.385 32.685 -14.180 1.00 56.62 380 GLY A O 1
ATOM 2954 N N . SER A 1 381 ? 16.685 31.748 -13.072 1.00 49.56 381 SER A N 1
ATOM 2955 C CA . SER A 1 381 ? 15.661 32.715 -13.532 1.00 49.56 381 SER A CA 1
ATOM 2956 C C . SER A 1 381 ? 14.984 33.468 -12.385 1.00 49.56 381 SER A C 1
ATOM 2958 O O . SER A 1 381 ? 13.787 33.739 -12.418 1.00 49.56 381 SER A O 1
ATOM 2960 N N . SER A 1 382 ? 15.745 33.789 -11.344 1.00 52.59 382 SER A N 1
ATOM 2961 C CA . SER A 1 382 ? 15.327 34.715 -10.288 1.00 52.59 382 SER A CA 1
ATOM 2962 C C . SER A 1 382 ? 16.439 35.732 -10.054 1.00 52.59 382 SER A C 1
ATOM 2964 O O . SER A 1 382 ? 17.083 35.714 -9.011 1.00 52.59 382 SER A O 1
ATOM 2966 N N . GLU A 1 383 ? 16.674 36.565 -11.064 1.00 45.06 383 GLU A N 1
ATOM 2967 C CA . GLU A 1 383 ? 17.306 37.883 -10.941 1.00 45.06 383 GLU A CA 1
ATOM 2968 C C . GLU A 1 383 ? 16.445 38.908 -11.674 1.00 45.06 383 GLU A C 1
ATOM 2970 O O . GLU A 1 383 ? 15.935 38.562 -12.769 1.00 45.06 383 GLU A O 1
#

Radius of gyration: 30.97 Å; chains: 1; bounding box: 103×84×64 Å

Sequence (383 aa):
MNTAIRNTDGSLITAGVWDVIKLSSRQVAQSLLGMKFSAHETSRSKTKSFFKSFYPTQWTQSITQLEQLQPLLQLCASNWKANHVLGGTLAAIVQSKNKHGIEEAEARGAEDSKGRHNHYRGNTLPEFLEFLEHIETADPQAFNEIEDEDNLGSNWGHYQYTAGKLTLTSVIKAWASIGSPSYAIQLLAASLTTCNVARWLCLTHSVPPSCYLSDNYLAELATLLWSHWKAAGGPIIKGKDKYTEPKPPKDSAMQIKEDTNHTGNGPVNPLDALEPKVGGESGQSANTDTTMHDPQSAILDTHDLDPQDHKKSISILYVPELKQYAKDQGLSFRNKATKYELVEMICTLPSAQIPSEDTIQGIIRKRSELKKVRASSSKGSSE